Protein AF-A0AB38MP01-F1 (afdb_monomer)

Mean predicted aligned error: 18.69 Å

Secondary structure (DSSP, 8-state):
--THHHHHHHHHHHHHHHHHHHHHHHHHHHHHHHHHHGGGGS----S-HHHHHHHHHHHHHHHHTSHHHHHHHHHHHHHHHHHHHHHT-TTSS-HHHHHHHHHHHHHHHHHHHHHHSSS--HHHHHHHHHHHHHT-PPPTTT-TTHHHHHHHHHHHHHTTS--PPP------S---HHHHHHHHHHHHHHHHHHHHHHHHHHHHHHHHH---PBP--SSTT--PBSS----SHHHHHHHHHHHHTGGGGGTTHHHHHHHHHHHHHHHTS-HHHHT-STHHHHHHHHHHHHHHHHHHHHHHHHHHHHHH-SS---TT-HHHHHHHHS-HHHHH-GGGG--HHHHHHHHHHHHHHHHIIIIIHHHHHTSTTTHHHHHHHHHHHHHHHHHHHHHHHHHHHHS-SS-----HHHHHHHHHT-SS----SPP-SHHHHHHHHHHHT-HHHHTTTHHHHHHHHHHHHH--

Radius of gyration: 35.99 Å; Cα contacts (8 Å, |Δi|>4): 334; chains: 1; bounding box: 104×65×92 Å

InterPro domains:
  IPR006708 Pex19 protein [PF04614] (15-146)
  IPR006708 Pex19 protein [PTHR12774] (20-146)
  IPR018108 Mitochondrial carrier protein, transmembrane region [PF00153] (381-458)
  IPR023395 Mitochondrial carrier protein domain superfamily [G3DSA:1.50.40.10] (377-463)
  IPR023395 Mitochondrial carrier protein domain superfamily [SSF103506] (187-318)
  IPR023395 Mitochondrial carrier protein domain superfamily [SSF103506] (283-459)
  IPR038322 Pex19, C-terminal domain superfamily [G3DSA:1.20.120.900] (41-151)

Nearest PDB structures (foldseek):
  4c9q-assembly1_A  TM=5.835E-01  e=9.782E-04  Saccharomyces cerevisiae
  4c9g-assembly1_A  TM=6.370E-01  e=3.673E-03  Saccharomyces cerevisiae

Sequence (464 aa):
MSSDDEFDGILDEFDNKNTQDKNNFDNVINQTLESLSLNKNNENDDDDDDDNLDSILESVMTELLSKDILYEPLKELSTKYPDYLDNNKPPKLSQEDYDNFKKQHGYVNDVLAIFESDSPNKDSVLDLMTKIQECGSPPKDIIGDFDKLRTYLYNYNHNHHVIMPLVSHPTPNMPDVSVWLMIPIVALGILIGVLVVLPILGVLTRHRANFNPKGLSLDPESNPTVGAKVDSYWSMAKRVKEVEGIPGFFKGLCPTLLSEVVVGFVALIPVPAILAGGFFGTLAAIVGFILVGCIALPFDIVIKRAIVTPYNLSISTPRQNIRKLVTPTEMANPLTMINSTLVQVLALRLVINAVTINIFRPVVSIIPYIGPIIWQIFTIALVILLCPLDVLQTRLMVQPLGQQDWDEETNHNKYEDAVVNIRQQPYHGVGDALRAIKDEEGTTALARGWWFTLIGQLSIAFSL

Structure (mmCIF, N/CA/C/O backbone):
data_AF-A0AB38MP01-F1
#
_entry.id   AF-A0AB38MP01-F1
#
loop_
_atom_site.group_PDB
_atom_site.id
_atom_site.type_symbol
_atom_site.label_atom_id
_atom_site.label_alt_id
_atom_site.label_comp_id
_atom_site.label_asym_id
_atom_site.label_entity_id
_atom_site.label_seq_id
_atom_site.pdbx_PDB_ins_code
_atom_site.Cartn_x
_atom_site.Cartn_y
_atom_site.Cartn_z
_atom_site.occupancy
_atom_site.B_iso_or_equiv
_atom_site.auth_seq_id
_atom_site.auth_comp_id
_atom_site.auth_asym_id
_atom_site.auth_atom_id
_atom_site.pdbx_PDB_model_num
ATOM 1 N N . MET A 1 1 ? 77.605 -22.970 -31.306 1.00 44.94 1 MET A N 1
ATOM 2 C CA . MET A 1 1 ? 76.390 -22.378 -31.885 1.00 44.94 1 MET A CA 1
ATOM 3 C C . MET A 1 1 ? 75.293 -23.381 -31.650 1.00 44.94 1 MET A C 1
ATOM 5 O O . MET A 1 1 ? 75.400 -24.475 -32.194 1.00 44.94 1 MET A O 1
ATOM 9 N N . SER A 1 2 ? 74.409 -23.083 -30.701 1.00 45.03 2 SER A N 1
ATOM 10 C CA . SER A 1 2 ? 73.399 -24.023 -30.218 1.00 45.03 2 SER A CA 1
ATOM 11 C C . SER A 1 2 ? 72.208 -24.005 -31.165 1.00 45.03 2 SER A C 1
ATOM 13 O O . SER A 1 2 ? 71.848 -22.952 -31.675 1.00 45.03 2 SER A O 1
ATOM 15 N N . SER A 1 3 ? 71.580 -25.159 -31.361 1.00 48.44 3 SER A N 1
ATOM 16 C CA . SER A 1 3 ? 70.290 -25.331 -32.042 1.00 48.44 3 SER A CA 1
ATOM 17 C C . SER A 1 3 ? 69.125 -24.585 -31.367 1.00 48.44 3 SER A C 1
ATOM 19 O O . SER A 1 3 ? 68.032 -24.549 -31.919 1.00 48.44 3 SER A O 1
ATOM 21 N N . ASP A 1 4 ? 69.365 -23.974 -30.204 1.00 47.50 4 ASP A N 1
ATOM 22 C CA . ASP A 1 4 ? 68.408 -23.114 -29.501 1.00 47.50 4 ASP A CA 1
ATOM 23 C C . ASP A 1 4 ? 68.368 -21.691 -30.098 1.00 47.50 4 ASP A C 1
ATOM 25 O O . ASP A 1 4 ? 67.304 -21.084 -30.164 1.00 47.50 4 ASP A O 1
ATOM 29 N N . ASP A 1 5 ? 69.489 -21.197 -30.649 1.00 49.81 5 ASP A N 1
ATOM 30 C CA . ASP A 1 5 ? 69.585 -19.842 -31.225 1.00 49.81 5 ASP A CA 1
ATOM 31 C C . ASP A 1 5 ? 68.797 -19.711 -32.553 1.00 49.81 5 ASP A C 1
ATOM 33 O O . ASP A 1 5 ? 68.383 -18.621 -32.943 1.00 49.81 5 ASP A O 1
ATOM 37 N N . GLU A 1 6 ? 68.592 -20.824 -33.267 1.00 49.88 6 GLU A N 1
ATOM 38 C CA . GLU A 1 6 ? 67.836 -20.882 -34.530 1.00 49.88 6 GLU A CA 1
ATOM 39 C C . GLU A 1 6 ? 66.322 -21.024 -34.288 1.00 49.88 6 GLU A C 1
ATOM 41 O O . GLU A 1 6 ? 65.520 -20.574 -35.102 1.00 49.88 6 GLU A O 1
ATOM 46 N N . PHE A 1 7 ? 65.922 -21.601 -33.149 1.00 43.34 7 PHE A N 1
ATOM 47 C CA . PHE A 1 7 ? 64.516 -21.771 -32.776 1.00 43.34 7 PHE A CA 1
ATOM 48 C C . PHE A 1 7 ? 63.929 -20.491 -32.161 1.00 43.34 7 PHE A C 1
ATOM 50 O O . PHE A 1 7 ? 62.806 -20.116 -32.499 1.00 43.34 7 PHE A O 1
ATOM 57 N N . ASP A 1 8 ? 64.710 -19.772 -31.348 1.00 48.03 8 ASP A N 1
ATOM 58 C CA . ASP A 1 8 ? 64.306 -18.475 -30.785 1.00 48.03 8 ASP A CA 1
ATOM 59 C C . ASP A 1 8 ? 64.138 -17.404 -31.878 1.00 48.03 8 ASP A C 1
ATOM 61 O O . ASP A 1 8 ? 63.183 -16.633 -31.844 1.00 48.03 8 ASP A O 1
ATOM 65 N N . GLY A 1 9 ? 64.974 -17.420 -32.926 1.00 49.41 9 GLY A N 1
ATOM 66 C CA . GLY A 1 9 ? 64.814 -16.525 -34.080 1.00 49.41 9 GLY A CA 1
ATOM 67 C C . GLY A 1 9 ? 63.535 -16.771 -34.896 1.00 49.41 9 GLY A C 1
ATOM 68 O O . GLY A 1 9 ? 62.962 -15.827 -35.436 1.00 49.41 9 GLY A O 1
ATOM 69 N N . ILE A 1 10 ? 63.053 -18.019 -34.956 1.00 51.12 10 ILE A N 1
ATOM 70 C CA . ILE A 1 10 ? 61.800 -18.382 -35.642 1.00 51.12 10 ILE A CA 1
ATOM 71 C C . ILE A 1 10 ? 60.580 -17.973 -34.808 1.00 51.12 10 ILE A C 1
ATOM 73 O O . ILE A 1 10 ? 59.575 -17.540 -35.374 1.00 51.12 10 ILE A O 1
ATOM 77 N N . LEU A 1 11 ? 60.659 -18.088 -33.477 1.00 43.62 11 LEU A N 1
ATOM 78 C CA . LEU A 1 11 ? 59.604 -17.634 -32.567 1.00 43.62 11 LEU A CA 1
ATOM 79 C C . LEU A 1 11 ? 59.490 -16.105 -32.556 1.00 43.62 11 LEU A C 1
ATOM 81 O O . LEU A 1 11 ? 58.377 -15.591 -32.651 1.00 43.62 11 LEU A O 1
ATOM 85 N N . ASP A 1 12 ? 60.618 -15.391 -32.563 1.00 48.09 12 ASP A N 1
ATOM 86 C CA . ASP A 1 12 ? 60.639 -13.930 -32.684 1.00 48.09 12 ASP A CA 1
ATOM 87 C C . ASP A 1 12 ? 60.088 -13.457 -34.044 1.00 48.09 12 ASP A C 1
ATOM 89 O O . ASP A 1 12 ? 59.374 -12.457 -34.108 1.00 48.09 12 ASP A O 1
ATOM 93 N N . GLU A 1 13 ? 60.345 -14.175 -35.146 1.00 46.69 13 GLU A N 1
ATOM 94 C CA . GLU A 1 13 ? 59.784 -13.846 -36.468 1.00 46.69 13 GLU A CA 1
ATOM 95 C C . GLU A 1 13 ? 58.269 -14.134 -36.558 1.00 46.69 13 GLU A C 1
ATOM 97 O O . GLU A 1 13 ? 57.534 -13.377 -37.202 1.00 46.69 13 GLU A O 1
ATOM 102 N N . PHE A 1 14 ? 57.778 -15.173 -35.870 1.00 42.56 14 PHE A N 1
ATOM 103 C CA . PHE A 1 14 ? 56.347 -15.488 -35.758 1.00 42.56 14 PHE A CA 1
ATOM 104 C C . PHE A 1 14 ? 55.585 -14.479 -34.886 1.00 42.56 14 PHE A C 1
ATOM 106 O O . PHE A 1 14 ? 54.506 -14.026 -35.279 1.00 42.56 14 PHE A O 1
ATOM 113 N N . ASP A 1 15 ? 56.144 -14.084 -33.739 1.00 43.00 15 ASP A N 1
ATOM 114 C CA . ASP A 1 15 ? 55.529 -13.086 -32.856 1.00 43.00 15 ASP A CA 1
ATOM 115 C C . ASP A 1 15 ? 55.554 -11.685 -33.478 1.00 43.00 15 ASP A C 1
ATOM 117 O O . ASP A 1 15 ? 54.583 -10.932 -33.354 1.00 43.00 15 ASP A O 1
ATOM 121 N N . ASN A 1 16 ? 56.609 -11.333 -34.219 1.00 43.53 16 ASN A N 1
ATOM 122 C CA . ASN A 1 16 ? 56.699 -10.036 -34.887 1.00 43.53 16 ASN A CA 1
ATOM 123 C C . ASN A 1 16 ? 55.729 -9.933 -36.082 1.00 43.53 16 ASN A C 1
ATOM 125 O O . ASN A 1 16 ? 55.099 -8.891 -36.251 1.00 43.53 16 ASN A O 1
ATOM 129 N N . LYS A 1 17 ? 55.496 -11.022 -36.837 1.00 44.03 17 LYS A N 1
ATOM 130 C CA . LYS A 1 17 ? 54.422 -11.086 -37.854 1.00 44.03 17 LYS A CA 1
ATOM 131 C C . LYS A 1 17 ? 53.029 -10.929 -37.244 1.00 44.03 17 LYS A C 1
ATOM 133 O O . LYS A 1 17 ? 52.284 -10.052 -37.666 1.00 44.03 17 LYS A O 1
ATOM 138 N N . ASN A 1 18 ? 52.720 -11.687 -36.187 1.00 41.91 18 ASN A N 1
ATOM 139 C CA . ASN A 1 18 ? 51.442 -11.578 -35.469 1.00 41.91 18 ASN A CA 1
ATOM 140 C C . ASN A 1 18 ? 51.211 -10.181 -34.870 1.00 41.91 18 ASN A C 1
ATOM 142 O O . ASN A 1 18 ? 50.077 -9.713 -34.780 1.00 41.91 18 ASN A O 1
ATOM 146 N N . THR A 1 19 ? 52.280 -9.500 -34.452 1.00 41.91 19 THR A N 1
ATOM 147 C CA . THR A 1 19 ? 52.212 -8.134 -33.916 1.00 41.91 19 THR A CA 1
ATOM 148 C C . THR A 1 19 ? 52.058 -7.095 -35.032 1.00 41.91 19 THR A C 1
ATOM 150 O O . THR A 1 19 ? 51.344 -6.108 -34.860 1.00 41.91 19 THR A O 1
ATOM 153 N N . GLN A 1 20 ? 52.674 -7.317 -36.196 1.00 41.66 20 GLN A N 1
ATOM 154 C CA . GLN A 1 20 ? 52.563 -6.445 -37.366 1.00 41.66 20 GLN A CA 1
ATOM 155 C C . GLN A 1 20 ? 51.169 -6.519 -38.013 1.00 41.66 20 GLN A C 1
ATOM 157 O O . GLN A 1 20 ? 50.608 -5.474 -38.349 1.00 41.66 20 GLN A O 1
ATOM 162 N N . ASP A 1 21 ? 50.574 -7.711 -38.098 1.00 42.97 21 ASP A N 1
ATOM 163 C CA . ASP A 1 21 ? 49.206 -7.903 -38.597 1.00 42.97 21 ASP A CA 1
ATOM 164 C C . ASP A 1 21 ? 48.156 -7.346 -37.616 1.00 42.97 21 ASP A C 1
ATOM 166 O O . ASP A 1 21 ? 47.218 -6.666 -38.040 1.00 42.97 21 ASP A O 1
ATOM 170 N N . LYS A 1 22 ? 48.378 -7.488 -36.296 1.00 42.62 22 LYS A N 1
ATOM 171 C CA . LYS A 1 22 ? 47.589 -6.801 -35.250 1.00 42.62 22 LYS A CA 1
ATOM 172 C C . LYS A 1 22 ? 47.616 -5.282 -35.390 1.00 42.62 22 LYS A C 1
ATOM 174 O O . LYS A 1 22 ? 46.572 -4.639 -35.345 1.00 42.62 22 LYS A O 1
ATOM 179 N N . ASN A 1 23 ? 48.805 -4.712 -35.572 1.00 48.16 23 ASN A N 1
ATOM 180 C CA . ASN A 1 23 ? 48.966 -3.266 -35.689 1.00 48.16 23 ASN A CA 1
ATOM 181 C C . ASN A 1 23 ? 48.354 -2.729 -36.990 1.00 48.16 23 ASN A C 1
ATOM 183 O O . ASN A 1 23 ? 47.805 -1.632 -36.989 1.00 48.16 23 ASN A O 1
ATOM 187 N N . ASN A 1 24 ? 48.405 -3.482 -38.093 1.00 52.50 24 ASN A N 1
ATOM 188 C CA . ASN A 1 24 ? 47.732 -3.098 -39.336 1.00 52.50 24 ASN A CA 1
ATOM 189 C C . ASN A 1 24 ? 46.209 -3.056 -39.170 1.00 52.50 24 ASN A C 1
ATOM 191 O O . ASN A 1 24 ? 45.581 -2.103 -39.623 1.00 52.50 24 ASN A O 1
ATOM 195 N N . PHE A 1 25 ? 45.628 -4.036 -38.479 1.00 47.88 25 PHE A N 1
ATOM 196 C CA . PHE A 1 25 ? 44.187 -4.107 -38.244 1.00 47.88 25 PHE A CA 1
ATOM 197 C C . PHE A 1 25 ? 43.672 -2.940 -37.386 1.00 47.88 25 PHE A C 1
ATOM 199 O O . PHE A 1 25 ? 42.730 -2.245 -37.772 1.00 47.88 25 PHE A O 1
ATOM 206 N N . ASP A 1 26 ? 44.343 -2.663 -36.264 1.00 50.84 26 ASP A N 1
ATOM 207 C CA . ASP A 1 26 ? 43.981 -1.552 -35.379 1.00 50.84 26 ASP A CA 1
ATOM 208 C C . ASP A 1 26 ? 44.180 -0.189 -36.074 1.00 50.84 26 ASP A C 1
ATOM 210 O O . ASP A 1 26 ? 43.380 0.732 -35.899 1.00 50.84 26 ASP A O 1
ATOM 214 N N . ASN A 1 27 ? 45.210 -0.054 -36.918 1.00 56.16 27 ASN A N 1
ATOM 215 C CA . ASN A 1 27 ? 45.462 1.171 -37.680 1.00 56.16 27 ASN A CA 1
ATOM 216 C C . ASN A 1 27 ? 44.403 1.432 -38.756 1.00 56.16 27 ASN A C 1
ATOM 218 O O . ASN A 1 27 ? 44.003 2.582 -38.926 1.00 56.16 27 ASN A O 1
ATOM 222 N N . VAL A 1 28 ? 43.924 0.398 -39.454 1.00 53.94 28 VAL A N 1
ATOM 223 C CA . VAL A 1 28 ? 42.883 0.542 -40.483 1.00 53.94 28 VAL A CA 1
ATOM 224 C C . VAL A 1 28 ? 41.561 0.977 -39.857 1.00 53.94 28 VAL A C 1
ATOM 226 O O . VAL A 1 28 ? 40.950 1.916 -40.364 1.00 53.94 28 VAL A O 1
ATOM 229 N N . ILE A 1 29 ? 41.167 0.379 -38.725 1.00 54.50 29 ILE A N 1
ATOM 230 C CA . ILE A 1 29 ? 39.947 0.746 -37.982 1.00 54.50 29 ILE A CA 1
ATOM 231 C C . ILE A 1 29 ? 40.037 2.183 -37.468 1.00 54.50 29 ILE A C 1
ATOM 233 O O . ILE A 1 29 ? 39.105 2.969 -37.635 1.00 54.50 29 ILE A O 1
ATOM 237 N N . ASN A 1 30 ? 41.175 2.561 -36.886 1.00 56.12 30 ASN A N 1
ATOM 238 C CA . ASN A 1 30 ? 41.372 3.926 -36.410 1.00 56.12 30 ASN A CA 1
ATOM 239 C C . ASN A 1 30 ? 41.376 4.937 -37.568 1.00 56.12 30 ASN A C 1
ATOM 241 O O . ASN A 1 30 ? 40.765 5.993 -37.438 1.00 56.12 30 ASN A O 1
ATOM 245 N N . GLN A 1 31 ? 41.967 4.604 -38.721 1.00 57.06 31 GLN A N 1
ATOM 246 C CA . GLN A 1 31 ? 41.937 5.455 -39.916 1.00 57.06 31 GLN A CA 1
ATOM 247 C C . GLN A 1 31 ? 40.531 5.606 -40.506 1.00 57.06 31 GLN A C 1
ATOM 249 O O . GLN A 1 31 ? 40.168 6.705 -40.932 1.00 57.06 31 GLN A O 1
ATOM 254 N N . THR A 1 32 ? 39.716 4.546 -40.511 1.00 54.25 32 THR A N 1
ATOM 255 C CA . THR A 1 32 ? 38.322 4.639 -40.975 1.00 54.25 32 THR A CA 1
ATOM 256 C C . THR A 1 32 ? 37.490 5.487 -40.018 1.00 54.25 32 THR A C 1
ATOM 258 O O . THR A 1 32 ? 36.817 6.417 -40.463 1.00 54.25 32 THR A O 1
ATOM 261 N N . LEU A 1 33 ? 37.608 5.265 -38.706 1.00 54.56 33 LEU A N 1
ATOM 262 C CA . LEU A 1 33 ? 36.937 6.075 -37.682 1.00 54.56 33 LEU A CA 1
ATOM 263 C C . LEU A 1 33 ? 37.364 7.552 -37.728 1.00 54.56 33 LEU A C 1
ATOM 265 O O . LEU A 1 33 ? 36.529 8.446 -37.579 1.00 54.56 33 LEU A O 1
ATOM 269 N N . GLU A 1 34 ? 38.642 7.828 -37.991 1.00 56.84 34 GLU A N 1
ATOM 270 C CA . GLU A 1 34 ? 39.169 9.188 -38.109 1.00 56.84 34 GLU A CA 1
ATOM 271 C C . GLU A 1 34 ? 38.666 9.876 -39.390 1.00 56.84 34 GLU A C 1
ATOM 273 O O . GLU A 1 34 ? 38.207 11.019 -39.331 1.00 56.84 34 GLU A O 1
ATOM 278 N N . SER A 1 35 ? 38.625 9.165 -40.524 1.00 54.03 35 SER A N 1
ATOM 279 C CA . SER A 1 35 ? 38.069 9.680 -41.786 1.00 54.03 35 SER A CA 1
ATOM 280 C C . SER A 1 35 ? 36.572 10.013 -41.700 1.00 54.03 35 SER A C 1
ATOM 282 O O . SER A 1 35 ? 36.118 10.989 -42.298 1.00 54.03 35 SER A O 1
ATOM 284 N N . LEU A 1 36 ? 35.823 9.270 -40.880 1.00 48.25 36 LEU A N 1
ATOM 285 C CA . LEU A 1 36 ? 34.405 9.507 -40.602 1.00 48.25 36 LEU A CA 1
ATOM 286 C C . LEU A 1 36 ? 34.200 10.660 -39.603 1.00 48.25 36 LEU A C 1
ATOM 288 O O . LEU A 1 36 ? 33.253 11.433 -39.741 1.00 48.25 36 LEU A O 1
ATOM 292 N N . SER A 1 37 ? 35.120 10.845 -38.647 1.00 53.31 37 SER A N 1
ATOM 293 C CA . SER A 1 37 ? 35.088 11.969 -37.695 1.00 53.31 37 SER A CA 1
ATOM 294 C C . SER A 1 37 ? 35.319 13.333 -38.363 1.00 53.31 37 SER A C 1
ATOM 296 O O . SER A 1 37 ? 34.782 14.348 -37.918 1.00 53.31 37 SER A O 1
ATOM 298 N N . LEU A 1 38 ? 36.063 13.355 -39.475 1.00 46.41 38 LEU A N 1
ATOM 299 C CA . LEU A 1 38 ? 36.355 14.563 -40.250 1.00 46.41 38 LEU A CA 1
ATOM 300 C C . LEU A 1 38 ? 35.180 15.033 -41.117 1.00 46.41 38 LEU A C 1
ATOM 302 O O . LEU A 1 38 ? 35.123 16.217 -41.452 1.00 46.41 38 LEU A O 1
ATOM 306 N N . ASN A 1 39 ? 34.214 14.161 -41.429 1.00 46.81 39 ASN A N 1
ATOM 307 C CA . ASN A 1 39 ? 33.022 14.543 -42.194 1.00 46.81 39 ASN A CA 1
ATOM 308 C C . ASN A 1 39 ? 31.946 15.237 -41.329 1.00 46.81 39 ASN A C 1
ATOM 310 O O . ASN A 1 39 ? 30.935 15.695 -41.846 1.00 46.81 39 ASN A O 1
ATOM 314 N N . LYS A 1 40 ? 32.179 15.360 -40.012 1.00 48.25 40 LYS A N 1
ATOM 315 C CA . LYS A 1 40 ? 31.257 15.970 -39.038 1.00 48.25 40 LYS A CA 1
ATOM 316 C C . LYS A 1 40 ? 31.323 17.506 -38.981 1.00 48.25 40 LYS A C 1
ATOM 318 O O . LYS A 1 40 ? 30.565 18.126 -38.245 1.00 48.25 40 LYS A O 1
ATOM 323 N N . ASN A 1 41 ? 32.229 18.131 -39.738 1.00 44.09 41 ASN A N 1
ATOM 324 C CA . ASN A 1 41 ? 32.499 19.572 -39.642 1.00 44.09 41 ASN A CA 1
ATOM 325 C C . ASN A 1 41 ? 31.865 20.435 -40.746 1.00 44.09 41 ASN A C 1
ATOM 327 O O . ASN A 1 41 ? 32.176 21.623 -40.806 1.00 44.09 41 ASN A O 1
ATOM 331 N N . ASN A 1 42 ? 30.975 19.895 -41.584 1.00 47.00 42 ASN A N 1
ATOM 332 C CA . ASN A 1 42 ? 30.203 20.703 -42.529 1.00 47.00 42 ASN A CA 1
ATOM 333 C C . ASN A 1 42 ? 28.699 20.389 -42.450 1.00 47.00 42 ASN A C 1
ATOM 335 O O . ASN A 1 42 ? 28.278 19.302 -42.820 1.00 47.00 42 ASN A O 1
ATOM 339 N N . GLU A 1 43 ? 27.954 21.431 -42.058 1.00 39.78 43 GLU A N 1
ATOM 340 C CA . GLU A 1 43 ? 26.512 21.691 -42.245 1.00 39.78 43 GLU A CA 1
ATOM 341 C C . GLU A 1 43 ? 25.517 21.279 -41.127 1.00 39.78 43 GLU A C 1
ATOM 343 O O . GLU A 1 43 ? 25.165 20.124 -40.947 1.00 39.78 43 GLU A O 1
ATOM 348 N N . ASN A 1 44 ? 25.109 22.326 -40.388 1.00 39.66 44 ASN A N 1
ATOM 349 C CA . ASN A 1 44 ? 23.842 22.703 -39.723 1.00 39.66 44 ASN A CA 1
ATOM 350 C C . ASN A 1 44 ? 22.686 21.697 -39.473 1.00 39.66 44 ASN A C 1
ATOM 352 O O . ASN A 1 44 ? 22.164 21.108 -40.410 1.00 39.66 44 ASN A O 1
ATOM 356 N N . ASP A 1 45 ? 22.201 21.775 -38.221 1.00 41.22 45 ASP A N 1
ATOM 357 C CA . ASP A 1 45 ? 20.827 21.724 -37.667 1.00 41.22 45 ASP A CA 1
ATOM 358 C C . ASP A 1 45 ? 19.877 20.512 -37.870 1.00 41.22 45 ASP A C 1
ATOM 360 O O . ASP A 1 45 ? 19.524 20.135 -38.982 1.00 41.22 45 ASP A O 1
ATOM 364 N N . ASP A 1 46 ? 19.352 20.086 -36.707 1.00 42.19 46 ASP A N 1
ATOM 365 C CA . ASP A 1 46 ? 18.040 19.495 -36.373 1.00 42.19 46 ASP A CA 1
ATOM 366 C C . ASP A 1 46 ? 17.719 17.999 -36.666 1.00 42.19 46 ASP A C 1
ATOM 368 O O . ASP A 1 46 ? 17.583 17.560 -37.800 1.00 42.19 46 ASP A O 1
ATOM 372 N N . ASP A 1 47 ? 17.477 17.265 -35.564 1.00 43.75 47 ASP A N 1
ATOM 373 C CA . ASP A 1 47 ? 16.518 16.155 -35.353 1.00 43.75 47 ASP A CA 1
ATOM 374 C C . ASP A 1 47 ? 16.609 14.807 -36.120 1.00 43.75 47 ASP A C 1
ATOM 376 O O . ASP A 1 47 ? 15.652 14.044 -36.044 1.00 43.75 47 ASP A O 1
ATOM 380 N N . ASP A 1 48 ? 17.745 14.414 -36.714 1.00 46.34 48 ASP A N 1
ATOM 381 C CA . ASP A 1 48 ? 17.934 13.060 -37.306 1.00 46.34 48 ASP A CA 1
ATOM 382 C C . ASP A 1 48 ? 19.258 12.372 -36.866 1.00 46.34 48 ASP A C 1
ATOM 384 O O . ASP A 1 48 ? 20.053 11.896 -37.681 1.00 46.34 48 ASP A O 1
ATOM 388 N N . ASP A 1 49 ? 19.543 12.330 -35.558 1.00 53.28 49 ASP A N 1
ATOM 389 C CA . ASP A 1 49 ? 20.797 11.746 -35.036 1.00 53.28 49 ASP A CA 1
ATOM 390 C C . ASP A 1 49 ? 20.846 10.199 -35.097 1.00 53.28 49 ASP A C 1
ATOM 392 O O . ASP A 1 49 ? 21.935 9.638 -35.244 1.00 53.28 49 ASP A O 1
ATOM 396 N N . ASP A 1 50 ? 19.704 9.502 -35.027 1.00 52.31 50 ASP A N 1
ATOM 397 C CA . ASP A 1 50 ? 19.661 8.026 -35.015 1.00 52.31 50 ASP A CA 1
ATOM 398 C C . ASP A 1 50 ? 19.850 7.428 -36.428 1.00 52.31 50 ASP A C 1
ATOM 400 O O . ASP A 1 50 ? 20.700 6.556 -36.618 1.00 52.31 50 ASP A O 1
ATOM 404 N N . ASP A 1 51 ? 19.170 7.967 -37.449 1.00 53.25 51 ASP A N 1
ATOM 405 C CA . ASP A 1 51 ? 19.258 7.477 -38.839 1.00 53.25 51 ASP A CA 1
ATOM 406 C C . ASP A 1 51 ? 20.665 7.676 -39.446 1.00 53.25 51 ASP A C 1
ATOM 408 O O . ASP A 1 51 ? 21.139 6.885 -40.271 1.00 53.25 51 ASP A O 1
ATOM 412 N N . ASN A 1 52 ? 21.379 8.721 -39.012 1.00 55.94 52 ASN A N 1
ATOM 413 C CA . ASN A 1 52 ? 22.752 8.993 -39.439 1.00 55.94 52 ASN A CA 1
ATOM 414 C C . ASN A 1 52 ? 23.761 8.059 -38.744 1.00 55.94 52 ASN A C 1
ATOM 416 O O . ASN A 1 52 ? 24.737 7.620 -39.358 1.00 55.94 52 ASN A O 1
ATOM 420 N N . LEU A 1 53 ? 23.520 7.698 -37.477 1.00 52.78 53 LEU A N 1
ATOM 421 C CA . LEU A 1 53 ? 24.352 6.733 -36.755 1.00 52.78 53 LEU A CA 1
ATOM 422 C C . LEU A 1 53 ? 24.213 5.323 -37.349 1.00 52.78 53 LEU A C 1
ATOM 424 O O . LEU A 1 53 ? 25.220 4.628 -37.507 1.00 52.78 53 LEU A O 1
ATOM 428 N N . ASP A 1 54 ? 22.994 4.937 -37.727 1.00 54.56 54 ASP A N 1
ATOM 429 C CA . ASP A 1 54 ? 22.685 3.643 -38.339 1.00 54.56 54 ASP A CA 1
ATOM 430 C C . ASP A 1 54 ? 23.364 3.478 -39.706 1.00 54.56 54 ASP A C 1
ATOM 432 O O . ASP A 1 54 ? 23.992 2.447 -39.962 1.00 54.56 54 ASP A O 1
ATOM 436 N N . SER A 1 55 ? 23.361 4.521 -40.545 1.00 56.00 55 SER A N 1
ATOM 437 C CA . SER A 1 55 ? 24.074 4.517 -41.832 1.00 56.00 55 SER A CA 1
ATOM 438 C C . SER A 1 55 ? 25.602 4.445 -41.667 1.00 56.00 55 SER A C 1
ATOM 440 O O . SER A 1 55 ? 26.289 3.748 -42.423 1.00 56.00 55 SER A O 1
ATOM 442 N N . ILE A 1 56 ? 26.156 5.114 -40.648 1.00 57.94 56 ILE A N 1
ATOM 443 C CA . ILE A 1 56 ? 27.589 5.042 -40.321 1.00 57.94 56 ILE A CA 1
ATOM 444 C C . ILE A 1 56 ? 27.961 3.637 -39.827 1.00 57.94 56 ILE A C 1
ATOM 446 O O . ILE A 1 56 ? 28.986 3.090 -40.241 1.00 57.94 56 ILE A O 1
ATOM 450 N N . LEU A 1 57 ? 27.135 3.027 -38.975 1.00 56.56 57 LEU A N 1
ATOM 451 C CA . LEU A 1 57 ? 27.357 1.675 -38.462 1.00 56.56 57 LEU A CA 1
ATOM 452 C C . LEU A 1 57 ? 27.224 0.605 -39.560 1.00 56.56 57 LEU A C 1
ATOM 454 O O . LEU A 1 57 ? 28.038 -0.319 -39.598 1.00 56.56 57 LEU A O 1
ATOM 458 N N . GLU A 1 58 ? 26.269 0.746 -40.483 1.00 59.41 58 GLU A N 1
ATOM 459 C CA . GLU A 1 58 ? 26.111 -0.133 -41.653 1.00 59.41 58 GLU A CA 1
ATOM 460 C C . GLU A 1 58 ? 27.338 -0.070 -42.583 1.00 59.41 58 GLU A C 1
ATOM 462 O O . GLU A 1 58 ? 27.833 -1.099 -43.058 1.00 59.41 58 GLU A O 1
ATOM 467 N N . SER A 1 59 ? 27.897 1.128 -42.779 1.00 60.97 59 SER A N 1
ATOM 468 C CA . SER A 1 59 ? 29.132 1.338 -43.546 1.00 60.97 59 SER A CA 1
ATOM 469 C C . SER A 1 59 ? 30.348 0.677 -42.878 1.00 60.97 59 SER A C 1
ATOM 471 O O . SER A 1 59 ? 31.107 -0.040 -43.535 1.00 60.97 59 SER A O 1
ATOM 473 N N . VAL A 1 60 ? 30.493 0.814 -41.552 1.00 64.06 60 VAL A N 1
ATOM 474 C CA . VAL A 1 60 ? 31.564 0.158 -40.773 1.00 64.06 60 VAL A CA 1
ATOM 475 C C . VAL A 1 60 ? 31.431 -1.368 -40.802 1.00 64.06 60 VAL A C 1
ATOM 477 O O . VAL A 1 60 ? 32.428 -2.069 -40.972 1.00 64.06 60 VAL A O 1
ATOM 480 N N . MET A 1 61 ? 30.214 -1.906 -40.680 1.00 60.75 61 MET A N 1
ATOM 481 C CA . MET A 1 61 ? 29.968 -3.347 -40.778 1.00 60.75 61 MET A CA 1
ATOM 482 C C . MET A 1 61 ? 30.294 -3.881 -42.177 1.00 60.75 61 MET A C 1
ATOM 484 O O . MET A 1 61 ? 30.913 -4.936 -42.302 1.00 60.75 61 MET A O 1
ATOM 488 N N . THR A 1 62 ? 29.933 -3.142 -43.227 1.00 64.56 62 THR A N 1
ATOM 489 C CA . THR A 1 62 ? 30.236 -3.512 -44.618 1.00 64.56 62 THR A CA 1
ATOM 490 C C . THR A 1 62 ? 31.740 -3.558 -44.881 1.00 64.56 62 THR A C 1
ATOM 492 O O . THR A 1 62 ? 32.209 -4.434 -45.612 1.00 64.56 62 THR A O 1
ATOM 495 N N . GLU A 1 63 ? 32.499 -2.646 -44.271 1.00 68.25 63 GLU A N 1
ATOM 496 C CA . GLU A 1 63 ? 33.957 -2.622 -44.371 1.00 68.25 63 GLU A CA 1
ATOM 497 C C . GLU A 1 63 ? 34.596 -3.759 -43.563 1.00 68.25 63 GLU A C 1
ATOM 499 O O . GLU A 1 63 ? 35.466 -4.457 -44.080 1.00 68.25 63 GLU A O 1
ATOM 504 N N . LEU A 1 64 ? 34.105 -4.041 -42.347 1.00 64.62 64 LEU A N 1
ATOM 505 C CA . LEU A 1 64 ? 34.547 -5.186 -41.534 1.00 64.62 64 LEU A CA 1
ATOM 506 C C . LEU A 1 64 ? 34.253 -6.542 -42.187 1.00 64.62 64 LEU A C 1
ATOM 508 O O . LEU A 1 64 ? 34.965 -7.506 -41.921 1.00 64.62 64 LEU A O 1
ATOM 512 N N . LEU A 1 65 ? 33.226 -6.623 -43.038 1.00 67.88 65 LEU A N 1
ATOM 513 C CA . LEU A 1 65 ? 32.895 -7.812 -43.826 1.00 67.88 65 LEU A CA 1
ATOM 514 C C . LEU A 1 65 ? 33.648 -7.885 -45.170 1.00 67.88 65 LEU A C 1
ATOM 516 O O . LEU A 1 65 ? 33.409 -8.794 -45.971 1.00 67.88 65 LEU A O 1
ATOM 520 N N . SER A 1 66 ? 34.549 -6.939 -45.446 1.00 72.50 66 SER A N 1
ATOM 521 C CA . SER A 1 66 ? 35.344 -6.939 -46.671 1.00 72.50 66 SER A CA 1
ATOM 522 C C . SER A 1 66 ? 36.356 -8.087 -46.696 1.00 72.50 66 SER A C 1
ATOM 524 O O . SER A 1 66 ? 36.810 -8.603 -45.669 1.00 72.50 66 SER A O 1
ATOM 526 N N . LYS A 1 67 ? 36.738 -8.477 -47.916 1.00 73.38 67 LYS A N 1
ATOM 527 C CA . LYS A 1 67 ? 37.761 -9.498 -48.161 1.00 73.38 67 LYS A CA 1
ATOM 528 C C . LYS A 1 67 ? 39.068 -9.171 -47.434 1.00 73.38 67 LYS A C 1
ATOM 530 O O . LYS A 1 67 ? 39.685 -10.072 -46.883 1.00 73.38 67 LYS A O 1
ATOM 535 N N . ASP A 1 68 ? 39.454 -7.902 -47.392 1.00 71.31 68 ASP A N 1
ATOM 536 C CA . ASP A 1 68 ? 40.741 -7.472 -46.840 1.00 71.31 68 ASP A CA 1
ATOM 537 C C . ASP A 1 68 ? 40.833 -7.675 -45.317 1.00 71.31 68 ASP A C 1
ATOM 539 O O . ASP A 1 68 ? 41.929 -7.817 -44.780 1.00 71.31 68 ASP A O 1
ATOM 543 N N . ILE A 1 69 ? 39.687 -7.756 -44.630 1.00 68.19 69 ILE A N 1
ATOM 544 C CA . ILE A 1 69 ? 39.588 -7.902 -43.171 1.00 68.19 69 ILE A CA 1
ATOM 545 C C . ILE A 1 69 ? 39.262 -9.349 -42.768 1.00 68.19 69 ILE A C 1
ATOM 547 O O . ILE A 1 69 ? 39.818 -9.870 -41.801 1.00 68.19 69 ILE A O 1
ATOM 551 N N . LEU A 1 70 ? 38.381 -10.029 -43.508 1.00 72.69 70 LEU A N 1
ATOM 552 C CA . LEU A 1 70 ? 37.891 -11.364 -43.143 1.00 72.69 70 LEU A CA 1
ATOM 553 C C . LEU A 1 70 ? 38.659 -12.534 -43.741 1.00 72.69 70 LEU A C 1
ATOM 555 O O . LEU A 1 70 ? 38.577 -13.643 -43.208 1.00 72.69 70 LEU A O 1
ATOM 559 N N . TYR A 1 71 ? 39.347 -12.331 -44.861 1.00 75.44 71 TYR A N 1
ATOM 560 C CA . TYR A 1 71 ? 39.909 -13.445 -45.615 1.00 75.44 71 TYR A CA 1
ATOM 561 C C . TYR A 1 71 ? 40.993 -14.186 -44.828 1.00 75.44 71 TYR A C 1
ATOM 563 O O . TYR A 1 71 ? 40.933 -15.411 -44.715 1.00 75.44 71 TYR A O 1
ATOM 571 N N . GLU A 1 72 ? 41.937 -13.458 -44.230 1.00 74.19 72 GLU A N 1
ATOM 572 C CA . GLU A 1 72 ? 43.062 -14.066 -43.514 1.00 74.19 72 GLU A CA 1
ATOM 573 C C . GLU A 1 72 ? 42.616 -14.815 -42.239 1.00 74.19 72 GLU A C 1
ATOM 575 O O . GLU A 1 72 ? 42.943 -16.000 -42.112 1.00 74.19 72 GLU A O 1
ATOM 580 N N . PRO A 1 73 ? 41.768 -14.239 -41.353 1.00 71.69 73 PRO A N 1
ATOM 581 C CA . PRO A 1 73 ? 41.282 -14.951 -40.168 1.00 71.69 73 PRO A CA 1
ATOM 582 C C . PRO A 1 73 ? 40.444 -16.195 -40.497 1.00 71.69 73 PRO A C 1
ATOM 584 O O . PRO A 1 73 ? 40.571 -17.227 -39.836 1.00 71.69 73 PRO A O 1
ATOM 587 N N . LEU A 1 74 ? 39.591 -16.134 -41.527 1.00 76.06 74 LEU A N 1
ATOM 588 C CA . LEU A 1 74 ? 38.767 -17.276 -41.940 1.00 76.06 74 LEU A CA 1
ATOM 589 C C . LEU A 1 74 ? 39.595 -18.388 -42.585 1.00 76.06 74 LEU A C 1
ATOM 591 O O . LEU A 1 74 ? 39.290 -19.567 -42.404 1.00 76.06 74 LEU A O 1
ATOM 595 N N . LYS A 1 75 ? 40.653 -18.031 -43.315 1.00 78.06 75 LYS A N 1
ATOM 596 C CA . LYS A 1 75 ? 41.576 -18.987 -43.926 1.00 78.06 75 LYS A CA 1
ATOM 597 C C . LYS A 1 75 ? 42.410 -19.714 -42.878 1.00 78.06 75 LYS A C 1
ATOM 599 O O . LYS A 1 75 ? 42.567 -20.936 -42.953 1.00 78.06 75 LYS A O 1
ATOM 604 N N . GLU A 1 76 ? 42.891 -18.990 -41.871 1.00 75.75 76 GLU A N 1
ATOM 605 C CA . GLU A 1 76 ? 43.593 -19.584 -40.735 1.00 75.75 76 GLU A CA 1
ATOM 606 C C . GLU A 1 76 ? 42.669 -20.522 -39.944 1.00 75.75 76 GLU A C 1
ATOM 608 O O . GLU A 1 76 ? 43.046 -21.653 -39.621 1.00 75.75 76 GLU A O 1
ATOM 613 N N . LEU A 1 77 ? 41.428 -20.091 -39.702 1.00 77.06 77 LEU A N 1
ATOM 614 C CA . LEU A 1 77 ? 40.413 -20.889 -39.023 1.00 77.06 77 LEU A CA 1
ATOM 615 C C . LEU A 1 77 ? 40.058 -22.160 -39.819 1.00 77.06 77 LEU A C 1
ATOM 617 O O . LEU A 1 77 ? 40.041 -23.253 -39.249 1.00 77.06 77 LEU A O 1
ATOM 621 N N . SER A 1 78 ? 39.837 -22.045 -41.135 1.00 78.50 78 SER A N 1
ATOM 622 C CA . SER A 1 78 ? 39.572 -23.185 -42.028 1.00 78.50 78 SER A CA 1
ATOM 623 C C . SER A 1 78 ? 40.701 -24.215 -41.991 1.00 78.50 78 SER A C 1
ATOM 625 O O . SER A 1 78 ? 40.453 -25.411 -41.854 1.00 78.50 78 SER A O 1
ATOM 627 N N . THR A 1 79 ? 41.953 -23.758 -41.997 1.00 79.62 79 THR A N 1
ATOM 628 C CA . THR A 1 79 ? 43.126 -24.645 -41.986 1.00 79.62 79 THR A CA 1
ATOM 629 C C . THR A 1 79 ? 43.227 -25.470 -40.694 1.00 79.62 79 THR A C 1
ATOM 631 O O . THR A 1 79 ? 43.696 -26.604 -40.727 1.00 79.62 79 THR A O 1
ATOM 634 N N . LYS A 1 80 ? 42.747 -24.944 -39.557 1.00 79.12 80 LYS A N 1
ATOM 635 C CA . LYS A 1 80 ? 42.824 -25.602 -38.237 1.00 79.12 80 LYS A CA 1
ATOM 636 C C . LYS A 1 80 ? 41.636 -26.523 -37.919 1.00 79.12 80 LYS A C 1
ATOM 638 O O . LYS A 1 80 ? 41.743 -27.382 -37.040 1.00 79.12 80 LYS A O 1
ATOM 643 N N . TYR A 1 81 ? 40.505 -26.379 -38.614 1.00 79.31 81 TYR A N 1
ATOM 644 C CA . TYR A 1 81 ? 39.303 -27.194 -38.383 1.00 79.31 81 TYR A CA 1
ATOM 645 C C . TYR A 1 81 ? 39.488 -28.701 -38.639 1.00 79.31 81 TYR A C 1
ATOM 647 O O . TYR A 1 81 ? 39.023 -29.486 -37.806 1.00 79.31 81 TYR A O 1
ATOM 655 N N . PRO A 1 82 ? 40.135 -29.144 -39.738 1.00 79.81 82 PRO A N 1
ATOM 656 C CA . PRO A 1 82 ? 40.354 -30.564 -40.010 1.00 79.81 82 PRO A CA 1
ATOM 657 C C . PRO A 1 82 ? 41.106 -31.272 -38.877 1.00 79.81 82 PRO A C 1
ATOM 659 O O . PRO A 1 82 ? 40.629 -32.287 -38.368 1.00 79.81 82 PRO A O 1
ATOM 662 N N . ASP A 1 83 ? 42.204 -30.677 -38.404 1.00 79.25 83 ASP A N 1
ATOM 663 C CA . ASP A 1 83 ? 43.018 -31.226 -37.314 1.00 79.25 83 ASP A CA 1
ATOM 664 C C . ASP A 1 83 ? 42.245 -31.263 -35.987 1.00 79.25 83 ASP A C 1
ATOM 666 O O . ASP A 1 83 ? 42.367 -32.208 -35.201 1.00 79.25 83 ASP A O 1
ATOM 670 N N . TYR A 1 84 ? 41.400 -30.259 -35.730 1.00 78.75 84 TYR A N 1
ATOM 671 C CA . TYR A 1 84 ? 40.558 -30.227 -34.536 1.00 78.75 84 TYR A CA 1
ATOM 672 C C . TYR A 1 84 ? 39.473 -31.313 -34.55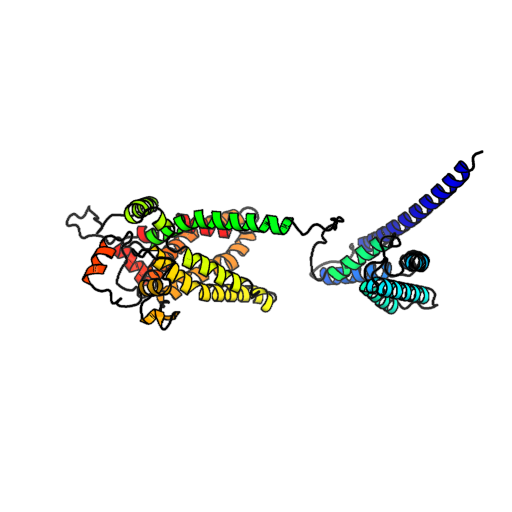8 1.00 78.75 84 TYR A C 1
ATOM 674 O O . TYR A 1 84 ? 39.273 -32.010 -33.558 1.00 78.75 84 TYR A O 1
ATOM 682 N N . LEU A 1 85 ? 38.783 -31.484 -35.690 1.00 79.00 85 LEU A N 1
ATOM 683 C CA . LEU A 1 85 ? 37.734 -32.493 -35.860 1.00 79.00 85 LEU A CA 1
ATOM 684 C C . LEU A 1 85 ? 38.304 -33.916 -35.837 1.00 79.00 85 LEU A C 1
ATOM 686 O O . LEU A 1 85 ? 37.641 -34.834 -35.349 1.00 79.00 85 LEU A O 1
ATOM 690 N N . ASP A 1 86 ? 39.535 -34.117 -36.311 1.00 79.44 86 ASP A N 1
ATOM 691 C CA . ASP A 1 86 ? 40.176 -35.428 -36.253 1.00 79.44 86 ASP A CA 1
ATOM 692 C C . ASP A 1 86 ? 40.603 -35.821 -34.832 1.00 79.44 86 ASP A C 1
ATOM 694 O O . ASP A 1 86 ? 40.413 -36.973 -34.429 1.00 79.44 86 ASP A O 1
ATOM 698 N N . ASN A 1 87 ? 41.079 -34.856 -34.040 1.00 77.88 87 ASN A N 1
ATOM 699 C CA . ASN A 1 87 ? 41.517 -35.064 -32.656 1.00 77.88 87 ASN A CA 1
ATOM 700 C C . ASN A 1 87 ? 40.374 -35.091 -31.620 1.00 77.88 87 ASN A C 1
ATOM 702 O O . ASN A 1 87 ? 40.593 -35.471 -30.461 1.00 77.88 87 ASN A O 1
ATOM 706 N N . ASN A 1 88 ? 39.156 -34.697 -32.011 1.00 77.88 88 ASN A N 1
ATOM 707 C CA . ASN A 1 88 ? 37.989 -34.585 -31.127 1.00 77.88 88 ASN A CA 1
ATOM 708 C C . ASN A 1 88 ? 36.745 -35.309 -31.674 1.00 77.88 88 ASN A C 1
ATOM 710 O O . ASN A 1 88 ? 35.630 -34.796 -31.609 1.00 77.88 88 ASN A O 1
ATOM 714 N N . LYS A 1 89 ? 36.919 -36.535 -32.187 1.00 78.31 89 LYS A N 1
ATOM 715 C CA . LYS A 1 89 ? 35.792 -37.406 -32.568 1.00 78.31 89 LYS A CA 1
ATOM 716 C C . LYS A 1 89 ? 34.988 -37.861 -31.331 1.00 78.31 89 LYS A C 1
ATOM 718 O O . LYS A 1 89 ? 35.562 -37.998 -30.241 1.00 78.31 89 LYS A O 1
ATOM 723 N N . PRO A 1 90 ? 33.678 -38.141 -31.468 1.00 68.00 90 PRO A N 1
ATOM 724 C CA . PRO A 1 90 ? 32.879 -38.734 -30.394 1.00 68.00 90 PRO A CA 1
ATOM 725 C C . PRO A 1 90 ? 33.546 -40.023 -29.873 1.00 68.00 90 PRO A C 1
ATOM 727 O O . PRO A 1 90 ? 34.030 -40.818 -30.684 1.00 68.00 90 PRO A O 1
ATOM 730 N N . PRO A 1 91 ? 33.619 -40.253 -28.546 1.00 62.53 91 PRO A N 1
ATOM 731 C CA . PRO A 1 91 ? 32.812 -39.637 -27.485 1.00 62.53 91 PRO A CA 1
ATOM 732 C C . PRO A 1 91 ? 33.444 -38.410 -26.799 1.00 62.53 91 PRO A C 1
ATOM 734 O O . PRO A 1 91 ? 32.923 -37.958 -25.784 1.00 62.53 91 PRO A O 1
ATOM 737 N N . LYS A 1 92 ? 34.580 -37.891 -27.291 1.00 68.38 92 LYS A N 1
ATOM 738 C CA . LYS A 1 92 ? 35.284 -36.758 -26.658 1.00 68.38 92 LYS A CA 1
ATOM 739 C C . LYS A 1 92 ? 34.522 -35.434 -26.806 1.00 68.38 92 LYS A C 1
ATOM 741 O O . LYS A 1 92 ? 34.621 -34.568 -25.944 1.00 68.38 92 LYS A O 1
ATOM 746 N N . LEU A 1 93 ? 33.752 -35.319 -27.882 1.00 71.44 93 LEU A N 1
ATOM 747 C CA . LEU A 1 93 ? 32.821 -34.236 -28.166 1.00 71.44 93 LEU A CA 1
ATOM 748 C C . LEU A 1 93 ? 31.401 -34.816 -28.258 1.00 71.44 93 LEU A C 1
ATOM 750 O O . LEU A 1 93 ? 31.244 -35.989 -28.620 1.00 71.44 93 LEU A O 1
ATOM 754 N N . SER A 1 94 ? 30.373 -34.022 -27.942 1.00 75.88 94 SER A N 1
ATOM 755 C CA . SER A 1 94 ? 28.994 -34.459 -28.173 1.00 75.88 94 SER A CA 1
ATOM 756 C C . SER A 1 94 ? 28.749 -34.627 -29.681 1.00 75.88 94 SER A C 1
ATOM 758 O O . SER A 1 94 ? 29.376 -33.958 -30.505 1.00 75.88 94 SER A O 1
ATOM 760 N N . GLN A 1 95 ? 27.858 -35.548 -30.058 1.00 72.56 95 GLN A N 1
ATOM 761 C CA . GLN A 1 95 ? 27.530 -35.783 -31.470 1.00 72.56 95 GLN A CA 1
ATOM 762 C C . GLN A 1 95 ? 26.976 -34.510 -32.137 1.00 72.56 95 GLN A C 1
ATOM 764 O O . GLN A 1 95 ? 27.279 -34.236 -33.293 1.00 72.56 95 GLN A O 1
ATOM 769 N N . GLU A 1 96 ? 26.220 -33.718 -31.377 1.00 73.94 96 GLU A N 1
ATOM 770 C CA . GLU A 1 96 ? 25.628 -32.453 -31.808 1.00 73.94 96 GLU A CA 1
ATOM 771 C C . GLU A 1 96 ? 26.692 -31.375 -32.067 1.00 73.94 96 GLU A C 1
ATOM 773 O O . GLU A 1 96 ? 26.691 -30.757 -33.131 1.00 73.94 96 GLU A O 1
ATOM 778 N N . ASP A 1 97 ? 27.664 -31.218 -31.163 1.00 76.19 97 ASP A N 1
ATOM 779 C CA . ASP A 1 97 ? 28.758 -30.250 -31.331 1.00 76.19 97 ASP A CA 1
ATOM 780 C C . ASP A 1 97 ? 29.667 -30.622 -32.508 1.00 76.19 97 ASP A C 1
ATOM 782 O O . ASP A 1 97 ? 30.108 -29.758 -33.265 1.00 76.19 97 ASP A O 1
ATOM 786 N N . TYR A 1 98 ? 29.917 -31.921 -32.705 1.00 77.00 98 TYR A N 1
ATOM 787 C CA . TYR A 1 98 ? 30.731 -32.413 -33.816 1.00 77.00 98 TYR A CA 1
ATOM 788 C C . TYR A 1 98 ? 30.079 -32.099 -35.169 1.00 77.00 98 TYR A C 1
ATOM 790 O O . TYR A 1 98 ? 30.742 -31.631 -36.099 1.00 77.00 98 TYR A O 1
ATOM 798 N N . ASP A 1 99 ? 28.765 -32.314 -35.269 1.00 78.06 99 ASP A N 1
ATOM 799 C CA . ASP A 1 99 ? 27.998 -32.026 -36.478 1.00 78.06 99 ASP A CA 1
ATOM 800 C C . ASP A 1 99 ? 27.880 -30.511 -36.732 1.00 78.06 99 ASP A C 1
ATOM 802 O O . ASP A 1 99 ? 27.936 -30.079 -37.888 1.00 78.06 99 ASP A O 1
ATOM 806 N N . ASN A 1 100 ? 27.793 -29.691 -35.680 1.00 78.12 100 ASN A N 1
ATOM 807 C CA . ASN A 1 100 ? 27.775 -28.230 -35.787 1.00 78.12 100 ASN A CA 1
ATOM 808 C C . ASN A 1 100 ? 29.131 -27.658 -36.229 1.00 78.12 100 ASN A C 1
ATOM 810 O O . ASN A 1 100 ? 29.169 -26.862 -37.166 1.00 78.12 100 ASN A O 1
ATOM 814 N N . PHE A 1 101 ? 30.254 -28.121 -35.670 1.00 78.75 101 PHE A N 1
ATOM 815 C CA . PHE A 1 101 ? 31.591 -27.691 -36.106 1.00 78.75 101 PHE A CA 1
ATOM 816 C C . PHE A 1 101 ? 31.923 -28.136 -37.532 1.00 78.75 101 PHE A C 1
ATOM 818 O O . PHE A 1 101 ? 32.570 -27.404 -38.282 1.00 78.75 101 PHE A O 1
ATOM 825 N N . LYS A 1 102 ? 31.422 -29.300 -37.955 1.00 80.56 102 LYS A N 1
ATOM 826 C CA . LYS A 1 102 ? 31.545 -29.752 -39.344 1.00 80.56 102 LYS A CA 1
ATOM 827 C C . LYS A 1 102 ? 30.774 -28.853 -40.317 1.00 80.56 102 LYS A C 1
ATOM 829 O O . LYS A 1 102 ? 31.294 -28.540 -41.387 1.00 80.56 102 LYS A O 1
ATOM 834 N N . LYS A 1 103 ? 29.555 -28.430 -39.960 1.00 79.81 103 LYS A N 1
ATOM 835 C CA . LYS A 1 103 ? 28.766 -27.464 -40.750 1.00 79.81 103 LYS A CA 1
ATOM 836 C C . LYS A 1 103 ? 29.435 -26.091 -40.781 1.00 79.81 103 LYS A C 1
ATOM 838 O O . LYS A 1 103 ? 29.532 -25.495 -41.848 1.00 79.81 103 LYS A O 1
ATOM 843 N N . GLN A 1 104 ? 29.956 -25.640 -39.642 1.00 77.44 104 GLN A N 1
ATOM 844 C CA . GLN A 1 104 ? 30.667 -24.372 -39.512 1.00 77.44 104 GLN A CA 1
ATOM 845 C C . GLN A 1 104 ? 31.890 -24.305 -40.436 1.00 77.44 104 GLN A C 1
ATOM 847 O O . GLN A 1 104 ? 32.033 -23.346 -41.186 1.00 77.44 104 GLN A O 1
ATOM 852 N N . HIS A 1 105 ? 32.715 -25.356 -40.461 1.00 81.94 105 HIS A N 1
ATOM 853 C CA . HIS A 1 105 ? 33.842 -25.467 -41.391 1.00 81.94 105 HIS A CA 1
ATOM 854 C C . HIS A 1 105 ? 33.402 -25.434 -42.868 1.00 81.94 105 HIS A C 1
ATOM 856 O O . HIS A 1 105 ? 34.083 -24.843 -43.703 1.00 81.94 105 HIS A O 1
ATOM 862 N N . GLY A 1 106 ? 32.252 -26.034 -43.197 1.00 81.19 106 GLY A N 1
ATOM 863 C CA . GLY A 1 106 ? 31.657 -25.944 -44.535 1.00 81.19 106 GLY A CA 1
ATOM 864 C C . GLY A 1 106 ? 31.351 -24.500 -44.935 1.00 81.19 106 GLY A C 1
ATOM 865 O O . GLY A 1 106 ? 31.853 -24.030 -45.951 1.00 81.19 106 GLY A O 1
ATOM 866 N N . TYR A 1 107 ? 30.624 -23.769 -44.088 1.00 81.56 107 TYR A N 1
ATOM 867 C CA . TYR A 1 107 ? 30.269 -22.375 -44.364 1.00 81.56 107 TYR A CA 1
ATOM 868 C C . TYR A 1 107 ? 31.483 -21.441 -44.435 1.00 81.56 107 TYR A C 1
ATOM 870 O O . TYR A 1 107 ? 31.504 -20.539 -45.265 1.00 81.56 107 TYR A O 1
ATOM 878 N N . VAL A 1 108 ? 32.517 -21.667 -43.617 1.00 81.94 108 VAL A N 1
ATOM 879 C CA . VAL A 1 108 ? 33.775 -20.900 -43.693 1.00 81.94 108 VAL A CA 1
ATOM 880 C C . VAL A 1 108 ? 34.450 -21.079 -45.059 1.00 81.94 108 VAL A C 1
ATOM 882 O O . VAL A 1 108 ? 34.909 -20.103 -45.648 1.00 81.94 108 VAL A O 1
ATOM 885 N N . ASN A 1 109 ? 34.469 -22.299 -45.603 1.00 81.94 109 ASN A N 1
ATOM 886 C CA . ASN A 1 109 ? 35.020 -22.554 -46.937 1.00 81.94 109 ASN A CA 1
ATOM 887 C C . ASN A 1 109 ? 34.174 -21.935 -48.054 1.00 81.94 109 ASN A C 1
ATOM 889 O O . ASN A 1 109 ? 34.734 -21.421 -49.022 1.00 81.94 109 ASN A O 1
ATOM 893 N N . ASP A 1 110 ? 32.849 -21.923 -47.902 1.00 82.12 110 ASP A N 1
ATOM 894 C CA . ASP A 1 110 ? 31.952 -21.258 -48.851 1.00 82.12 110 ASP A CA 1
ATOM 895 C C . ASP A 1 110 ? 32.208 -19.738 -48.892 1.00 82.12 110 ASP A C 1
ATOM 897 O O . ASP A 1 110 ? 32.229 -19.142 -49.970 1.00 82.12 110 ASP A O 1
ATOM 901 N N . VAL A 1 111 ? 32.486 -19.109 -47.741 1.00 82.50 111 VAL A N 1
ATOM 902 C CA . VAL A 1 111 ? 32.864 -17.684 -47.669 1.00 82.50 111 VAL A CA 1
ATOM 903 C C . VAL A 1 111 ? 34.206 -17.425 -48.360 1.00 82.50 111 VAL A C 1
ATOM 905 O O . VAL A 1 111 ? 34.317 -16.486 -49.150 1.00 82.50 111 VAL A O 1
ATOM 908 N N . LEU A 1 112 ? 35.218 -18.267 -48.114 1.00 82.00 112 LEU A N 1
ATOM 909 C CA . LEU A 1 112 ? 36.529 -18.146 -48.766 1.00 82.00 112 LEU A CA 1
ATOM 910 C C . LEU A 1 112 ? 36.419 -18.284 -50.291 1.00 82.00 112 LEU A C 1
ATOM 912 O O . LEU A 1 112 ? 37.010 -17.489 -51.019 1.00 82.00 112 LEU A O 1
ATOM 916 N N . ALA A 1 113 ? 35.593 -19.214 -50.778 1.00 82.44 113 ALA A N 1
ATOM 917 C CA . ALA A 1 113 ? 35.342 -19.393 -52.206 1.00 82.44 113 ALA A CA 1
ATOM 918 C C . ALA A 1 113 ? 34.655 -18.172 -52.849 1.00 82.44 113 ALA A C 1
ATOM 920 O O . ALA A 1 113 ? 34.988 -17.796 -53.974 1.00 82.44 113 ALA A O 1
ATOM 921 N N . ILE A 1 114 ? 33.729 -17.512 -52.140 1.00 81.94 114 ILE A N 1
ATOM 922 C CA . ILE A 1 114 ? 33.109 -16.261 -52.612 1.00 81.94 114 ILE A CA 1
ATOM 923 C C . ILE A 1 114 ? 34.147 -15.141 -52.686 1.00 81.94 114 ILE A C 1
ATOM 925 O O . ILE A 1 114 ? 34.167 -14.393 -53.665 1.00 81.94 114 ILE A O 1
ATOM 929 N N . PHE A 1 115 ? 35.040 -15.042 -51.700 1.00 79.75 115 PHE A N 1
ATOM 930 C CA . PHE A 1 115 ? 36.120 -14.057 -51.720 1.00 79.75 115 PHE A CA 1
ATOM 931 C C . PHE A 1 115 ? 37.151 -14.304 -52.826 1.00 79.75 115 PHE A C 1
ATOM 933 O O . PHE A 1 115 ? 37.751 -13.347 -53.316 1.00 79.75 115 PHE A O 1
ATOM 940 N N . GLU A 1 116 ? 37.365 -15.548 -53.245 1.00 79.44 116 GLU A N 1
ATOM 941 C CA . GLU A 1 116 ? 38.256 -15.905 -54.358 1.00 79.44 116 GLU A CA 1
ATOM 942 C C . GLU A 1 116 ? 37.621 -15.715 -55.749 1.00 79.44 116 GLU A C 1
ATOM 944 O O . GLU A 1 116 ? 38.335 -15.756 -56.749 1.00 79.44 116 GLU A O 1
ATOM 949 N N . SER A 1 117 ? 36.310 -15.465 -55.829 1.00 77.62 117 SER A N 1
ATOM 950 C CA . SER A 1 117 ? 35.609 -15.216 -57.095 1.00 77.62 117 SER A CA 1
ATOM 951 C C . SER A 1 117 ? 35.863 -13.808 -57.663 1.00 77.62 117 SER A C 1
ATOM 953 O O . SER A 1 117 ? 36.104 -12.856 -56.920 1.00 77.62 117 SER A O 1
ATOM 955 N N . ASP A 1 118 ? 35.753 -13.656 -58.989 1.00 62.44 118 ASP A N 1
ATOM 956 C CA . ASP A 1 118 ? 35.992 -12.386 -59.705 1.00 62.44 118 ASP A CA 1
ATOM 957 C C . ASP A 1 118 ? 35.001 -11.258 -59.330 1.00 62.44 118 ASP A C 1
ATOM 959 O O . ASP A 1 118 ? 35.241 -10.088 -59.632 1.00 62.44 118 ASP A O 1
ATOM 963 N N . SER A 1 119 ? 33.885 -11.591 -58.669 1.00 67.06 119 SER A N 1
ATOM 964 C CA . SER A 1 119 ? 32.866 -10.641 -58.209 1.00 67.06 119 SER A CA 1
ATOM 965 C C . SER A 1 119 ? 32.269 -11.082 -56.860 1.00 67.06 119 SER A C 1
ATOM 967 O O . SER A 1 119 ? 31.216 -11.731 -56.841 1.00 67.06 119 SER A O 1
ATOM 969 N N . PRO A 1 120 ? 32.912 -10.763 -55.722 1.00 67.88 120 PRO A N 1
ATOM 970 C CA . PRO A 1 120 ? 32.428 -11.177 -54.409 1.00 67.88 120 PRO A CA 1
ATOM 971 C C . PRO A 1 120 ? 31.084 -10.508 -54.090 1.00 67.88 120 PRO A C 1
ATOM 973 O O . PRO A 1 120 ? 30.981 -9.281 -54.036 1.00 67.88 120 PRO A O 1
ATOM 976 N N . ASN A 1 121 ? 30.044 -11.319 -53.876 1.00 74.12 121 ASN A N 1
ATOM 977 C CA . ASN A 1 121 ? 28.722 -10.832 -53.488 1.00 74.12 121 ASN A CA 1
ATOM 978 C C . ASN A 1 121 ? 28.647 -10.644 -51.965 1.00 74.12 121 ASN A C 1
ATOM 980 O O . ASN A 1 121 ? 28.614 -11.627 -51.221 1.00 74.12 121 ASN A O 1
ATOM 984 N N . LYS A 1 122 ? 28.605 -9.387 -51.510 1.00 66.50 122 LYS A N 1
ATOM 985 C CA . LYS A 1 122 ? 28.615 -9.020 -50.083 1.00 66.50 122 LYS A CA 1
ATOM 986 C C . LYS A 1 122 ? 27.397 -9.557 -49.321 1.00 66.50 122 LYS A C 1
ATOM 988 O O . LYS A 1 122 ? 27.561 -10.048 -48.208 1.00 66.50 122 LYS A O 1
ATOM 993 N N . ASP A 1 123 ? 26.222 -9.583 -49.949 1.00 67.81 123 ASP A N 1
ATOM 994 C CA . ASP A 1 123 ? 24.994 -10.107 -49.332 1.00 67.81 123 ASP A CA 1
ATOM 995 C C . ASP A 1 123 ? 25.102 -11.616 -49.056 1.00 67.81 123 ASP A C 1
ATOM 997 O O . ASP A 1 123 ? 24.648 -12.122 -48.034 1.00 67.81 123 ASP A O 1
ATOM 1001 N N . SER A 1 124 ? 25.783 -12.354 -49.940 1.00 71.19 124 SER A N 1
ATOM 1002 C CA . SER A 1 124 ? 26.024 -13.792 -49.755 1.00 71.19 124 SER A CA 1
ATOM 1003 C C . SER A 1 124 ? 27.055 -14.084 -48.659 1.00 71.19 124 SER A C 1
ATOM 1005 O O . SER A 1 124 ? 26.956 -15.108 -47.985 1.00 71.19 124 SER A O 1
ATOM 1007 N N . VAL A 1 125 ? 28.029 -13.187 -48.459 1.00 74.44 125 VAL A N 1
ATOM 1008 C CA . VAL A 1 125 ? 28.985 -13.264 -47.340 1.00 74.44 125 VAL A CA 1
ATOM 1009 C C . VAL A 1 125 ? 28.267 -13.024 -46.011 1.00 74.44 125 VAL A C 1
ATOM 1011 O O . VAL A 1 125 ? 28.512 -13.758 -45.053 1.00 74.44 125 VAL A O 1
ATOM 1014 N N . LEU A 1 126 ? 27.343 -12.059 -45.969 1.00 68.69 126 LEU A N 1
ATOM 1015 C CA . LEU A 1 126 ? 26.514 -11.778 -44.797 1.00 68.69 126 LEU A CA 1
ATOM 1016 C C . LEU A 1 126 ? 25.658 -12.994 -44.405 1.00 68.69 126 LEU A C 1
ATOM 1018 O O . LEU A 1 126 ? 25.731 -13.451 -43.265 1.00 68.69 126 LEU A O 1
ATOM 1022 N N . ASP A 1 127 ? 24.937 -13.583 -45.363 1.00 71.69 127 ASP A N 1
ATOM 1023 C CA . ASP A 1 127 ? 24.097 -14.767 -45.133 1.00 71.69 127 ASP A CA 1
ATOM 1024 C C . ASP A 1 127 ? 24.888 -15.978 -44.609 1.00 71.69 127 ASP A C 1
ATOM 1026 O O . ASP A 1 127 ? 24.413 -16.735 -43.754 1.00 71.69 127 ASP A O 1
ATOM 1030 N N . LEU A 1 128 ? 26.099 -16.204 -45.126 1.00 71.50 128 LEU A N 1
ATOM 1031 C CA . LEU A 1 128 ? 26.960 -17.295 -44.665 1.00 71.50 128 LEU A CA 1
ATOM 1032 C C . LEU A 1 128 ? 27.547 -17.016 -43.280 1.00 71.50 128 LEU A C 1
ATOM 1034 O O . LEU A 1 128 ? 27.642 -17.938 -42.470 1.00 71.50 128 LEU A O 1
ATOM 1038 N N . MET A 1 129 ? 27.877 -15.762 -42.970 1.00 69.25 129 MET A N 1
ATOM 1039 C CA . MET A 1 129 ? 28.327 -15.364 -41.636 1.00 69.25 129 MET A CA 1
ATOM 1040 C C . MET A 1 129 ? 27.248 -15.565 -40.575 1.00 69.25 129 MET A C 1
ATOM 1042 O O . MET A 1 129 ? 27.545 -16.078 -39.494 1.00 69.25 129 MET A O 1
ATOM 1046 N N . THR A 1 130 ? 25.989 -15.261 -40.888 1.00 69.06 130 THR A N 1
ATOM 1047 C CA . THR A 1 130 ? 24.862 -15.561 -39.996 1.00 69.06 130 THR A CA 1
ATOM 1048 C C . THR A 1 130 ? 24.747 -17.065 -39.743 1.00 69.06 130 THR A C 1
ATOM 1050 O O . THR A 1 130 ? 24.645 -17.489 -38.594 1.00 69.06 130 THR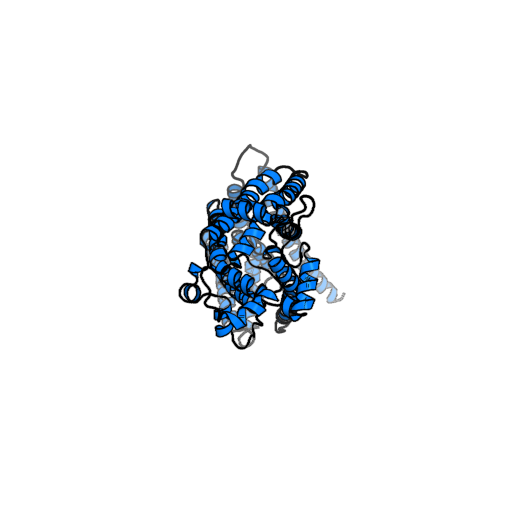 A O 1
ATOM 1053 N N . LYS A 1 131 ? 24.886 -17.902 -40.778 1.00 69.88 131 LYS A N 1
ATOM 1054 C CA . LYS A 1 131 ? 24.873 -19.372 -40.629 1.00 69.88 131 LYS A CA 1
ATOM 1055 C C . LYS A 1 131 ? 26.063 -19.910 -39.826 1.00 69.88 131 LYS A C 1
ATOM 1057 O O . LYS A 1 131 ? 25.909 -20.876 -39.078 1.00 69.88 131 LYS A O 1
ATOM 1062 N N . ILE A 1 132 ? 27.241 -19.289 -39.940 1.00 70.62 132 ILE A N 1
ATOM 1063 C CA . ILE A 1 132 ? 28.419 -19.600 -39.108 1.00 70.62 132 ILE A CA 1
ATOM 1064 C C . ILE A 1 132 ? 28.136 -19.284 -37.634 1.00 70.62 132 ILE A C 1
ATOM 1066 O O . ILE A 1 132 ? 28.543 -20.059 -36.768 1.00 70.62 132 ILE A O 1
ATOM 1070 N N . GLN A 1 133 ? 27.432 -18.183 -37.349 1.00 64.38 133 GLN A N 1
ATOM 1071 C CA . GLN A 1 133 ? 27.034 -17.793 -35.993 1.00 64.38 133 GLN A CA 1
ATOM 1072 C C . GLN A 1 133 ? 25.941 -18.704 -35.413 1.00 64.38 133 GLN A C 1
ATOM 1074 O O . GLN A 1 133 ? 26.026 -19.076 -34.243 1.00 64.38 133 GLN A O 1
ATOM 1079 N N . GLU A 1 134 ? 24.958 -19.120 -36.219 1.00 68.44 134 GLU A N 1
ATOM 1080 C CA . GLU A 1 134 ? 23.907 -20.072 -35.820 1.00 68.44 134 GLU A CA 1
ATOM 1081 C C . GLU A 1 134 ? 24.469 -21.447 -35.425 1.00 68.44 134 GLU A C 1
ATOM 1083 O O . GLU A 1 134 ? 23.910 -22.119 -34.560 1.00 68.44 134 GLU A O 1
ATOM 1088 N N . CYS A 1 135 ? 25.602 -21.854 -36.013 1.00 63.09 135 CYS A N 1
ATOM 1089 C CA . CYS A 1 135 ? 26.312 -23.082 -35.636 1.00 63.09 135 CYS A CA 1
ATOM 1090 C C . CYS A 1 135 ? 27.019 -22.988 -34.268 1.00 63.09 135 CYS A C 1
ATOM 1092 O O . CYS A 1 135 ? 27.538 -23.994 -33.785 1.00 63.09 135 CYS A O 1
ATOM 1094 N N . GLY A 1 136 ? 27.033 -21.810 -33.636 1.00 64.31 136 GLY A N 1
ATOM 1095 C CA . GLY A 1 136 ? 27.649 -21.561 -32.336 1.00 64.31 136 GLY A CA 1
ATOM 1096 C C . GLY A 1 136 ? 29.079 -21.019 -32.414 1.00 64.31 136 GLY A C 1
ATOM 1097 O O . GLY A 1 136 ? 29.637 -20.760 -33.479 1.00 64.31 136 GLY A O 1
ATOM 1098 N N . SER A 1 137 ? 29.693 -20.802 -31.248 1.00 60.88 137 SER A N 1
ATOM 1099 C CA . SER A 1 137 ? 31.078 -20.316 -31.169 1.00 60.88 137 SER A CA 1
ATOM 1100 C C . SER A 1 137 ? 32.024 -21.378 -31.731 1.00 60.88 137 SER A C 1
ATOM 1102 O O . SER A 1 137 ? 31.920 -22.521 -31.281 1.00 60.88 137 SER A O 1
ATOM 1104 N N . PRO A 1 138 ? 32.977 -21.037 -32.620 1.00 68.56 138 PRO A N 1
ATOM 1105 C CA . PRO A 1 138 ? 34.053 -21.965 -32.938 1.00 68.56 138 PRO A CA 1
ATOM 1106 C C . PRO A 1 138 ? 34.762 -22.468 -31.660 1.00 68.56 138 PRO A C 1
ATOM 1108 O O . PRO A 1 138 ? 34.698 -21.822 -30.607 1.00 68.56 138 PRO A O 1
ATOM 1111 N N . PRO A 1 139 ? 35.452 -23.614 -31.706 1.00 67.31 139 PRO A N 1
ATOM 1112 C CA . PRO A 1 139 ? 36.217 -24.099 -30.566 1.00 67.31 139 PRO A CA 1
ATOM 1113 C C . PRO A 1 139 ? 37.296 -23.096 -30.141 1.00 67.31 139 PRO A C 1
ATOM 1115 O O . PRO A 1 139 ? 38.076 -22.627 -30.968 1.00 67.31 139 PRO A O 1
ATOM 1118 N N . LYS A 1 140 ? 37.382 -22.806 -28.835 1.00 64.12 140 LYS A N 1
ATOM 1119 C CA . LYS A 1 140 ? 38.335 -21.834 -28.259 1.00 64.12 140 LYS A CA 1
ATOM 1120 C C . LYS A 1 140 ? 39.798 -22.120 -28.624 1.00 64.12 140 LYS A C 1
ATOM 1122 O O . LYS A 1 140 ? 40.588 -21.189 -28.708 1.00 64.12 140 LYS A O 1
ATOM 1127 N N . ASP A 1 141 ? 40.127 -23.382 -28.893 1.00 65.38 141 ASP A N 1
ATOM 1128 C CA . ASP A 1 141 ? 41.475 -23.831 -29.257 1.00 65.38 141 ASP A CA 1
ATOM 1129 C C . ASP A 1 141 ? 41.912 -23.375 -30.662 1.00 65.38 141 ASP A C 1
ATOM 1131 O O . ASP A 1 141 ? 43.106 -23.334 -30.949 1.00 65.38 141 ASP A O 1
ATOM 1135 N N . ILE A 1 142 ? 40.962 -23.022 -31.537 1.00 67.06 142 ILE A N 1
ATOM 1136 C CA . ILE A 1 142 ? 41.227 -22.615 -32.928 1.00 67.06 142 ILE A CA 1
ATOM 1137 C C . ILE A 1 142 ? 40.749 -21.190 -33.247 1.00 67.06 142 ILE A C 1
ATOM 1139 O O . ILE A 1 142 ? 40.912 -20.738 -34.375 1.00 67.06 142 ILE A O 1
ATOM 1143 N N . ILE A 1 143 ? 40.178 -20.477 -32.266 1.00 61.03 143 ILE A N 1
ATOM 1144 C CA . ILE A 1 143 ? 39.380 -19.260 -32.491 1.00 61.03 143 ILE A CA 1
ATOM 1145 C C . ILE A 1 143 ? 40.183 -17.968 -32.691 1.00 61.03 143 ILE A C 1
ATOM 1147 O O . ILE A 1 143 ? 39.637 -17.028 -33.253 1.00 61.03 143 ILE A O 1
ATOM 1151 N N . GLY A 1 144 ? 41.452 -17.907 -32.272 1.00 61.50 144 GLY A N 1
ATOM 1152 C CA . GLY A 1 144 ? 42.372 -16.790 -32.560 1.00 61.50 144 GLY A CA 1
ATOM 1153 C C . GLY A 1 144 ? 41.767 -15.369 -32.495 1.00 61.50 144 GLY A C 1
ATOM 1154 O O . GLY A 1 144 ? 40.934 -15.067 -31.641 1.00 61.50 144 GLY A O 1
ATOM 1155 N N . ASP A 1 145 ? 42.182 -14.488 -33.416 1.00 53.06 145 ASP A N 1
ATOM 1156 C CA . ASP A 1 145 ? 41.701 -13.096 -33.531 1.00 53.06 145 ASP A CA 1
ATOM 1157 C C . ASP A 1 145 ? 40.245 -12.969 -34.064 1.00 53.06 145 ASP A C 1
ATOM 1159 O O . ASP A 1 145 ? 39.682 -11.872 -34.066 1.00 53.06 145 ASP A O 1
ATOM 1163 N N . PHE A 1 146 ? 39.578 -14.077 -34.429 1.00 56.59 146 PHE A N 1
ATOM 1164 C CA . PHE A 1 146 ? 38.166 -14.094 -34.859 1.00 56.59 146 PHE A CA 1
ATOM 1165 C C . PHE A 1 146 ? 37.195 -13.696 -33.728 1.00 56.59 146 PHE A C 1
ATOM 1167 O O . PHE A 1 146 ? 36.111 -13.165 -33.985 1.00 56.59 146 PHE A O 1
ATOM 1174 N N . ASP A 1 147 ? 37.585 -13.888 -32.461 1.00 54.81 147 ASP A N 1
ATOM 1175 C CA . ASP A 1 147 ? 36.756 -13.552 -31.291 1.00 54.81 147 ASP A CA 1
ATOM 1176 C C . ASP A 1 147 ? 36.508 -12.036 -31.151 1.00 54.81 147 ASP A C 1
ATOM 1178 O O . ASP A 1 147 ? 35.441 -11.606 -30.702 1.00 54.81 147 ASP A O 1
ATOM 1182 N N . LYS A 1 148 ? 37.452 -11.201 -31.614 1.00 55.22 148 LYS A N 1
ATOM 1183 C CA . LYS A 1 148 ? 37.302 -9.735 -31.617 1.00 55.22 148 LYS A CA 1
ATOM 1184 C C . LYS A 1 148 ? 36.246 -9.292 -32.619 1.00 55.22 148 LYS A C 1
ATOM 1186 O O . LYS A 1 148 ? 35.323 -8.571 -32.253 1.00 55.22 148 LYS A O 1
ATOM 1191 N N . LEU A 1 149 ? 36.332 -9.780 -33.856 1.00 51.25 149 LEU A N 1
ATOM 1192 C CA . LEU A 1 149 ? 35.370 -9.468 -34.914 1.00 51.25 149 LEU A CA 1
ATOM 1193 C C . LEU A 1 149 ? 33.960 -9.955 -34.549 1.00 51.25 149 LEU A C 1
ATOM 1195 O O . LEU A 1 149 ? 32.978 -9.242 -34.743 1.00 51.25 149 LEU A O 1
ATOM 1199 N N . ARG A 1 150 ? 33.858 -11.126 -33.912 1.00 54.00 150 ARG A N 1
ATOM 1200 C CA . ARG A 1 150 ? 32.595 -11.625 -33.363 1.00 54.00 150 ARG A CA 1
ATOM 1201 C C . ARG A 1 150 ? 32.022 -10.719 -32.278 1.00 54.00 150 ARG A C 1
ATOM 1203 O O . ARG A 1 150 ? 30.820 -10.486 -32.269 1.00 54.00 150 ARG A O 1
ATOM 1210 N N . THR A 1 151 ? 32.862 -10.206 -31.382 1.00 51.22 151 THR A N 1
ATOM 1211 C CA . THR A 1 151 ? 32.439 -9.275 -30.326 1.00 51.22 151 THR A CA 1
ATOM 1212 C C . THR A 1 151 ? 31.895 -7.970 -30.919 1.00 51.22 151 THR A C 1
ATOM 1214 O O . THR A 1 151 ? 30.873 -7.467 -30.455 1.00 51.22 151 THR A O 1
ATOM 1217 N N . TYR A 1 152 ? 32.511 -7.459 -31.992 1.00 51.38 152 TYR A N 1
ATOM 1218 C CA . TYR A 1 152 ? 32.022 -6.274 -32.705 1.00 51.38 152 TYR A CA 1
ATOM 1219 C C . TYR A 1 152 ? 30.703 -6.528 -33.455 1.00 51.38 152 TYR A C 1
ATOM 1221 O O . TYR A 1 152 ? 29.769 -5.740 -33.318 1.00 51.38 152 TYR A O 1
ATOM 1229 N N . LEU A 1 153 ? 30.577 -7.651 -34.174 1.00 49.62 153 LEU A N 1
ATOM 1230 C CA . LEU A 1 153 ? 29.342 -8.014 -34.888 1.00 49.62 153 LEU A CA 1
ATOM 1231 C C . LEU A 1 153 ? 28.183 -8.349 -33.933 1.00 49.62 153 LEU A C 1
ATOM 1233 O O . LEU A 1 153 ? 27.032 -8.013 -34.211 1.00 49.62 153 LEU A O 1
ATOM 1237 N N . TYR A 1 154 ? 28.481 -8.974 -32.789 1.00 48.66 154 TYR A N 1
ATOM 1238 C CA . TYR A 1 154 ? 27.501 -9.244 -31.736 1.00 48.66 154 TYR A CA 1
ATOM 1239 C C . TYR A 1 154 ? 26.916 -7.940 -31.182 1.00 48.66 154 TYR A C 1
ATOM 1241 O O . TYR A 1 154 ? 25.701 -7.837 -31.048 1.00 48.66 154 TYR A O 1
ATOM 1249 N N . ASN A 1 155 ? 27.754 -6.926 -30.936 1.00 45.62 155 ASN A N 1
ATOM 1250 C CA . ASN A 1 155 ? 27.299 -5.622 -30.447 1.00 45.62 155 ASN A CA 1
ATOM 1251 C C . ASN A 1 155 ? 26.431 -4.853 -31.465 1.00 45.62 155 ASN A C 1
ATOM 1253 O O . ASN A 1 155 ? 25.497 -4.183 -31.041 1.00 45.62 155 ASN A O 1
ATOM 1257 N N . TYR A 1 156 ? 26.668 -4.974 -32.778 1.00 44.06 156 TYR A N 1
ATOM 1258 C CA . TYR A 1 156 ? 25.814 -4.339 -33.800 1.00 44.06 156 TYR A CA 1
ATOM 1259 C C . TYR A 1 156 ? 24.410 -4.965 -33.851 1.00 44.06 156 TYR A C 1
ATOM 1261 O O . TYR A 1 156 ? 23.411 -4.256 -33.772 1.00 44.06 156 TYR A O 1
ATOM 1269 N N . ASN A 1 157 ? 24.313 -6.300 -33.877 1.00 44.03 157 ASN A N 1
ATOM 1270 C CA . ASN A 1 157 ? 23.019 -6.993 -33.964 1.00 44.03 157 ASN A CA 1
ATOM 1271 C C . ASN A 1 157 ? 22.201 -6.914 -32.650 1.00 44.03 157 ASN A C 1
ATOM 1273 O O . ASN A 1 157 ? 20.979 -7.043 -32.659 1.00 44.03 157 ASN A O 1
ATOM 1277 N N . HIS A 1 158 ? 22.855 -6.684 -31.501 1.00 42.38 158 HIS A N 1
ATOM 1278 C CA . HIS A 1 158 ? 22.191 -6.526 -30.195 1.00 42.38 158 HIS A CA 1
ATOM 1279 C C . HIS A 1 158 ? 21.796 -5.087 -29.832 1.00 42.38 158 HIS A C 1
ATOM 1281 O O . HIS A 1 158 ? 21.094 -4.900 -28.835 1.00 42.38 158 HIS A O 1
ATOM 1287 N N . ASN A 1 159 ? 22.165 -4.072 -30.620 1.00 39.91 159 ASN A N 1
ATOM 1288 C CA . ASN A 1 159 ? 21.779 -2.685 -30.328 1.00 39.91 159 ASN A CA 1
ATOM 1289 C C . ASN A 1 159 ? 20.275 -2.400 -30.513 1.00 39.91 159 ASN A C 1
ATOM 1291 O O . ASN A 1 159 ? 19.814 -1.332 -30.119 1.00 39.91 159 ASN A O 1
ATOM 1295 N N . HIS A 1 160 ? 19.478 -3.379 -30.961 1.00 45.22 160 HIS A N 1
ATOM 1296 C CA . HIS A 1 160 ? 18.019 -3.318 -30.846 1.00 45.22 160 HIS A CA 1
ATOM 1297 C C . HIS A 1 160 ? 17.438 -3.786 -29.502 1.00 45.22 160 HIS A C 1
ATOM 1299 O O . HIS A 1 160 ? 16.266 -3.519 -29.266 1.00 45.22 160 HIS A O 1
ATOM 1305 N N . HIS A 1 161 ? 18.194 -4.398 -28.580 1.00 35.47 161 HIS A N 1
ATOM 1306 C CA . HIS A 1 161 ? 17.720 -4.653 -27.210 1.00 35.47 161 HIS A CA 1
ATOM 1307 C C . HIS A 1 161 ? 18.885 -4.782 -26.210 1.00 35.47 161 HIS A C 1
ATOM 1309 O O . HIS A 1 161 ? 19.578 -5.793 -26.137 1.00 35.47 161 HIS A O 1
ATOM 1315 N N . VAL A 1 162 ? 19.050 -3.754 -25.374 1.00 32.06 162 VAL A N 1
ATOM 1316 C CA . VAL A 1 162 ? 20.059 -3.654 -24.307 1.00 32.06 162 VAL A CA 1
ATOM 1317 C C . VAL A 1 162 ? 19.962 -4.808 -23.294 1.00 32.06 162 VAL A C 1
ATOM 1319 O O . VAL A 1 162 ? 19.031 -4.839 -22.489 1.00 32.06 162 VAL A O 1
ATOM 1322 N N . ILE A 1 163 ? 20.976 -5.684 -23.245 1.00 35.06 163 ILE A N 1
ATOM 1323 C CA . ILE A 1 163 ? 21.354 -6.481 -22.059 1.00 35.06 163 ILE A CA 1
ATOM 1324 C C . ILE A 1 163 ? 22.894 -6.554 -21.973 1.00 35.06 163 ILE A C 1
ATOM 1326 O O . ILE A 1 163 ? 23.555 -6.978 -22.916 1.00 35.06 163 ILE A O 1
ATOM 1330 N N . MET A 1 164 ? 23.474 -6.149 -20.833 1.00 28.64 164 MET A N 1
ATOM 1331 C CA . MET A 1 164 ? 24.916 -6.261 -2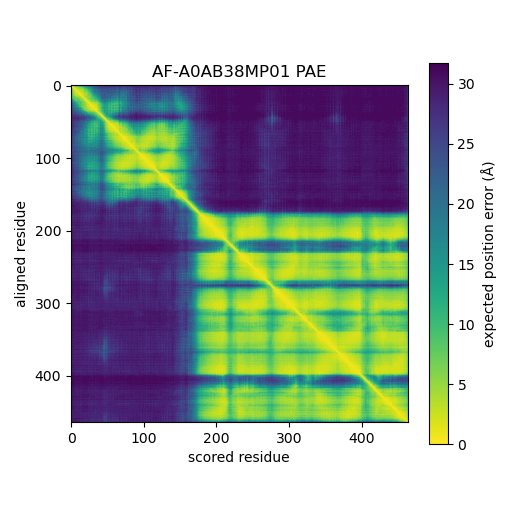0.534 1.00 28.64 164 MET A CA 1
ATOM 1332 C C . MET A 1 164 ? 25.409 -7.724 -20.589 1.00 28.64 164 MET A C 1
ATOM 1334 O O . MET A 1 164 ? 24.752 -8.586 -19.999 1.00 28.64 164 MET A O 1
ATOM 1338 N N . PRO A 1 165 ? 26.585 -8.035 -21.176 1.00 36.44 165 PRO A N 1
ATOM 1339 C CA . PRO A 1 165 ? 27.118 -9.389 -21.146 1.00 36.44 165 PRO A CA 1
ATOM 1340 C C . PRO A 1 165 ? 27.833 -9.663 -19.816 1.00 36.44 165 PRO A C 1
ATOM 1342 O O . PRO A 1 165 ? 28.743 -8.949 -19.392 1.00 36.44 165 PRO A O 1
ATOM 1345 N N . LEU A 1 166 ? 27.405 -10.738 -19.159 1.00 33.75 166 LEU A N 1
ATOM 1346 C CA . LEU A 1 166 ? 28.080 -11.343 -18.017 1.00 33.75 166 LEU A CA 1
ATOM 1347 C C . LEU A 1 166 ? 29.456 -11.866 -18.452 1.00 33.75 166 LEU A C 1
ATOM 1349 O O . LEU A 1 166 ? 29.559 -12.711 -19.339 1.00 33.75 166 LEU A O 1
ATOM 1353 N N . VAL A 1 167 ? 30.507 -11.410 -17.772 1.00 32.38 167 VAL A N 1
ATOM 1354 C CA . VAL A 1 167 ? 31.829 -12.047 -17.780 1.00 32.38 167 VAL A CA 1
ATOM 1355 C C . VAL A 1 167 ? 31.661 -13.504 -17.336 1.00 32.38 167 VAL A C 1
ATOM 1357 O O . VAL A 1 167 ? 31.457 -13.782 -16.155 1.00 32.38 167 VAL A O 1
ATOM 1360 N N . SER A 1 168 ? 31.734 -14.456 -18.268 1.00 35.09 168 SER A N 1
ATOM 1361 C CA . SER A 1 168 ? 31.749 -15.882 -17.939 1.00 35.09 168 SER A CA 1
ATOM 1362 C C . SER A 1 168 ? 33.170 -16.302 -17.553 1.00 35.09 168 SER A C 1
ATOM 1364 O O . SER A 1 168 ? 33.953 -16.757 -18.392 1.00 35.09 168 SER A O 1
ATOM 1366 N N . HIS A 1 169 ? 33.524 -16.159 -16.275 1.00 35.88 169 HIS A N 1
ATOM 1367 C CA . HIS A 1 169 ? 34.589 -16.990 -15.715 1.00 35.88 169 HIS A CA 1
ATOM 1368 C C . HIS A 1 169 ? 34.145 -18.462 -15.779 1.00 35.88 169 HIS A C 1
ATOM 1370 O O . HIS A 1 169 ? 32.968 -18.741 -15.548 1.00 35.88 169 HIS A O 1
ATOM 1376 N N . PRO A 1 170 ? 35.044 -19.415 -16.081 1.00 37.81 170 PRO A N 1
ATOM 1377 C CA . PRO A 1 170 ? 34.710 -20.829 -16.036 1.00 37.81 170 PRO A CA 1
ATOM 1378 C C . PRO A 1 170 ? 34.508 -21.215 -14.569 1.00 37.81 170 PRO A C 1
ATOM 1380 O O . PRO A 1 170 ? 35.469 -21.471 -13.844 1.00 37.81 170 PRO A O 1
ATOM 1383 N N . THR A 1 171 ? 33.264 -21.215 -14.098 1.00 38.03 171 THR A N 1
ATOM 1384 C CA . THR A 1 171 ? 32.936 -21.832 -12.819 1.00 38.03 171 THR A CA 1
ATOM 1385 C C . THR A 1 171 ? 32.895 -23.346 -13.034 1.00 38.03 171 THR A C 1
ATOM 1387 O O . THR A 1 171 ? 32.218 -23.829 -13.943 1.00 38.03 171 THR A O 1
ATOM 1390 N N . PRO A 1 172 ? 33.648 -24.135 -12.249 1.00 46.97 172 PRO A N 1
ATOM 1391 C CA . PRO A 1 172 ? 33.472 -25.580 -12.253 1.00 46.97 172 PRO A CA 1
ATOM 1392 C C . PRO A 1 172 ? 32.030 -25.867 -11.821 1.00 46.97 172 PRO A C 1
ATOM 1394 O O . PRO A 1 172 ? 31.528 -25.164 -10.947 1.00 46.97 172 PRO A O 1
ATOM 1397 N N . ASN A 1 173 ? 31.384 -26.869 -12.429 1.00 55.19 173 ASN A N 1
ATOM 1398 C CA . ASN A 1 173 ? 30.011 -27.318 -12.151 1.00 55.19 173 ASN A CA 1
ATOM 1399 C C . ASN A 1 173 ? 29.758 -27.565 -10.648 1.00 55.19 173 ASN A C 1
ATOM 1401 O O . ASN A 1 173 ? 29.771 -28.697 -10.167 1.00 55.19 173 ASN A O 1
ATOM 1405 N N . MET A 1 174 ? 29.518 -26.495 -9.902 1.00 52.09 174 MET A N 1
ATOM 1406 C CA . MET A 1 174 ? 28.873 -26.498 -8.605 1.00 52.09 174 MET A CA 1
ATOM 1407 C C . MET A 1 174 ? 27.396 -26.203 -8.887 1.00 52.09 174 MET A C 1
ATOM 1409 O O . MET A 1 174 ? 27.119 -25.319 -9.697 1.00 52.09 174 MET A O 1
ATOM 1413 N N . PRO A 1 175 ? 26.432 -26.905 -8.266 1.00 58.59 175 PRO A N 1
ATOM 1414 C CA . PRO A 1 175 ? 25.048 -26.429 -8.289 1.00 58.59 175 PRO A CA 1
ATOM 1415 C C . PRO A 1 175 ? 25.061 -24.980 -7.790 1.00 58.59 175 PRO A C 1
ATOM 1417 O O . PRO A 1 175 ? 25.760 -24.737 -6.815 1.00 58.59 175 PRO A O 1
ATOM 1420 N N . ASP A 1 176 ? 24.367 -24.040 -8.443 1.00 64.19 176 ASP A N 1
ATOM 1421 C CA . ASP A 1 176 ? 24.367 -22.604 -8.101 1.00 64.19 176 ASP A CA 1
ATOM 1422 C C . ASP A 1 176 ? 24.019 -22.363 -6.617 1.00 64.19 176 ASP A C 1
ATOM 1424 O O . ASP A 1 176 ? 22.877 -22.099 -6.234 1.00 64.19 176 ASP A O 1
ATOM 1428 N N . VAL A 1 177 ? 25.021 -22.477 -5.740 1.00 62.22 177 VAL A N 1
ATOM 1429 C CA . VAL A 1 177 ? 24.881 -22.343 -4.285 1.00 62.22 177 VAL A CA 1
ATOM 1430 C C . VAL A 1 177 ? 24.474 -20.906 -3.948 1.00 62.22 177 VAL A C 1
ATOM 1432 O O . VAL A 1 177 ? 23.812 -20.669 -2.944 1.00 62.22 177 VAL A O 1
ATOM 1435 N N . SER A 1 178 ? 24.798 -19.951 -4.825 1.00 73.62 178 SER A N 1
ATOM 1436 C CA . SER A 1 178 ? 24.427 -18.538 -4.733 1.00 73.62 178 SER A CA 1
ATOM 1437 C C . SER A 1 178 ? 22.910 -18.334 -4.647 1.00 73.62 178 SER A C 1
ATOM 1439 O O . SER A 1 178 ? 22.447 -17.643 -3.744 1.00 73.62 178 SER A O 1
ATOM 1441 N N . VAL A 1 179 ? 22.115 -18.978 -5.507 1.00 75.94 179 VAL A N 1
ATOM 1442 C CA . VAL A 1 179 ? 20.647 -18.843 -5.503 1.00 75.94 179 VAL A CA 1
ATOM 1443 C C . VAL A 1 179 ? 20.055 -19.464 -4.239 1.00 75.94 179 VAL A C 1
ATOM 1445 O O . VAL A 1 179 ? 19.226 -18.849 -3.565 1.00 75.94 179 VAL A O 1
ATOM 1448 N N . TRP A 1 180 ? 20.543 -20.646 -3.855 1.00 80.31 180 TRP A N 1
ATOM 1449 C CA . TRP A 1 180 ? 20.114 -21.328 -2.632 1.00 80.31 180 TRP A CA 1
ATOM 1450 C C . TRP A 1 180 ? 20.512 -20.588 -1.348 1.00 80.31 180 TRP A C 1
ATOM 1452 O O . TRP A 1 180 ? 19.811 -20.717 -0.348 1.00 80.31 180 TRP A O 1
ATOM 1462 N N . LEU A 1 181 ? 21.579 -19.782 -1.370 1.00 82.06 181 LEU A N 1
ATOM 1463 C CA . LEU A 1 181 ? 21.961 -18.879 -0.278 1.00 82.06 181 LEU A CA 1
ATOM 1464 C C . LEU A 1 181 ? 21.155 -17.572 -0.279 1.00 82.06 181 LEU A C 1
ATOM 1466 O O . LEU A 1 181 ? 20.884 -17.027 0.788 1.00 82.06 181 LEU A O 1
ATOM 1470 N N . MET A 1 182 ? 20.721 -17.084 -1.442 1.00 82.50 182 MET A N 1
ATOM 1471 C CA . MET A 1 182 ? 19.920 -15.860 -1.547 1.00 82.50 182 MET A CA 1
ATOM 1472 C C . MET A 1 182 ? 18.481 -16.052 -1.066 1.00 82.50 182 MET A C 1
ATOM 1474 O O . MET A 1 182 ? 17.946 -15.173 -0.393 1.00 82.50 182 MET A O 1
ATOM 1478 N N . ILE A 1 183 ? 17.860 -17.204 -1.341 1.00 87.19 183 ILE A N 1
ATOM 1479 C CA . ILE A 1 183 ? 16.488 -17.509 -0.900 1.00 87.19 183 ILE A CA 1
ATOM 1480 C C . ILE A 1 183 ? 16.293 -17.314 0.617 1.00 87.19 183 ILE A C 1
ATOM 1482 O O . ILE A 1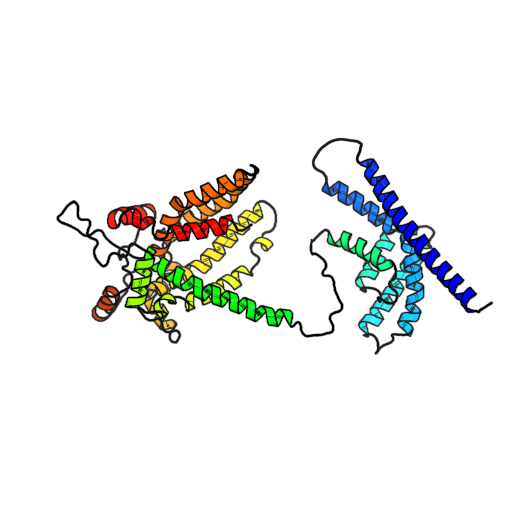 183 ? 15.385 -16.568 0.993 1.00 87.19 183 ILE A O 1
ATOM 1486 N N . PRO A 1 184 ? 17.106 -17.909 1.516 1.00 89.69 184 PRO A N 1
ATOM 1487 C CA . PRO A 1 184 ? 16.933 -17.719 2.953 1.00 89.69 184 PRO A CA 1
ATOM 1488 C C . PRO A 1 184 ? 17.235 -16.284 3.395 1.00 89.69 184 PRO A C 1
ATOM 1490 O O . PRO A 1 184 ? 16.588 -15.806 4.321 1.00 89.69 184 PRO A O 1
ATOM 1493 N N . ILE A 1 185 ? 18.156 -15.571 2.734 1.00 89.31 185 ILE A N 1
ATOM 1494 C CA . ILE A 1 185 ? 18.456 -14.161 3.038 1.00 89.31 185 ILE A CA 1
ATOM 1495 C C . ILE A 1 185 ? 17.257 -13.272 2.696 1.00 89.31 185 ILE A C 1
ATOM 1497 O O . ILE A 1 185 ? 16.832 -12.462 3.519 1.00 89.31 185 ILE A O 1
ATOM 1501 N N . VAL A 1 186 ? 16.670 -13.451 1.511 1.00 88.81 186 VAL A N 1
ATOM 1502 C CA . VAL A 1 186 ? 15.475 -12.714 1.079 1.00 88.81 186 VAL A CA 1
ATOM 1503 C C . VAL A 1 186 ? 14.283 -13.066 1.965 1.00 88.81 186 VAL A C 1
ATOM 1505 O O . VAL A 1 186 ? 13.594 -12.169 2.447 1.00 88.81 186 VAL A O 1
ATOM 1508 N N . ALA A 1 187 ? 14.070 -14.352 2.254 1.00 88.81 187 ALA A N 1
ATOM 1509 C CA . ALA A 1 187 ? 13.006 -14.798 3.148 1.00 88.81 187 ALA A CA 1
ATOM 1510 C C . ALA A 1 187 ? 13.163 -14.213 4.561 1.00 88.81 187 ALA A C 1
ATOM 1512 O O . ALA A 1 187 ? 12.180 -13.772 5.157 1.00 88.81 187 ALA A O 1
ATOM 1513 N N . LEU A 1 188 ? 14.393 -14.149 5.080 1.00 92.94 188 LEU A N 1
ATOM 1514 C CA . LEU A 1 188 ? 14.699 -13.514 6.359 1.00 92.94 188 LEU A CA 1
ATOM 1515 C C . LEU A 1 188 ? 14.421 -12.006 6.313 1.00 92.94 188 LEU A C 1
ATOM 1517 O O . LEU A 1 188 ? 13.823 -11.475 7.245 1.00 92.94 188 LEU A O 1
ATOM 1521 N N . GLY A 1 189 ? 14.799 -11.321 5.231 1.00 91.00 189 GLY A N 1
ATOM 1522 C CA . GLY A 1 189 ? 14.512 -9.900 5.034 1.00 91.00 189 GLY A CA 1
ATOM 1523 C C . GLY A 1 189 ? 13.011 -9.603 5.018 1.00 91.00 189 GLY A C 1
ATOM 1524 O O . GLY A 1 189 ? 12.553 -8.709 5.730 1.00 91.00 189 GLY A O 1
ATOM 1525 N N . ILE A 1 190 ? 12.233 -10.401 4.281 1.00 88.88 190 ILE A N 1
ATOM 1526 C CA . ILE A 1 190 ? 10.767 -10.307 4.250 1.00 88.88 190 ILE A CA 1
ATOM 1527 C C . ILE A 1 190 ? 10.190 -10.565 5.644 1.00 88.88 190 ILE A C 1
ATOM 1529 O O . ILE A 1 190 ? 9.356 -9.793 6.112 1.00 88.88 190 ILE A O 1
ATOM 1533 N N . LEU A 1 191 ? 10.658 -11.605 6.340 1.00 90.19 191 LEU A N 1
ATOM 1534 C CA . LEU A 1 191 ? 10.204 -11.929 7.691 1.00 90.19 191 LEU A CA 1
ATOM 1535 C C . LEU A 1 191 ? 10.463 -10.773 8.665 1.00 90.19 191 LEU A C 1
ATOM 1537 O O . LEU A 1 191 ? 9.561 -10.386 9.407 1.00 90.19 191 LEU A O 1
ATOM 1541 N N . ILE A 1 192 ? 11.668 -10.197 8.647 1.00 92.62 192 ILE A N 1
ATOM 1542 C CA . ILE A 1 192 ? 12.026 -9.039 9.476 1.00 92.62 192 ILE A CA 1
ATOM 1543 C C . ILE A 1 192 ? 11.135 -7.844 9.122 1.00 92.62 192 ILE A C 1
ATOM 1545 O O . ILE A 1 192 ? 10.589 -7.205 10.021 1.00 92.62 192 ILE A O 1
ATOM 1549 N N . GLY A 1 193 ? 10.935 -7.574 7.829 1.00 89.12 193 GLY A N 1
ATOM 1550 C CA . GLY A 1 193 ? 10.054 -6.510 7.353 1.00 89.12 193 GLY A CA 1
ATOM 1551 C C . GLY A 1 193 ? 8.631 -6.667 7.885 1.00 89.12 193 GLY A C 1
ATOM 1552 O O . GLY A 1 193 ? 8.098 -5.746 8.500 1.00 89.12 193 GLY A O 1
ATOM 1553 N N . VAL A 1 194 ? 8.044 -7.856 7.749 1.00 89.56 194 VAL A N 1
ATOM 1554 C CA . VAL A 1 194 ? 6.702 -8.176 8.260 1.00 89.56 194 VAL A CA 1
ATOM 1555 C C . VAL A 1 194 ? 6.631 -8.008 9.782 1.00 89.56 194 VAL A C 1
ATOM 1557 O O . VAL A 1 194 ? 5.682 -7.408 10.291 1.00 89.56 194 VAL A O 1
ATOM 1560 N N . LEU A 1 195 ? 7.642 -8.479 10.519 1.00 90.31 195 LEU A N 1
ATOM 1561 C CA . LEU A 1 195 ? 7.686 -8.376 11.981 1.00 90.31 195 LEU A CA 1
ATOM 1562 C C . LEU A 1 195 ? 7.777 -6.931 12.486 1.00 90.31 195 LEU A C 1
ATOM 1564 O O . LEU A 1 195 ? 7.256 -6.637 13.561 1.00 90.31 195 LEU A O 1
ATOM 1568 N N . VAL A 1 196 ? 8.412 -6.035 11.729 1.00 91.94 196 VAL A N 1
ATOM 1569 C CA . VAL A 1 196 ? 8.535 -4.612 12.080 1.00 91.94 196 VAL A CA 1
ATOM 1570 C C . VAL A 1 196 ? 7.314 -3.816 11.619 1.00 91.94 196 VAL A C 1
ATOM 1572 O O . VAL A 1 196 ? 6.771 -3.013 12.378 1.00 91.94 196 VAL A O 1
ATOM 1575 N N . VAL A 1 197 ? 6.858 -4.036 10.387 1.00 90.88 197 VAL A N 1
ATOM 1576 C CA . VAL A 1 197 ? 5.824 -3.217 9.745 1.00 90.88 197 VAL A CA 1
ATOM 1577 C C . VAL A 1 197 ? 4.432 -3.519 10.301 1.00 90.88 197 VAL A C 1
ATOM 1579 O O . VAL A 1 197 ? 3.663 -2.586 10.541 1.00 90.88 197 VAL A O 1
ATOM 1582 N N . LEU A 1 198 ? 4.094 -4.787 10.563 1.00 92.06 198 LEU A N 1
ATOM 1583 C CA . LEU A 1 198 ? 2.738 -5.147 10.997 1.00 92.06 198 LEU A CA 1
ATOM 1584 C C . LEU A 1 198 ? 2.332 -4.563 12.354 1.00 92.06 198 LEU A C 1
ATOM 1586 O O . LEU A 1 198 ? 1.240 -3.996 12.420 1.00 92.06 198 LEU A O 1
ATOM 1590 N N . PRO A 1 199 ? 3.163 -4.609 13.416 1.00 94.06 199 PRO A N 1
ATOM 1591 C CA . PRO A 1 199 ? 2.833 -3.938 14.670 1.00 94.06 199 PRO A CA 1
ATOM 1592 C C . PRO A 1 199 ? 2.567 -2.446 14.476 1.00 94.06 199 PRO A C 1
ATOM 1594 O O . PRO A 1 199 ? 1.646 -1.898 15.086 1.00 94.06 199 PRO A O 1
ATOM 1597 N N . ILE A 1 200 ? 3.341 -1.798 13.597 1.00 93.25 200 ILE A N 1
ATOM 1598 C CA . ILE A 1 200 ? 3.218 -0.366 13.329 1.00 93.25 200 ILE A CA 1
ATOM 1599 C C . ILE A 1 200 ? 1.898 -0.061 12.618 1.00 93.25 200 ILE A C 1
ATOM 1601 O O . ILE A 1 200 ? 1.110 0.771 13.080 1.00 93.25 200 ILE A O 1
ATOM 1605 N N . LEU A 1 201 ? 1.614 -0.779 11.530 1.00 91.75 201 LEU A N 1
ATOM 1606 C CA . LEU A 1 201 ? 0.373 -0.632 10.772 1.00 91.75 201 LEU A CA 1
ATOM 1607 C C . LEU A 1 201 ? -0.859 -1.013 11.596 1.00 91.75 201 LEU A C 1
ATOM 1609 O O . LEU A 1 201 ? -1.895 -0.353 11.491 1.00 91.75 201 LEU A O 1
ATOM 1613 N N . GLY A 1 202 ? -0.754 -2.033 12.448 1.00 92.69 202 GLY A N 1
ATOM 1614 C CA . GLY A 1 202 ? -1.828 -2.481 13.325 1.00 92.69 202 GLY A CA 1
ATOM 1615 C C . GLY A 1 202 ? -2.231 -1.408 14.335 1.00 92.69 202 GLY A C 1
ATOM 1616 O O . GLY A 1 202 ? -3.416 -1.115 14.495 1.00 92.69 202 GLY A O 1
ATOM 1617 N N . VAL A 1 203 ? -1.262 -0.766 14.995 1.00 94.75 203 VAL A N 1
ATOM 1618 C CA . VAL A 1 203 ? -1.544 0.347 15.920 1.00 94.75 203 VAL A CA 1
ATOM 1619 C C . VAL A 1 203 ? -2.064 1.571 15.167 1.00 94.75 203 VAL A C 1
ATOM 1621 O O . VAL A 1 203 ? -3.024 2.197 15.616 1.00 94.75 203 VAL A O 1
ATOM 1624 N N . LEU A 1 204 ? -1.478 1.900 14.014 1.00 94.19 204 LEU A N 1
ATOM 1625 C CA . LEU A 1 204 ? -1.906 3.037 13.200 1.00 94.19 204 LEU A CA 1
ATOM 1626 C C . LEU A 1 204 ? -3.356 2.885 12.729 1.00 94.19 204 LEU A C 1
ATOM 1628 O O . LEU A 1 204 ? -4.144 3.821 12.847 1.00 94.19 204 LEU A O 1
ATOM 1632 N N . THR A 1 205 ? -3.715 1.702 12.231 1.00 93.19 205 THR A N 1
ATOM 1633 C CA . THR A 1 205 ? -5.073 1.386 11.772 1.00 93.19 205 THR A CA 1
ATOM 1634 C C . THR A 1 205 ? -6.070 1.576 12.908 1.00 93.19 205 THR A C 1
ATOM 1636 O O . THR A 1 205 ? -7.089 2.235 12.723 1.00 93.19 205 THR A O 1
ATOM 1639 N N . ARG A 1 206 ? -5.743 1.096 14.114 1.00 92.81 206 ARG A N 1
ATOM 1640 C CA . ARG A 1 206 ? -6.569 1.298 15.313 1.00 92.81 206 ARG A CA 1
ATOM 1641 C C . ARG A 1 206 ? -6.673 2.767 15.706 1.00 92.81 206 ARG A C 1
ATOM 1643 O O . ARG A 1 206 ? -7.763 3.241 15.994 1.00 92.81 206 ARG A O 1
ATOM 1650 N N . HIS A 1 207 ? -5.568 3.511 15.673 1.00 93.44 207 HIS A N 1
ATOM 1651 C CA . HIS A 1 207 ? -5.546 4.942 15.996 1.00 93.44 207 HIS A CA 1
ATOM 1652 C C . HIS A 1 207 ? -6.401 5.777 15.028 1.00 93.44 207 HIS A C 1
ATOM 1654 O O . HIS A 1 207 ? -7.156 6.648 15.467 1.00 93.44 207 HIS A O 1
ATOM 1660 N N . ARG A 1 208 ? -6.346 5.469 13.726 1.00 92.62 208 ARG A N 1
ATOM 1661 C CA . ARG A 1 208 ? -7.159 6.115 12.680 1.00 92.62 208 ARG A CA 1
ATOM 1662 C C . ARG A 1 208 ? -8.632 5.706 12.735 1.00 92.62 208 ARG A C 1
ATOM 1664 O O . ARG A 1 208 ? -9.506 6.546 12.518 1.00 92.62 208 ARG A O 1
ATOM 1671 N N . ALA A 1 209 ? -8.905 4.437 13.038 1.00 91.00 209 ALA A N 1
ATOM 1672 C CA . ALA A 1 209 ? -10.259 3.898 13.142 1.00 91.00 209 ALA A CA 1
ATOM 1673 C C . ALA A 1 209 ? -10.988 4.334 14.421 1.00 91.00 209 ALA A C 1
ATOM 1675 O O . ALA A 1 209 ? -12.213 4.390 14.415 1.00 91.00 209 ALA A O 1
ATOM 1676 N N . ASN A 1 210 ? -10.252 4.654 15.491 1.00 90.62 210 ASN A N 1
ATOM 1677 C CA . ASN A 1 210 ? -10.842 4.988 16.781 1.00 90.62 210 ASN A CA 1
ATOM 1678 C C . ASN A 1 210 ? -11.768 6.203 16.693 1.00 90.62 210 ASN A C 1
ATOM 1680 O O . ASN A 1 210 ? -11.403 7.233 16.126 1.00 90.62 210 ASN A O 1
ATOM 1684 N N . PHE A 1 211 ? -12.949 6.085 17.280 1.00 86.38 211 PHE A N 1
ATOM 1685 C CA . PHE A 1 211 ? -13.963 7.126 17.337 1.00 86.38 211 PHE A CA 1
ATOM 1686 C C . PHE A 1 211 ? -14.042 7.695 18.761 1.00 86.38 211 PHE A C 1
ATOM 1688 O O . PHE A 1 211 ? -14.418 6.982 19.689 1.00 86.38 211 PHE A O 1
ATOM 1695 N N . ASN A 1 212 ? -13.676 8.970 18.937 1.00 85.81 212 ASN A N 1
ATOM 1696 C CA . ASN A 1 212 ? -13.729 9.664 20.232 1.00 85.81 212 ASN A CA 1
ATOM 1697 C C . ASN A 1 212 ? -14.714 10.843 20.162 1.00 85.81 212 ASN A C 1
ATOM 1699 O O . ASN A 1 212 ? -14.276 11.969 19.905 1.00 85.81 212 ASN A O 1
ATOM 1703 N N . PRO A 1 213 ? -16.023 10.624 20.376 1.00 81.44 213 PRO A N 1
ATOM 1704 C CA . PRO A 1 213 ? -16.995 11.703 20.297 1.00 81.44 213 PRO A CA 1
ATOM 1705 C C . PRO A 1 213 ? -16.780 12.711 21.432 1.00 81.44 213 PRO A C 1
ATOM 1707 O O . PRO A 1 213 ? -16.448 12.344 22.569 1.00 81.44 213 PRO A O 1
ATOM 1710 N N . LYS A 1 214 ? -17.012 13.989 21.126 1.00 79.62 214 LYS A N 1
ATOM 1711 C CA . LYS A 1 214 ? -17.138 15.044 22.133 1.00 79.62 214 LYS A CA 1
ATOM 1712 C C . LYS A 1 214 ? -18.299 14.684 23.057 1.00 79.62 214 LYS A C 1
ATOM 1714 O O . LYS A 1 214 ? -19.429 14.485 22.620 1.00 79.62 214 LYS A O 1
ATOM 1719 N N . GLY A 1 215 ? -17.995 14.555 24.336 1.00 68.25 215 GLY A N 1
ATOM 1720 C CA . GLY A 1 215 ? -18.976 14.418 25.394 1.00 68.25 215 GLY A CA 1
ATOM 1721 C C . GLY A 1 215 ? -19.660 15.753 25.661 1.00 68.25 215 GLY A C 1
ATOM 1722 O O . GLY A 1 215 ? -19.083 16.821 25.467 1.00 68.25 215 GLY A O 1
ATOM 1723 N N . LEU A 1 216 ? -20.904 15.682 26.126 1.00 66.25 216 LEU A N 1
ATOM 1724 C CA . LEU A 1 216 ? -21.610 16.848 26.636 1.00 66.25 216 LEU A CA 1
ATOM 1725 C C . LEU A 1 216 ? -21.107 17.162 28.048 1.00 66.25 216 LEU A C 1
ATOM 1727 O O . LEU A 1 216 ? -21.358 16.405 28.985 1.00 66.25 216 LEU A O 1
ATOM 1731 N N . SER A 1 217 ? -20.404 18.279 28.199 1.00 61.69 217 SER A N 1
ATOM 1732 C CA . SER A 1 217 ? -20.146 18.927 29.485 1.00 61.69 217 SER A CA 1
ATOM 1733 C C . SER A 1 217 ? -21.130 20.064 29.724 1.00 61.69 217 SER A C 1
ATOM 1735 O O . SER A 1 217 ? -21.566 20.749 28.802 1.00 61.69 217 SER A O 1
ATOM 1737 N N . LEU A 1 218 ? -21.443 20.294 30.998 1.00 71.12 218 LEU A N 1
ATOM 1738 C CA . LEU A 1 218 ? -22.138 21.503 31.452 1.00 71.12 218 LEU A CA 1
ATOM 1739 C C . LEU A 1 218 ? -21.180 22.690 31.645 1.00 71.12 218 LEU A C 1
ATOM 1741 O O . LEU A 1 218 ? -21.631 23.820 31.804 1.00 71.12 218 LEU A O 1
ATOM 1745 N N . ASP A 1 219 ? -19.872 22.429 31.645 1.00 69.75 219 ASP A N 1
ATOM 1746 C CA . ASP A 1 219 ? -18.824 23.433 31.786 1.00 69.75 219 ASP A CA 1
ATOM 1747 C C . ASP A 1 219 ? -18.230 23.762 30.400 1.00 69.75 219 ASP A C 1
ATOM 1749 O O . ASP A 1 219 ? -17.607 22.876 29.799 1.00 69.75 219 ASP A O 1
ATOM 1753 N N . PRO A 1 220 ? -18.429 24.993 29.881 1.00 60.88 220 PRO A N 1
ATOM 1754 C CA . PRO A 1 220 ? -18.054 25.390 28.522 1.00 60.88 220 PRO A CA 1
ATOM 1755 C C . PRO A 1 220 ? -16.543 25.379 28.244 1.00 60.88 220 PRO A C 1
ATOM 1757 O O . PRO A 1 220 ? -16.156 25.393 27.075 1.00 60.88 220 PRO A O 1
ATOM 1760 N N . GLU A 1 221 ? -15.686 25.326 29.270 1.00 58.69 221 GLU A N 1
ATOM 1761 C CA . GLU A 1 221 ? -14.232 25.163 29.097 1.00 58.69 221 GLU A CA 1
ATOM 1762 C C . GLU A 1 221 ? -13.785 23.694 29.109 1.00 58.69 221 GLU A C 1
ATOM 1764 O O . GLU A 1 221 ? -12.717 23.347 28.594 1.00 58.69 221 GLU A O 1
ATOM 1769 N N . SER A 1 222 ? -14.609 22.800 29.657 1.00 60.19 222 SER A N 1
ATOM 1770 C CA . SER A 1 222 ? -14.323 21.370 29.663 1.00 60.19 222 SER A CA 1
ATOM 1771 C C . SER A 1 222 ? -14.813 20.746 28.358 1.00 60.19 222 SER A C 1
ATOM 1773 O O . SER A 1 222 ? -15.970 20.887 27.982 1.00 60.19 222 SER A O 1
ATOM 1775 N N . ASN A 1 223 ? -13.940 20.037 27.648 1.00 61.78 223 ASN A N 1
ATOM 1776 C CA . ASN A 1 223 ? -14.302 19.299 26.435 1.00 61.78 223 ASN A CA 1
ATOM 1777 C C . ASN A 1 223 ? -14.134 17.796 26.724 1.00 61.78 223 ASN A C 1
ATOM 1779 O O . ASN A 1 223 ? -13.131 17.199 26.307 1.00 61.78 223 ASN A O 1
ATOM 1783 N N . PRO A 1 224 ? -15.008 17.197 27.562 1.00 64.44 224 PRO A N 1
ATOM 1784 C CA . PRO A 1 224 ? -14.883 15.797 27.934 1.00 64.44 224 PRO A CA 1
ATOM 1785 C C . PRO A 1 224 ? -15.085 14.941 26.687 1.00 64.44 224 PRO A C 1
ATOM 1787 O O . PRO A 1 224 ? -15.879 15.275 25.820 1.00 64.44 224 PRO A O 1
ATOM 1790 N N . THR A 1 225 ? -14.369 13.833 26.571 1.00 60.12 225 THR A N 1
ATOM 1791 C CA . THR A 1 225 ? -14.601 12.830 25.523 1.00 60.12 225 THR A CA 1
ATOM 1792 C C . THR A 1 225 ? -15.320 11.641 26.144 1.00 60.12 225 THR A C 1
ATOM 1794 O O . THR A 1 225 ? -15.018 11.285 27.283 1.00 60.12 225 THR A O 1
ATOM 1797 N N . VAL A 1 226 ? -16.247 11.005 25.424 1.00 59.81 226 VAL A N 1
ATOM 1798 C CA . VAL A 1 226 ? -16.870 9.763 25.914 1.00 59.81 226 VAL A CA 1
ATOM 1799 C C . VAL A 1 226 ? -15.883 8.606 25.724 1.00 59.81 226 VAL A C 1
ATOM 1801 O O . VAL A 1 226 ? -15.457 8.324 24.606 1.00 59.81 226 VAL A O 1
ATOM 1804 N N . GLY A 1 227 ? -15.510 7.944 26.822 1.00 62.19 227 GLY A N 1
ATOM 1805 C CA . GLY A 1 227 ? -14.551 6.835 26.833 1.00 62.19 227 GLY A CA 1
ATOM 1806 C C . GLY A 1 227 ? -13.094 7.261 27.057 1.00 62.19 227 GLY A C 1
ATOM 1807 O O . GLY A 1 227 ? -12.768 8.437 27.217 1.00 62.19 227 GLY A O 1
ATOM 1808 N N . ALA A 1 228 ? -12.191 6.279 27.109 1.00 59.31 228 ALA A N 1
ATOM 1809 C CA . ALA A 1 228 ? -10.772 6.539 27.336 1.00 59.31 228 ALA A CA 1
ATOM 1810 C C . ALA A 1 228 ? -10.147 7.282 26.141 1.00 59.31 228 ALA A C 1
ATOM 1812 O O . ALA A 1 228 ? -10.090 6.767 25.025 1.00 59.31 228 ALA A O 1
ATOM 1813 N N . LYS A 1 229 ? -9.658 8.499 26.399 1.00 65.81 229 LYS A N 1
ATOM 1814 C CA . LYS A 1 229 ? -9.054 9.410 25.422 1.00 65.81 229 LYS A CA 1
ATOM 1815 C C . LYS A 1 229 ? -7.748 8.838 24.860 1.00 65.81 229 LYS A C 1
ATOM 1817 O O . LYS A 1 229 ? -6.689 8.935 25.478 1.00 65.81 229 LYS A O 1
ATOM 1822 N N . VAL A 1 230 ? -7.823 8.219 23.681 1.00 73.81 230 VAL A N 1
ATOM 1823 C CA . VAL A 1 230 ? -6.645 7.730 22.947 1.00 73.81 230 VAL A CA 1
ATOM 1824 C C . VAL A 1 230 ? -6.304 8.680 21.800 1.00 73.81 230 VAL A C 1
ATOM 1826 O O . VAL A 1 230 ? -6.731 8.478 20.665 1.00 73.81 230 VAL A O 1
ATOM 1829 N N . ASP A 1 231 ? -5.522 9.718 22.099 1.00 73.88 231 ASP A N 1
ATOM 1830 C CA . ASP A 1 231 ? -5.162 10.746 21.107 1.00 73.88 231 ASP A CA 1
ATOM 1831 C C . ASP A 1 231 ? -3.847 10.467 20.386 1.00 73.88 231 ASP A C 1
ATOM 1833 O O . ASP A 1 231 ? -3.647 10.895 19.249 1.00 73.88 231 ASP A O 1
ATOM 1837 N N . SER A 1 232 ? -2.957 9.713 21.027 1.00 87.75 232 SER A N 1
ATOM 1838 C CA . SER A 1 232 ? -1.608 9.457 20.533 1.00 87.75 232 SER A CA 1
ATOM 1839 C C . SER A 1 232 ? -1.445 8.015 20.079 1.00 87.75 232 SER A C 1
ATOM 1841 O O . SER A 1 232 ? -1.965 7.084 20.695 1.00 87.75 232 SER A O 1
ATOM 1843 N N . TYR A 1 233 ? -0.630 7.830 19.042 1.00 91.62 233 TYR A N 1
ATOM 1844 C CA . TYR A 1 233 ? -0.227 6.514 18.545 1.00 91.62 233 TYR A CA 1
ATOM 1845 C C . TYR A 1 233 ? 0.343 5.626 19.666 1.00 91.62 233 TYR A C 1
ATOM 1847 O O . TYR A 1 233 ? -0.063 4.479 19.831 1.00 91.62 233 TYR A O 1
ATOM 1855 N N . TRP A 1 234 ? 1.224 6.180 20.504 1.00 92.25 234 TRP A N 1
ATOM 1856 C CA . TRP A 1 234 ? 1.834 5.451 21.620 1.00 92.25 234 TRP A CA 1
ATOM 1857 C C . TRP A 1 234 ? 0.831 5.073 22.713 1.00 92.25 234 TRP A C 1
ATOM 1859 O O . TRP A 1 234 ? 0.925 3.986 23.280 1.00 92.25 234 TRP A O 1
ATOM 1869 N N . SER A 1 235 ? -0.165 5.926 22.969 1.00 90.50 235 SER A N 1
ATOM 1870 C CA . SER A 1 235 ? -1.262 5.606 23.889 1.00 90.50 235 SER A CA 1
ATOM 1871 C C . SER A 1 235 ? -2.103 4.446 23.354 1.00 90.50 235 SER A C 1
ATOM 1873 O O . SER A 1 235 ? -2.481 3.563 24.121 1.00 90.50 235 SER A O 1
ATOM 1875 N N . MET A 1 236 ? -2.329 4.395 22.035 1.00 92.06 236 MET A N 1
ATOM 1876 C CA . MET A 1 236 ? -2.999 3.265 21.386 1.00 92.06 236 MET A CA 1
ATOM 1877 C C . MET A 1 236 ? -2.162 1.985 21.487 1.00 92.06 236 MET A C 1
ATOM 1879 O O . MET A 1 236 ? -2.689 0.946 21.867 1.00 92.06 236 MET A O 1
ATOM 1883 N N . ALA A 1 237 ? -0.852 2.053 21.229 1.00 93.38 237 ALA A N 1
ATOM 1884 C CA . ALA A 1 237 ? 0.046 0.904 21.374 1.00 93.38 237 ALA A CA 1
ATOM 1885 C C . ALA A 1 237 ? 0.039 0.346 22.805 1.00 93.38 237 ALA A C 1
ATOM 1887 O O . ALA A 1 237 ? -0.050 -0.865 23.005 1.00 93.38 237 ALA A O 1
ATOM 1888 N N . LYS A 1 238 ? 0.090 1.227 23.811 1.00 93.00 238 LYS A N 1
ATOM 1889 C CA . LYS A 1 238 ? 0.013 0.827 25.218 1.00 93.00 238 LYS A CA 1
ATOM 1890 C C . LYS A 1 238 ? -1.310 0.117 25.521 1.00 93.00 238 LYS A C 1
ATOM 1892 O O . LYS A 1 238 ? -1.282 -0.971 26.085 1.00 93.00 238 LYS A O 1
ATOM 1897 N N . ARG A 1 239 ? -2.436 0.665 25.055 1.00 89.94 239 ARG A N 1
ATOM 1898 C CA . ARG A 1 239 ? -3.758 0.045 25.220 1.00 89.94 239 ARG A CA 1
ATOM 1899 C C . ARG A 1 239 ? -3.859 -1.320 24.534 1.00 89.94 239 ARG A C 1
ATOM 1901 O O . ARG A 1 239 ? -4.381 -2.250 25.134 1.00 89.94 239 ARG A O 1
ATOM 1908 N N . VAL A 1 240 ? -3.325 -1.473 23.317 1.00 91.25 240 VAL A N 1
ATOM 1909 C CA . VAL A 1 240 ? -3.263 -2.779 22.627 1.00 91.25 240 VAL A CA 1
ATOM 1910 C C . VAL A 1 240 ? -2.523 -3.797 23.492 1.00 91.25 240 VAL A C 1
ATOM 1912 O O . VAL A 1 240 ? -3.012 -4.906 23.689 1.00 91.25 240 VAL A O 1
ATOM 1915 N N . LYS A 1 241 ? -1.372 -3.415 24.056 1.00 92.50 241 LYS A N 1
ATOM 1916 C CA . LYS A 1 241 ? -0.590 -4.294 24.931 1.00 92.50 241 LYS A CA 1
ATOM 1917 C C . LYS A 1 241 ? -1.338 -4.665 26.215 1.00 92.50 241 LYS A C 1
ATOM 1919 O O . LYS A 1 241 ? -1.209 -5.798 26.663 1.00 92.50 241 LYS A O 1
ATOM 1924 N N . GLU A 1 242 ? -2.079 -3.732 26.806 1.00 90.81 242 GLU A N 1
ATOM 1925 C CA . GLU A 1 242 ? -2.827 -3.950 28.053 1.00 90.81 242 GLU A CA 1
ATOM 1926 C C . GLU A 1 242 ? -4.069 -4.829 27.853 1.00 90.81 242 GLU A C 1
ATOM 1928 O O . GLU A 1 242 ? -4.337 -5.687 28.687 1.00 90.81 242 GLU A O 1
ATOM 1933 N N . VAL A 1 243 ? -4.791 -4.656 26.742 1.00 87.62 243 VAL A N 1
ATOM 1934 C CA . VAL A 1 243 ? -6.055 -5.365 26.472 1.00 87.62 243 VAL A CA 1
ATOM 1935 C C . VAL A 1 243 ? -5.838 -6.688 25.730 1.00 87.62 243 VAL A C 1
ATOM 1937 O O . VAL A 1 243 ? -6.455 -7.696 26.059 1.00 87.62 243 VAL A O 1
ATOM 1940 N N . GLU A 1 244 ? -4.967 -6.712 24.717 1.00 87.50 244 GLU A N 1
ATOM 1941 C CA . GLU A 1 244 ? -4.788 -7.865 23.815 1.00 87.50 244 GLU A CA 1
ATOM 1942 C C . GLU A 1 244 ? -3.421 -8.555 23.952 1.00 87.50 244 GLU A C 1
ATOM 1944 O O . GLU A 1 244 ? -3.191 -9.616 23.364 1.00 87.50 244 GLU A O 1
ATOM 1949 N N . GLY A 1 245 ? -2.488 -7.963 24.702 1.00 89.44 245 GLY A N 1
ATOM 1950 C CA . GLY A 1 245 ? -1.116 -8.453 24.812 1.00 89.44 245 GLY A CA 1
ATOM 1951 C C . GLY A 1 245 ? -0.293 -8.284 23.528 1.00 89.44 245 GLY A C 1
ATOM 1952 O O . GLY A 1 245 ? -0.657 -7.573 22.591 1.00 89.44 245 GLY A O 1
ATOM 1953 N N . ILE A 1 246 ? 0.857 -8.963 23.477 1.00 89.56 246 ILE A N 1
ATOM 1954 C CA . ILE A 1 246 ? 1.762 -8.963 22.311 1.00 89.56 246 ILE A CA 1
ATOM 1955 C C . ILE A 1 246 ? 1.100 -9.556 21.047 1.00 89.56 246 ILE A C 1
ATOM 1957 O O . ILE A 1 246 ? 1.278 -8.975 19.975 1.00 89.56 246 ILE A O 1
ATOM 1961 N N . PRO A 1 247 ? 0.297 -10.642 21.120 1.00 88.62 247 PRO A N 1
ATOM 1962 C CA . PRO A 1 247 ? -0.376 -11.187 19.937 1.00 88.62 247 PRO A CA 1
ATOM 1963 C C . PRO A 1 247 ? -1.332 -10.194 19.258 1.00 88.62 247 PRO A C 1
ATOM 1965 O O . PRO A 1 247 ? -1.522 -10.263 18.045 1.00 88.62 247 PRO A O 1
ATOM 1968 N N . GLY A 1 248 ? -1.879 -9.227 20.007 1.00 86.19 248 GLY A N 1
ATOM 1969 C CA . GLY A 1 248 ? -2.731 -8.161 19.470 1.00 86.19 248 GLY A CA 1
ATOM 1970 C C . GLY A 1 248 ? -2.054 -7.301 18.396 1.00 86.19 248 GLY A C 1
ATOM 1971 O O . GLY A 1 248 ? -2.711 -6.840 17.459 1.00 86.19 248 GLY A O 1
ATOM 1972 N N . PHE A 1 249 ? -0.730 -7.129 18.459 1.00 90.69 249 PHE A N 1
ATOM 1973 C CA . PHE A 1 249 ? 0.028 -6.363 17.462 1.00 90.69 249 PHE A CA 1
ATOM 1974 C C . PHE A 1 249 ? 0.134 -7.067 16.105 1.00 90.69 249 PHE A C 1
ATOM 1976 O O . PHE A 1 249 ? 0.309 -6.397 15.094 1.00 90.69 249 PHE A O 1
ATOM 1983 N N . PHE A 1 250 ? -0.015 -8.393 16.075 1.00 91.25 250 PHE A N 1
ATOM 1984 C CA . PHE A 1 250 ? 0.093 -9.214 14.865 1.00 91.25 250 PHE A CA 1
ATOM 1985 C C . PHE A 1 250 ? -1.270 -9.691 14.341 1.00 91.25 250 PHE A C 1
ATOM 1987 O O . PHE A 1 250 ? -1.339 -10.531 13.438 1.00 91.25 250 PHE A O 1
ATOM 1994 N N . LYS A 1 251 ? -2.380 -9.158 14.872 1.00 88.19 251 LYS A N 1
ATOM 1995 C CA . LYS A 1 251 ? -3.706 -9.377 14.280 1.00 88.19 251 LYS A CA 1
ATOM 1996 C C . LYS A 1 251 ? -3.712 -8.872 12.836 1.00 88.19 251 LYS A C 1
ATOM 1998 O O . LYS A 1 251 ? -3.224 -7.786 12.553 1.00 88.19 251 LYS A O 1
ATOM 2003 N N . GLY A 1 252 ? -4.272 -9.672 11.931 1.00 87.12 252 GLY A N 1
ATOM 2004 C CA . GLY A 1 252 ? -4.263 -9.384 10.494 1.00 87.12 252 GLY A CA 1
ATOM 2005 C C . GLY A 1 252 ? -3.080 -9.983 9.722 1.00 87.12 252 GLY A C 1
ATOM 2006 O O . GLY A 1 252 ? -3.129 -9.974 8.502 1.00 87.12 252 GLY A O 1
ATOM 2007 N N . LEU A 1 253 ? -2.089 -10.604 10.382 1.00 89.56 253 LEU A N 1
ATOM 2008 C CA . LEU A 1 253 ? -0.944 -11.243 9.708 1.00 89.56 253 LEU A CA 1
ATOM 2009 C C . LEU A 1 253 ? -1.370 -12.224 8.604 1.00 89.56 253 LEU A C 1
ATOM 2011 O O . LEU A 1 253 ? -0.887 -12.140 7.483 1.00 89.56 253 LEU A O 1
ATOM 2015 N N . CYS A 1 254 ? -2.284 -13.150 8.908 1.00 88.44 254 CYS A N 1
ATOM 2016 C CA . CYS A 1 254 ? -2.734 -14.160 7.946 1.00 88.44 254 CYS A CA 1
ATOM 2017 C C . CYS A 1 254 ? -3.397 -13.553 6.691 1.00 88.44 254 CYS A C 1
ATOM 2019 O O . CYS A 1 254 ? -2.941 -13.875 5.593 1.00 88.44 254 CYS A O 1
ATOM 2021 N N . PRO A 1 255 ? -4.415 -12.672 6.797 1.00 89.88 255 PRO A N 1
ATOM 2022 C CA . PRO A 1 255 ? -4.990 -12.045 5.610 1.00 89.88 255 PRO A CA 1
ATOM 2023 C C . PRO A 1 255 ? -4.007 -11.119 4.880 1.00 89.88 255 PRO A C 1
ATOM 2025 O O . PRO A 1 255 ? -4.102 -11.037 3.662 1.00 89.88 255 PRO A O 1
ATOM 2028 N N . THR A 1 256 ? -3.043 -10.490 5.568 1.00 91.12 256 THR A N 1
ATOM 2029 C CA . THR A 1 256 ? -1.987 -9.703 4.908 1.00 91.12 256 THR A CA 1
ATOM 2030 C C . THR A 1 256 ? -1.036 -10.582 4.103 1.00 91.12 256 THR A C 1
ATOM 2032 O O . THR A 1 256 ? -0.794 -10.314 2.938 1.00 91.12 256 THR A O 1
ATOM 2035 N N . LEU A 1 257 ? -0.533 -11.683 4.665 1.00 91.06 257 LEU A N 1
ATOM 2036 C CA . LEU A 1 257 ? 0.317 -12.599 3.898 1.00 91.06 257 LEU A CA 1
ATOM 2037 C C . LEU A 1 257 ? -0.428 -13.174 2.688 1.00 91.06 257 LEU A C 1
ATOM 2039 O O . LEU A 1 257 ? 0.139 -13.279 1.605 1.00 91.06 257 LEU A O 1
ATOM 2043 N N . LEU A 1 258 ? -1.710 -13.507 2.857 1.00 90.81 258 LEU A N 1
ATOM 2044 C CA . LEU A 1 258 ? -2.542 -13.970 1.752 1.00 90.81 258 LEU A CA 1
ATOM 2045 C C . LEU A 1 258 ? -2.715 -12.888 0.675 1.00 90.81 258 LEU A C 1
ATOM 2047 O O . LEU A 1 258 ? -2.630 -13.206 -0.510 1.00 90.81 258 LEU A O 1
ATOM 2051 N N . SER A 1 259 ? -2.936 -11.630 1.068 1.00 91.31 259 SER A N 1
ATOM 2052 C CA . SER A 1 259 ? -3.071 -10.527 0.116 1.00 91.31 259 SER A CA 1
ATOM 2053 C C . SER A 1 259 ? -1.779 -10.274 -0.647 1.00 91.31 259 SER A C 1
ATOM 2055 O O . SER A 1 259 ? -1.839 -10.113 -1.858 1.00 91.31 259 SER A O 1
ATOM 2057 N N . GLU A 1 260 ? -0.623 -10.309 0.021 1.00 91.12 260 GLU A N 1
ATOM 2058 C CA . GLU A 1 260 ? 0.685 -10.136 -0.628 1.00 91.12 260 GLU A CA 1
ATOM 2059 C C . GLU A 1 260 ? 0.961 -11.235 -1.658 1.00 91.12 260 GLU A C 1
ATOM 2061 O O . GLU A 1 260 ? 1.442 -10.954 -2.751 1.00 91.12 260 GLU A O 1
ATOM 2066 N N . VAL A 1 261 ? 0.597 -12.487 -1.359 1.00 91.94 261 VAL A N 1
ATOM 2067 C CA . VAL A 1 261 ? 0.728 -13.590 -2.322 1.00 91.94 261 VAL A CA 1
ATOM 2068 C C . VAL A 1 261 ? -0.166 -13.353 -3.541 1.00 91.94 261 VAL A C 1
ATOM 2070 O O . VAL A 1 261 ? 0.301 -13.450 -4.674 1.00 91.94 261 VAL A O 1
ATOM 2073 N N . VAL A 1 262 ? -1.441 -13.011 -3.331 1.00 91.50 262 VAL A N 1
ATOM 2074 C CA . VAL A 1 262 ? -2.398 -12.785 -4.429 1.00 91.50 262 VAL A CA 1
ATOM 2075 C C . VAL A 1 262 ? -1.993 -11.583 -5.281 1.00 91.50 262 VAL A C 1
ATOM 2077 O O . VAL A 1 262 ? -1.930 -11.694 -6.504 1.00 91.50 262 VAL A O 1
ATOM 2080 N N . VAL A 1 263 ? -1.687 -10.448 -4.652 1.00 89.31 263 VAL A N 1
ATOM 2081 C CA . VAL A 1 263 ? -1.258 -9.227 -5.344 1.00 89.31 263 VAL A CA 1
ATOM 2082 C C . VAL A 1 263 ? 0.076 -9.451 -6.052 1.00 89.31 263 VAL A C 1
ATOM 2084 O O . VAL A 1 263 ? 0.219 -9.020 -7.191 1.00 89.31 263 VAL A O 1
ATOM 2087 N N . GLY A 1 264 ? 1.011 -10.182 -5.440 1.00 88.25 264 GLY A N 1
ATOM 2088 C CA . GLY A 1 264 ? 2.282 -10.553 -6.057 1.00 88.25 264 GLY A CA 1
ATOM 2089 C C . GLY A 1 264 ? 2.099 -11.356 -7.345 1.00 88.25 264 GLY A C 1
ATOM 2090 O O . GLY A 1 264 ? 2.693 -11.015 -8.363 1.00 88.25 264 GLY A O 1
ATOM 2091 N N . PHE A 1 265 ? 1.218 -12.363 -7.348 1.00 89.12 265 PHE A N 1
ATOM 2092 C CA . PHE A 1 265 ? 0.900 -13.114 -8.570 1.00 89.12 265 PHE A CA 1
ATOM 2093 C C . PHE A 1 265 ? 0.261 -12.244 -9.655 1.00 89.12 265 PHE A C 1
ATOM 2095 O O . PHE A 1 265 ? 0.585 -12.399 -10.829 1.00 89.12 265 PHE A O 1
ATOM 2102 N N . VAL A 1 266 ? -0.625 -11.321 -9.280 1.00 86.25 266 VAL A N 1
ATOM 2103 C CA . VAL A 1 266 ? -1.232 -10.384 -10.237 1.00 86.25 266 VAL A CA 1
ATOM 2104 C C . VAL A 1 266 ? -0.187 -9.413 -10.789 1.00 86.25 266 VAL A C 1
ATOM 2106 O O . VAL A 1 266 ? -0.202 -9.121 -11.980 1.00 86.25 266 VAL A O 1
ATOM 2109 N N . ALA A 1 267 ? 0.744 -8.946 -9.957 1.00 80.06 267 ALA A N 1
ATOM 2110 C CA . ALA A 1 267 ? 1.811 -8.032 -10.356 1.00 80.06 267 ALA A CA 1
ATOM 2111 C C . ALA A 1 267 ? 2.836 -8.671 -11.311 1.00 80.06 267 ALA A C 1
ATOM 2113 O O . ALA A 1 267 ? 3.496 -7.948 -12.053 1.00 80.06 267 ALA A O 1
ATOM 2114 N N . LEU A 1 268 ? 2.951 -10.006 -11.337 1.00 83.25 268 LEU A N 1
ATOM 2115 C CA . LEU A 1 268 ? 3.762 -10.724 -12.331 1.00 83.25 268 LEU A CA 1
ATOM 2116 C C . LEU A 1 268 ? 3.180 -10.647 -13.748 1.00 83.25 268 LEU A C 1
ATOM 2118 O O . LEU A 1 268 ? 3.892 -10.932 -14.708 1.00 83.25 268 LEU A O 1
ATOM 2122 N N . ILE A 1 269 ? 1.906 -10.273 -13.900 1.00 81.81 269 ILE A N 1
ATOM 2123 C CA . ILE A 1 269 ? 1.308 -10.030 -15.211 1.00 81.81 269 ILE A CA 1
ATOM 2124 C C . ILE A 1 269 ? 1.862 -8.688 -15.711 1.00 81.81 269 ILE A C 1
ATOM 2126 O O . ILE A 1 269 ? 1.580 -7.658 -15.094 1.00 81.81 269 ILE A O 1
ATOM 2130 N N . PRO A 1 270 ? 2.627 -8.648 -16.818 1.00 69.38 270 PRO A N 1
ATOM 2131 C CA . PRO A 1 270 ? 3.299 -7.436 -17.268 1.00 69.38 270 PRO A CA 1
ATOM 2132 C C . PRO A 1 270 ? 2.314 -6.517 -18.009 1.00 69.38 270 PRO A C 1
ATOM 2134 O O . PRO A 1 270 ? 2.448 -6.260 -19.203 1.00 69.38 270 PRO A O 1
ATOM 2137 N N . VAL A 1 271 ? 1.299 -6.016 -17.296 1.00 66.00 271 VAL A N 1
ATOM 2138 C CA . VAL A 1 271 ? 0.230 -5.158 -17.836 1.00 66.00 271 VAL A CA 1
ATOM 2139 C C . VAL A 1 271 ? 0.787 -3.954 -18.617 1.00 66.00 271 VAL A C 1
ATOM 2141 O O . VAL A 1 271 ? 0.283 -3.698 -19.710 1.00 66.00 271 VAL A O 1
ATOM 2144 N N . PRO A 1 272 ? 1.849 -3.255 -18.158 1.00 57.78 272 PRO A N 1
ATOM 2145 C CA . PRO A 1 272 ? 2.437 -2.151 -18.920 1.00 57.78 272 PRO A CA 1
ATOM 2146 C C . PRO A 1 272 ? 3.168 -2.587 -20.200 1.00 57.78 272 PRO A C 1
ATOM 2148 O O . PRO A 1 272 ? 3.168 -1.841 -21.174 1.00 57.78 272 PRO A O 1
ATOM 2151 N N . ALA A 1 273 ? 3.763 -3.787 -20.230 1.00 59.34 273 ALA A N 1
ATOM 2152 C CA . ALA A 1 273 ? 4.464 -4.294 -21.415 1.00 59.34 273 ALA A CA 1
ATOM 2153 C C . ALA A 1 273 ? 3.490 -4.787 -22.499 1.00 59.34 273 ALA A C 1
ATOM 2155 O O . ALA A 1 273 ? 3.787 -4.699 -23.685 1.00 59.34 273 ALA A O 1
ATOM 2156 N N . ILE A 1 274 ? 2.310 -5.273 -22.097 1.00 59.75 274 ILE A N 1
ATOM 2157 C CA . ILE A 1 274 ? 1.270 -5.774 -23.011 1.00 59.75 274 ILE A CA 1
ATOM 2158 C C . ILE A 1 274 ? 0.614 -4.634 -23.817 1.00 59.75 274 ILE A C 1
ATOM 2160 O O . ILE A 1 274 ? 0.104 -4.868 -24.908 1.00 59.75 274 ILE A O 1
ATOM 2164 N N . LEU A 1 275 ? 0.632 -3.398 -23.307 1.00 60.38 275 LEU A N 1
ATOM 2165 C CA . LEU A 1 275 ? -0.058 -2.234 -23.887 1.00 60.38 275 LEU A CA 1
ATOM 2166 C C . LEU A 1 275 ? 0.913 -1.197 -24.507 1.00 60.38 275 LEU A C 1
ATOM 2168 O O . LEU A 1 275 ? 0.614 -0.007 -24.523 1.00 60.38 275 LEU A O 1
ATOM 2172 N N . ALA A 1 276 ? 2.085 -1.652 -24.962 1.00 47.78 276 ALA A N 1
ATOM 2173 C CA . ALA A 1 276 ? 3.305 -0.884 -25.250 1.00 47.78 276 ALA A CA 1
ATOM 2174 C C . ALA A 1 276 ? 3.184 0.471 -26.006 1.00 47.78 276 ALA A C 1
ATOM 2176 O O . ALA A 1 276 ? 2.461 0.589 -26.993 1.00 47.78 276 ALA A O 1
ATOM 2177 N N . GLY A 1 277 ? 4.039 1.433 -25.597 1.00 55.38 277 GLY A N 1
ATOM 2178 C CA . GLY A 1 277 ? 4.627 2.508 -26.429 1.00 55.38 277 GLY A CA 1
ATOM 2179 C C . GLY A 1 277 ? 4.103 3.949 -26.244 1.00 55.38 277 GLY A C 1
ATOM 2180 O O . GLY A 1 277 ? 2.959 4.251 -26.572 1.00 55.38 277 GLY A O 1
ATOM 2181 N N . GLY A 1 278 ? 4.954 4.886 -25.792 1.00 59.91 278 GLY A N 1
ATOM 2182 C CA . GLY A 1 278 ? 4.678 6.340 -25.796 1.00 59.91 278 GLY A CA 1
ATOM 2183 C C . GLY A 1 278 ? 3.657 6.830 -24.750 1.00 59.91 278 GLY A C 1
ATOM 2184 O O . GLY A 1 278 ? 3.534 6.254 -23.671 1.00 59.91 278 GLY A O 1
ATOM 2185 N N . PHE A 1 279 ? 2.899 7.897 -25.055 1.00 57.56 279 PHE A N 1
ATOM 2186 C CA . PHE A 1 279 ? 1.839 8.452 -24.183 1.00 57.56 279 PHE A CA 1
ATOM 2187 C C . PHE A 1 279 ? 0.807 7.397 -23.728 1.00 57.56 279 PHE A C 1
ATOM 2189 O O . PHE A 1 279 ? 0.268 7.488 -22.627 1.00 57.56 279 PHE A O 1
ATOM 2196 N N . PHE A 1 280 ? 0.570 6.353 -24.528 1.00 65.12 280 PHE A N 1
ATOM 2197 C CA . PHE A 1 280 ? -0.326 5.251 -24.166 1.00 65.12 280 PHE A CA 1
ATOM 2198 C C . PHE A 1 280 ? 0.234 4.348 -23.054 1.00 65.12 280 PHE A C 1
ATOM 2200 O O . PHE A 1 280 ? -0.546 3.750 -22.312 1.00 65.12 280 PHE A O 1
ATOM 2207 N N . GLY A 1 281 ? 1.556 4.318 -22.855 1.00 69.56 281 GLY A N 1
ATOM 2208 C CA . GLY A 1 281 ? 2.203 3.549 -21.790 1.00 69.56 281 GLY A CA 1
ATOM 2209 C C . GLY A 1 281 ? 1.901 4.075 -20.383 1.00 69.56 281 GLY A C 1
ATOM 2210 O O . GLY A 1 281 ? 1.686 3.290 -19.460 1.00 69.56 281 GLY A O 1
ATOM 2211 N N . THR A 1 282 ? 1.807 5.396 -20.200 1.00 71.44 282 THR A N 1
ATOM 2212 C CA . THR A 1 282 ? 1.449 5.981 -18.892 1.00 71.44 282 THR A CA 1
ATOM 2213 C C . THR A 1 282 ? -0.016 5.720 -18.555 1.00 71.44 282 THR A C 1
ATOM 2215 O O . THR A 1 282 ? -0.336 5.352 -17.423 1.00 71.44 282 THR A O 1
ATOM 2218 N N . LEU A 1 283 ? -0.908 5.815 -19.546 1.00 74.38 283 LEU A N 1
ATOM 2219 C CA . LEU A 1 283 ? -2.315 5.453 -19.393 1.00 74.38 283 LEU A CA 1
ATOM 2220 C C . LEU A 1 283 ? -2.469 3.964 -19.054 1.00 74.38 283 LEU A C 1
ATOM 2222 O O . LEU A 1 283 ? -3.199 3.619 -18.125 1.00 74.38 283 LEU A O 1
ATOM 2226 N N . ALA A 1 284 ? -1.741 3.091 -19.752 1.00 75.38 284 ALA A N 1
ATOM 2227 C CA . ALA A 1 284 ? -1.700 1.661 -19.472 1.00 75.38 284 ALA A CA 1
ATOM 2228 C C . ALA A 1 284 ? -1.211 1.356 -18.049 1.00 75.38 284 ALA A C 1
ATOM 2230 O O . ALA A 1 284 ? -1.809 0.532 -17.356 1.00 75.38 284 ALA A O 1
ATOM 2231 N N . ALA A 1 285 ? -0.175 2.054 -17.576 1.00 75.06 285 ALA A N 1
ATOM 2232 C CA . ALA A 1 285 ? 0.311 1.921 -16.207 1.00 75.06 285 ALA A CA 1
ATOM 2233 C C . ALA A 1 285 ? -0.757 2.341 -15.184 1.00 75.06 285 ALA A C 1
ATOM 2235 O O . ALA A 1 285 ? -1.008 1.608 -14.229 1.00 75.06 285 ALA A O 1
ATOM 2236 N N . ILE A 1 286 ? -1.442 3.471 -15.404 1.00 78.25 286 ILE A N 1
ATOM 2237 C CA . ILE A 1 286 ? -2.540 3.934 -14.537 1.00 78.25 286 ILE A CA 1
ATOM 2238 C C . ILE A 1 286 ? -3.663 2.891 -14.485 1.00 78.25 286 ILE A C 1
ATOM 2240 O O . ILE A 1 286 ? -4.140 2.556 -13.400 1.00 78.25 286 ILE A O 1
ATOM 2244 N N . VAL A 1 287 ? -4.060 2.338 -15.635 1.00 80.81 287 VAL A N 1
ATOM 2245 C CA . VAL A 1 287 ? -5.075 1.276 -15.712 1.00 80.81 287 VAL A CA 1
ATOM 2246 C C . VAL A 1 287 ? -4.617 0.023 -14.963 1.00 80.81 287 VAL A C 1
ATOM 2248 O O . VAL A 1 287 ? -5.397 -0.542 -14.196 1.00 80.81 287 VAL A O 1
ATOM 2251 N N . GLY A 1 288 ? -3.352 -0.376 -15.116 1.00 80.62 288 GLY A N 1
ATOM 2252 C CA . GLY A 1 288 ? -2.759 -1.489 -14.375 1.00 80.62 288 GLY A CA 1
ATOM 2253 C C . GLY A 1 288 ? -2.803 -1.279 -12.860 1.00 80.62 288 GLY A C 1
ATOM 2254 O O . GLY A 1 288 ? -3.264 -2.157 -12.133 1.00 80.62 288 GLY A O 1
ATOM 2255 N N . PHE A 1 289 ? -2.422 -0.094 -12.376 1.00 80.69 289 PHE A N 1
ATOM 2256 C CA . PHE A 1 289 ? -2.507 0.253 -10.953 1.00 80.69 289 PHE A CA 1
ATOM 2257 C C . PHE A 1 289 ? -3.943 0.223 -10.423 1.00 80.69 289 PHE A C 1
ATOM 2259 O O . PHE A 1 289 ? -4.177 -0.279 -9.322 1.00 80.69 289 PHE A O 1
ATOM 2266 N N . ILE A 1 290 ? -4.912 0.728 -11.195 1.00 85.25 290 ILE A N 1
ATOM 2267 C CA . ILE A 1 290 ? -6.333 0.669 -10.826 1.00 85.25 290 ILE A CA 1
ATOM 2268 C C . ILE A 1 290 ? -6.792 -0.788 -10.726 1.00 85.25 290 ILE A C 1
ATOM 2270 O O . ILE A 1 290 ? -7.428 -1.154 -9.741 1.00 85.25 290 ILE A O 1
ATOM 2274 N N . LEU A 1 291 ? -6.435 -1.629 -11.701 1.00 84.81 291 LEU A N 1
ATOM 2275 C CA . LEU A 1 291 ? -6.806 -3.044 -11.732 1.00 84.81 291 LEU A CA 1
ATOM 2276 C C . LEU A 1 291 ? -6.244 -3.799 -10.521 1.00 84.81 291 LEU A C 1
ATOM 2278 O O . LEU A 1 291 ? -6.996 -4.478 -9.818 1.00 84.81 291 LEU A O 1
ATOM 2282 N N . VAL A 1 292 ? -4.949 -3.635 -10.235 1.00 86.31 292 VAL A N 1
ATOM 2283 C CA . VAL A 1 292 ? -4.305 -4.223 -9.048 1.00 86.31 292 VAL A CA 1
ATOM 2284 C C . VAL A 1 292 ? -4.977 -3.716 -7.770 1.00 86.31 292 VAL A C 1
ATOM 2286 O O . VAL A 1 292 ? -5.297 -4.508 -6.882 1.00 86.31 292 VAL A O 1
ATOM 2289 N N . GLY A 1 293 ? -5.272 -2.415 -7.695 1.00 87.00 293 GLY A N 1
ATOM 2290 C CA . GLY A 1 293 ? -5.985 -1.804 -6.575 1.00 87.00 293 GLY A CA 1
ATOM 2291 C C . GLY A 1 293 ? -7.379 -2.395 -6.354 1.00 87.00 293 GLY A C 1
ATOM 2292 O O . GLY A 1 293 ? -7.742 -2.680 -5.216 1.00 87.00 293 GLY A O 1
ATOM 2293 N N . CYS A 1 294 ? -8.146 -2.643 -7.419 1.00 87.69 294 CYS A N 1
ATOM 2294 C CA . CYS A 1 294 ? -9.465 -3.276 -7.342 1.00 87.69 294 CYS A CA 1
ATOM 2295 C C . CYS A 1 294 ? -9.400 -4.706 -6.792 1.00 87.69 294 CYS A C 1
ATOM 2297 O O . CYS A 1 294 ? -10.276 -5.096 -6.020 1.00 87.69 294 CYS A O 1
ATOM 2299 N N . ILE A 1 295 ? -8.365 -5.470 -7.153 1.00 88.25 295 ILE A N 1
ATOM 2300 C CA . ILE A 1 295 ? -8.153 -6.831 -6.640 1.00 88.25 295 ILE A CA 1
ATOM 2301 C C . ILE A 1 295 ? -7.704 -6.801 -5.172 1.00 88.25 295 ILE A C 1
ATOM 2303 O O . ILE A 1 295 ? -8.154 -7.625 -4.377 1.00 88.25 295 ILE A O 1
ATOM 2307 N N . ALA A 1 296 ? -6.862 -5.836 -4.788 1.00 90.25 296 ALA A N 1
ATOM 2308 C CA . ALA A 1 296 ? -6.353 -5.695 -3.424 1.00 90.25 296 ALA A CA 1
ATOM 2309 C C . ALA A 1 296 ? -7.404 -5.165 -2.428 1.00 90.25 296 ALA A C 1
ATOM 2311 O O . ALA A 1 296 ? -7.395 -5.538 -1.256 1.00 90.25 296 ALA A O 1
ATOM 2312 N N . LEU A 1 297 ? -8.337 -4.321 -2.881 1.00 91.62 297 LEU A N 1
ATOM 2313 C CA . LEU A 1 297 ? -9.332 -3.640 -2.044 1.00 91.62 297 LEU A CA 1
ATOM 2314 C C . LEU A 1 297 ? -10.121 -4.567 -1.090 1.00 91.62 297 LEU A C 1
ATOM 2316 O O . LEU A 1 297 ? -10.175 -4.255 0.104 1.00 91.62 297 LEU A O 1
ATOM 2320 N N . PRO A 1 298 ? -10.718 -5.697 -1.524 1.00 90.31 298 PRO A N 1
ATOM 2321 C CA . PRO A 1 298 ? -11.427 -6.593 -0.607 1.00 90.31 298 PRO A CA 1
ATOM 2322 C C . PRO A 1 298 ? -10.519 -7.172 0.486 1.00 90.31 298 PRO A C 1
ATOM 2324 O O . PRO A 1 298 ? -10.945 -7.280 1.639 1.00 90.31 298 PRO A O 1
ATOM 2327 N N . PHE A 1 299 ? -9.259 -7.490 0.167 1.00 91.06 299 PHE A N 1
ATOM 2328 C CA . PHE A 1 299 ? -8.290 -7.944 1.168 1.00 91.06 299 PHE A CA 1
ATOM 2329 C C . PHE A 1 299 ? -7.993 -6.843 2.180 1.00 91.06 299 PHE A C 1
ATOM 2331 O O . PHE A 1 299 ? -8.030 -7.083 3.383 1.00 91.06 299 PHE A O 1
ATOM 2338 N N . ASP A 1 300 ? -7.789 -5.622 1.697 1.00 91.69 300 ASP A N 1
ATOM 2339 C CA . ASP A 1 300 ? -7.548 -4.432 2.504 1.00 91.69 300 ASP A CA 1
ATOM 2340 C C . ASP A 1 300 ? -8.656 -4.185 3.541 1.00 91.69 300 ASP A C 1
ATOM 2342 O O . ASP A 1 300 ? -8.373 -3.856 4.698 1.00 91.69 300 ASP A O 1
ATOM 2346 N N . ILE A 1 301 ? -9.921 -4.380 3.148 1.00 91.50 301 ILE A N 1
ATOM 2347 C CA . ILE A 1 301 ? -11.073 -4.295 4.055 1.00 91.50 301 ILE A CA 1
ATOM 2348 C C . ILE A 1 301 ? -10.988 -5.385 5.126 1.00 91.50 301 ILE A C 1
ATOM 2350 O O . ILE A 1 301 ? -11.088 -5.090 6.319 1.00 91.50 301 ILE A O 1
ATOM 2354 N N . VAL A 1 302 ? -10.772 -6.641 4.725 1.00 90.69 302 VAL A N 1
ATOM 2355 C CA . VAL A 1 302 ? -10.692 -7.776 5.658 1.00 90.69 302 VAL A CA 1
ATOM 2356 C C . VAL A 1 302 ? -9.525 -7.616 6.635 1.00 90.69 302 VAL A C 1
ATOM 2358 O O . VAL A 1 302 ? -9.702 -7.873 7.824 1.00 90.69 302 VAL A O 1
ATOM 2361 N N . ILE A 1 303 ? -8.362 -7.144 6.176 1.00 92.00 303 ILE A N 1
ATOM 2362 C CA . ILE A 1 303 ? -7.183 -6.870 7.011 1.00 92.00 303 ILE A CA 1
ATOM 2363 C C . ILE A 1 303 ? -7.518 -5.809 8.063 1.00 92.00 303 ILE A C 1
ATOM 2365 O O . ILE A 1 303 ? -7.320 -6.037 9.258 1.00 92.00 303 ILE A O 1
ATOM 2369 N N . LYS A 1 304 ? -8.081 -4.668 7.645 1.00 92.38 304 LYS A N 1
ATOM 2370 C CA . LYS A 1 304 ? -8.429 -3.565 8.556 1.00 92.38 304 LYS A CA 1
ATOM 2371 C C . LYS A 1 304 ? -9.485 -3.984 9.576 1.00 92.38 304 LYS A C 1
ATOM 2373 O O . LYS A 1 304 ? -9.336 -3.686 10.760 1.00 92.38 304 LYS A O 1
ATOM 2378 N N . ARG A 1 305 ? -10.503 -4.742 9.158 1.00 90.50 305 ARG A N 1
ATOM 2379 C CA . ARG A 1 305 ? -11.503 -5.305 10.076 1.00 90.50 305 ARG A CA 1
ATOM 2380 C C . ARG A 1 305 ? -10.866 -6.300 11.044 1.00 90.50 305 ARG A C 1
ATOM 2382 O O . ARG A 1 305 ? -11.068 -6.171 12.247 1.00 90.50 305 ARG A O 1
ATOM 2389 N N . ALA A 1 306 ? -10.025 -7.217 10.563 1.00 89.69 306 ALA A N 1
ATOM 2390 C CA . ALA A 1 306 ? -9.322 -8.188 11.403 1.00 89.69 306 ALA A CA 1
ATOM 2391 C C . ALA A 1 306 ? -8.462 -7.522 12.492 1.00 89.69 306 ALA A C 1
ATOM 2393 O O . ALA A 1 306 ? -8.456 -7.990 13.632 1.00 89.69 306 ALA A O 1
ATOM 2394 N N . ILE A 1 307 ? -7.786 -6.413 12.169 1.00 90.50 307 ILE A N 1
ATOM 2395 C CA . ILE A 1 307 ? -6.982 -5.629 13.120 1.00 90.50 307 ILE A CA 1
ATOM 2396 C C . ILE A 1 307 ? -7.853 -5.018 14.230 1.00 90.50 307 ILE A C 1
ATOM 2398 O O . ILE A 1 307 ? -7.462 -5.022 15.398 1.00 90.50 307 ILE A O 1
ATOM 2402 N N . VAL A 1 308 ? -9.019 -4.471 13.881 1.00 88.06 308 VAL A N 1
ATOM 2403 C CA . VAL A 1 308 ? -9.858 -3.713 14.825 1.00 88.06 308 VAL A CA 1
ATOM 2404 C C . VAL A 1 308 ? -10.756 -4.623 15.675 1.00 88.06 308 VAL A C 1
ATOM 2406 O O . VAL A 1 308 ? -11.181 -4.222 16.756 1.00 88.06 308 VAL A O 1
ATOM 2409 N N . THR A 1 309 ? -11.022 -5.861 15.247 1.00 86.12 309 THR A N 1
ATOM 2410 C CA . THR A 1 309 ? -11.923 -6.743 16.004 1.00 86.12 309 THR A CA 1
ATOM 2411 C C . THR A 1 309 ? -11.399 -7.152 17.390 1.00 86.12 309 THR A C 1
ATOM 2413 O O . THR A 1 309 ? -10.229 -7.532 17.530 1.00 86.12 309 THR A O 1
ATOM 2416 N N . PRO A 1 310 ? -12.282 -7.206 18.409 1.00 81.12 310 PRO A N 1
ATOM 2417 C CA . PRO A 1 310 ? -11.927 -7.687 19.746 1.00 81.12 310 PRO A CA 1
ATOM 2418 C C . PRO A 1 310 ? -11.812 -9.221 19.811 1.00 81.12 310 PRO A C 1
ATOM 2420 O O . PRO A 1 310 ? -11.340 -9.789 20.796 1.00 81.12 310 PRO A O 1
ATOM 2423 N N . TYR A 1 311 ? -12.238 -9.937 18.767 1.00 80.88 311 TYR A N 1
ATOM 2424 C CA . TYR A 1 311 ? -12.160 -11.392 18.719 1.00 80.88 311 TYR A CA 1
ATOM 2425 C C . TYR A 1 311 ? -10.722 -11.882 18.514 1.00 80.88 311 TYR A C 1
ATOM 2427 O O . TYR A 1 311 ? -9.926 -11.285 17.790 1.00 80.88 311 TYR A O 1
ATOM 2435 N N . ASN A 1 312 ? -10.398 -13.018 19.133 1.00 79.19 312 ASN A N 1
ATOM 2436 C CA . ASN A 1 312 ? -9.188 -13.759 18.806 1.00 79.19 312 ASN A CA 1
ATOM 2437 C C . ASN A 1 312 ? -9.467 -14.612 17.558 1.00 79.19 312 ASN A C 1
ATOM 2439 O O . ASN A 1 312 ? -10.330 -15.495 17.586 1.00 79.19 312 ASN A O 1
ATOM 2443 N N . LEU A 1 313 ? -8.787 -14.299 16.457 1.00 80.12 313 LEU A N 1
ATOM 2444 C CA . LEU A 1 313 ? -8.956 -14.965 15.169 1.00 80.12 313 LEU A CA 1
ATOM 2445 C C . LEU A 1 313 ? -7.967 -16.131 15.091 1.00 80.12 313 LEU A C 1
ATOM 2447 O O . LEU A 1 313 ? -6.805 -15.952 14.733 1.00 80.12 313 LEU A O 1
ATOM 2451 N N . SER A 1 314 ? -8.422 -17.333 15.446 1.00 80.38 314 SER A N 1
ATOM 2452 C CA . SER A 1 314 ? -7.569 -18.525 15.389 1.00 80.38 314 SER A CA 1
ATOM 2453 C C . SER A 1 314 ? -7.272 -18.927 13.946 1.00 80.38 314 SER A C 1
ATOM 2455 O O . SER A 1 314 ? -8.197 -19.084 13.149 1.00 80.38 314 SER A O 1
ATOM 2457 N N . ILE A 1 315 ? -6.009 -19.208 13.627 1.00 78.06 315 ILE A N 1
ATOM 2458 C CA . ILE A 1 315 ? -5.581 -19.675 12.296 1.00 78.06 315 ILE A CA 1
ATOM 2459 C C . ILE A 1 315 ? -6.296 -20.983 11.898 1.00 78.06 315 ILE A C 1
ATOM 2461 O O . ILE A 1 315 ? -6.551 -21.217 10.721 1.00 78.06 315 ILE A O 1
ATOM 2465 N N . SER A 1 316 ? -6.699 -21.808 12.872 1.00 80.62 316 SER A N 1
ATOM 2466 C CA . SER A 1 316 ? -7.337 -23.110 12.632 1.00 80.62 316 SER A CA 1
ATOM 2467 C C . SER A 1 316 ? -8.782 -23.050 12.119 1.00 80.62 316 SER A C 1
ATOM 2469 O O . SER A 1 316 ? -9.306 -24.066 11.669 1.00 80.62 316 SER A O 1
ATOM 2471 N N . THR A 1 317 ? -9.456 -21.894 12.180 1.00 85.56 317 THR A N 1
ATOM 2472 C CA . THR A 1 317 ? -10.888 -21.771 11.829 1.00 85.56 317 THR A CA 1
ATOM 2473 C C . THR A 1 317 ? -11.167 -20.594 10.879 1.00 85.56 317 THR A C 1
ATOM 2475 O O . THR A 1 317 ? -11.960 -19.701 11.192 1.00 85.56 317 THR A O 1
ATOM 2478 N N . PRO A 1 318 ? -10.571 -20.583 9.668 1.00 82.62 318 PRO A N 1
ATOM 2479 C CA . PRO A 1 318 ? -10.632 -19.433 8.760 1.00 82.62 318 PRO A CA 1
ATOM 2480 C C . PRO A 1 318 ? -12.067 -19.065 8.359 1.00 82.62 318 PRO A C 1
ATOM 2482 O O . PRO A 1 318 ? -12.441 -17.895 8.386 1.00 82.62 318 PRO A O 1
ATOM 2485 N N . ARG A 1 319 ? -12.919 -20.058 8.077 1.00 82.69 319 ARG A N 1
ATOM 2486 C CA . ARG A 1 319 ? -14.315 -19.825 7.673 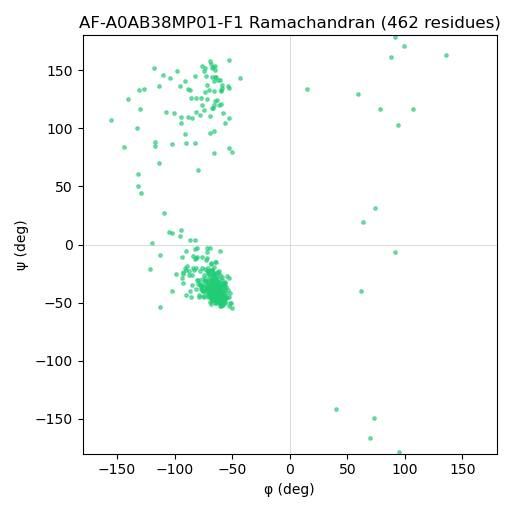1.00 82.69 319 ARG A CA 1
ATOM 2487 C C . ARG A 1 319 ? -15.160 -19.183 8.779 1.00 82.69 319 ARG A C 1
ATOM 2489 O O . ARG A 1 319 ? -15.974 -18.310 8.498 1.00 82.69 319 ARG A O 1
ATOM 2496 N N . GLN A 1 320 ? -14.968 -19.598 10.033 1.00 81.31 320 GLN A N 1
ATOM 2497 C CA . GLN A 1 320 ? -15.684 -19.014 11.174 1.00 81.31 320 GLN A CA 1
ATOM 2498 C C . GLN A 1 320 ? -15.187 -17.597 11.475 1.00 81.31 320 GLN A C 1
ATOM 2500 O O . GLN A 1 320 ? -15.986 -16.734 11.826 1.00 81.31 320 GLN A O 1
ATOM 2505 N N . ASN A 1 321 ? -13.888 -17.342 11.296 1.00 84.00 321 ASN A N 1
ATOM 2506 C CA . ASN A 1 321 ? -13.308 -16.011 11.440 1.00 84.00 321 ASN A CA 1
ATOM 2507 C C . ASN A 1 321 ? -13.851 -15.036 10.397 1.00 84.00 321 ASN A C 1
ATOM 2509 O O . ASN A 1 321 ? -14.260 -13.943 10.767 1.00 84.00 321 ASN A O 1
ATOM 2513 N N . ILE A 1 322 ? -13.932 -15.433 9.123 1.00 82.81 322 ILE A N 1
ATOM 2514 C CA . ILE A 1 322 ? -14.490 -14.574 8.066 1.00 82.81 322 ILE A CA 1
ATOM 2515 C C . ILE A 1 322 ? -15.936 -14.187 8.389 1.00 82.81 322 ILE A C 1
ATOM 2517 O O . ILE A 1 322 ? -16.283 -13.016 8.289 1.00 82.81 322 ILE A O 1
ATOM 2521 N N . ARG A 1 323 ? -16.751 -15.126 8.889 1.00 81.69 323 ARG A N 1
ATOM 2522 C CA . ARG A 1 323 ? -18.135 -14.846 9.311 1.00 81.69 323 ARG A CA 1
ATOM 2523 C C . ARG A 1 323 ? -18.242 -13.827 10.460 1.00 81.69 323 ARG A C 1
ATOM 2525 O O . ARG A 1 323 ? -19.285 -13.209 10.614 1.00 81.69 323 ARG A O 1
ATOM 2532 N N . LYS A 1 324 ? -17.185 -13.639 11.261 1.00 78.31 324 LYS A N 1
ATOM 2533 C CA . LYS A 1 324 ? -17.121 -12.587 12.296 1.00 78.31 324 LYS A CA 1
ATOM 2534 C C . LYS A 1 324 ? -16.695 -11.226 11.736 1.00 78.31 324 LYS A C 1
ATOM 2536 O O . LYS A 1 324 ? -16.936 -10.209 12.371 1.00 78.31 324 LYS A O 1
ATOM 2541 N N . LEU A 1 325 ? -16.025 -11.200 10.584 1.00 81.62 325 LEU A N 1
ATOM 2542 C CA . LEU A 1 325 ? -15.474 -9.985 9.968 1.00 81.62 325 LEU A CA 1
ATOM 2543 C C . LEU A 1 325 ? -16.368 -9.410 8.865 1.00 81.62 325 LEU A C 1
ATOM 2545 O O . LEU A 1 325 ? -16.281 -8.224 8.545 1.00 81.62 325 LEU A O 1
ATOM 2549 N N . VAL A 1 326 ? -17.176 -10.266 8.253 1.00 82.25 326 VAL A N 1
ATOM 2550 C CA . VAL A 1 326 ? -17.948 -9.982 7.048 1.00 82.25 326 VAL A CA 1
ATOM 2551 C C . VAL A 1 326 ? -19.407 -10.313 7.334 1.00 82.25 326 VAL A C 1
ATOM 2553 O O . VAL A 1 326 ? -19.704 -11.357 7.922 1.00 82.25 326 VAL A O 1
ATOM 2556 N N . THR A 1 327 ? -20.318 -9.421 6.951 1.00 78.12 327 THR A N 1
ATOM 2557 C CA . THR A 1 327 ? -21.755 -9.649 7.149 1.00 78.12 327 THR A CA 1
ATOM 2558 C C . THR A 1 327 ? -22.253 -10.782 6.235 1.00 78.12 327 THR A C 1
ATOM 2560 O O . THR A 1 327 ? -21.632 -11.079 5.210 1.00 78.12 327 THR A O 1
ATOM 2563 N N . PRO A 1 328 ? -23.381 -11.450 6.552 1.00 76.31 328 PRO A N 1
ATOM 2564 C CA . PRO A 1 328 ? -23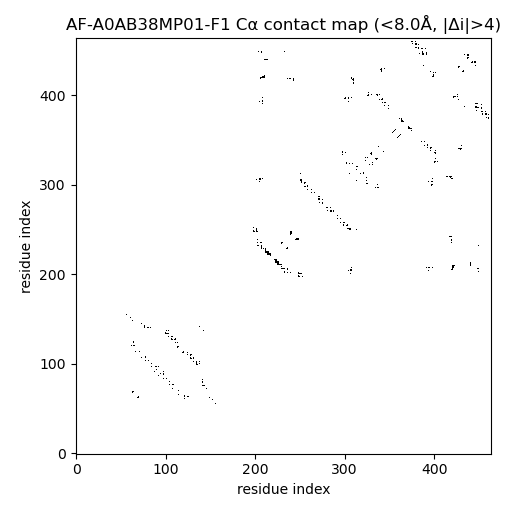.924 -12.503 5.687 1.00 76.31 328 PRO A CA 1
ATOM 2565 C C . PRO A 1 328 ? -24.200 -12.030 4.251 1.00 76.31 328 PRO A C 1
ATOM 2567 O O . PRO A 1 328 ? -24.028 -12.799 3.307 1.00 76.31 328 PRO A O 1
ATOM 2570 N N . THR A 1 329 ? -24.584 -10.761 4.086 1.00 76.56 329 THR A N 1
ATOM 2571 C CA . THR A 1 329 ? -24.812 -10.120 2.784 1.00 76.56 329 THR A CA 1
ATOM 2572 C C . THR A 1 329 ? -23.508 -9.916 2.011 1.00 76.56 329 THR A C 1
ATOM 2574 O O . THR A 1 329 ? -23.435 -10.272 0.836 1.00 76.56 329 THR A O 1
ATOM 2577 N N . GLU A 1 330 ? -22.457 -9.432 2.676 1.00 83.00 330 GLU A N 1
ATOM 2578 C CA . GLU A 1 330 ? -21.117 -9.271 2.098 1.00 83.00 330 GLU A CA 1
ATOM 2579 C C . GLU A 1 330 ? -20.445 -10.617 1.768 1.00 83.00 330 GLU A C 1
ATOM 2581 O O . GLU A 1 330 ? -19.683 -10.714 0.809 1.00 83.00 330 GLU A O 1
ATOM 2586 N N . MET A 1 331 ? -20.748 -11.683 2.518 1.00 80.62 331 MET A N 1
ATOM 2587 C CA . MET A 1 331 ? -20.224 -13.025 2.242 1.00 80.62 331 MET A CA 1
ATOM 2588 C C . MET A 1 331 ? -20.817 -13.627 0.959 1.00 80.62 331 MET A C 1
ATOM 2590 O O . MET A 1 331 ? -20.150 -14.417 0.293 1.00 80.62 331 MET A O 1
ATOM 2594 N N . ALA A 1 332 ? -22.058 -13.270 0.614 1.00 84.56 332 ALA A N 1
ATOM 2595 C CA . ALA A 1 332 ? -22.687 -13.699 -0.632 1.00 84.56 332 ALA A CA 1
ATOM 2596 C C . ALA A 1 332 ? -22.131 -12.937 -1.845 1.00 84.56 332 ALA A C 1
ATOM 2598 O O . ALA A 1 332 ? -21.891 -13.547 -2.883 1.00 84.56 332 ALA A O 1
ATOM 2599 N N . ASN A 1 333 ? -21.897 -11.626 -1.703 1.00 83.69 333 ASN A N 1
ATOM 2600 C CA . ASN A 1 333 ? -21.359 -10.766 -2.756 1.00 83.69 333 ASN A CA 1
ATOM 2601 C C . ASN A 1 333 ? -20.218 -9.883 -2.208 1.00 83.69 333 ASN A C 1
ATOM 2603 O O . ASN A 1 333 ? -20.495 -8.827 -1.643 1.00 83.69 333 ASN A O 1
ATOM 2607 N N . PRO A 1 334 ? -18.933 -10.223 -2.431 1.00 80.38 334 PRO A N 1
ATOM 2608 C CA . PRO A 1 334 ? -17.806 -9.495 -1.831 1.00 80.38 334 PRO A CA 1
ATOM 2609 C C . PRO A 1 334 ? -17.705 -8.032 -2.290 1.00 80.38 334 PRO A C 1
ATOM 2611 O O . PRO A 1 334 ? -17.168 -7.188 -1.577 1.00 80.38 334 PRO A O 1
ATOM 2614 N N . LEU A 1 335 ? -18.265 -7.695 -3.458 1.00 80.06 335 LEU A N 1
ATOM 2615 C CA . LEU A 1 335 ? -18.306 -6.319 -3.959 1.00 80.06 335 LEU A CA 1
ATOM 2616 C C . LEU A 1 335 ? -19.205 -5.401 -3.120 1.00 80.06 335 LEU A C 1
ATOM 2618 O O . LEU A 1 335 ? -18.995 -4.191 -3.129 1.00 80.06 335 LEU A O 1
ATOM 2622 N N . THR A 1 336 ? -20.165 -5.937 -2.356 1.00 81.38 336 THR A N 1
ATOM 2623 C CA . THR A 1 336 ? -21.015 -5.106 -1.487 1.00 81.38 336 THR A CA 1
ATOM 2624 C C . THR A 1 336 ? -20.265 -4.574 -0.272 1.00 81.38 336 THR A C 1
ATOM 2626 O O . THR A 1 336 ? -20.778 -3.682 0.391 1.00 81.38 336 THR A O 1
ATOM 2629 N N . MET A 1 337 ? -19.053 -5.074 0.009 1.00 81.25 337 MET A N 1
ATOM 2630 C CA . MET A 1 337 ? -18.150 -4.501 1.017 1.00 81.25 337 MET A CA 1
ATOM 2631 C C . MET A 1 337 ? -17.669 -3.096 0.618 1.00 81.25 337 MET A C 1
ATOM 2633 O O . MET A 1 337 ? -17.193 -2.332 1.457 1.00 81.25 337 MET A O 1
ATOM 2637 N N . ILE A 1 338 ? -17.771 -2.749 -0.668 1.00 86.12 338 ILE A N 1
ATOM 2638 C CA . ILE A 1 338 ? -17.267 -1.501 -1.231 1.00 86.12 338 ILE A CA 1
ATOM 2639 C C . ILE A 1 338 ? -18.398 -0.467 -1.262 1.00 86.12 338 ILE A C 1
ATOM 2641 O O . ILE A 1 338 ? -19.279 -0.504 -2.118 1.00 86.12 338 ILE A O 1
ATOM 2645 N N . ASN A 1 339 ? -18.357 0.495 -0.337 1.00 85.06 339 ASN A N 1
ATOM 2646 C CA . ASN A 1 339 ? -19.278 1.635 -0.344 1.00 85.06 339 ASN A CA 1
ATOM 2647 C C . ASN A 1 339 ? -18.906 2.639 -1.456 1.00 85.06 339 ASN A C 1
ATOM 2649 O O . ASN A 1 339 ? -17.728 2.849 -1.750 1.00 85.06 339 ASN A O 1
ATOM 2653 N N . SER A 1 340 ? -19.894 3.340 -2.014 1.00 87.38 340 SER A N 1
ATOM 2654 C CA . SER A 1 340 ? -19.689 4.432 -2.976 1.00 87.38 340 SER A CA 1
ATOM 2655 C C . SER A 1 340 ? -18.782 5.535 -2.419 1.00 87.38 340 SER A C 1
ATOM 2657 O O . SER A 1 340 ? -17.948 6.084 -3.136 1.00 87.38 340 SER A O 1
ATOM 2659 N N . THR A 1 341 ? -18.878 5.813 -1.119 1.00 89.56 341 THR A N 1
ATOM 2660 C CA . THR A 1 341 ? -18.019 6.777 -0.419 1.00 89.56 341 THR A CA 1
ATOM 2661 C C . THR A 1 341 ? -16.563 6.336 -0.377 1.00 89.56 341 THR A C 1
ATOM 2663 O O . THR A 1 341 ? -15.672 7.153 -0.589 1.00 89.56 341 THR A O 1
ATOM 2666 N N . LEU A 1 342 ? -16.311 5.040 -0.173 1.00 91.44 342 LEU A N 1
ATOM 2667 C CA . LEU A 1 342 ? -14.966 4.474 -0.178 1.00 91.44 342 LEU A CA 1
ATOM 2668 C C . LEU A 1 342 ? -14.329 4.609 -1.564 1.00 91.44 342 LEU A C 1
ATOM 2670 O O . LEU A 1 342 ? -13.169 5.005 -1.663 1.00 91.44 342 LEU A O 1
ATOM 2674 N N . VAL A 1 343 ? -15.103 4.354 -2.625 1.00 91.44 343 VAL A N 1
ATOM 2675 C CA . VAL A 1 343 ? -14.649 4.546 -4.011 1.00 91.44 343 VAL A CA 1
ATOM 2676 C C . VAL A 1 343 ? -14.315 6.010 -4.278 1.00 91.44 343 VAL A C 1
ATOM 2678 O O . VAL A 1 343 ? -13.267 6.286 -4.849 1.00 91.44 343 VAL A O 1
ATOM 2681 N N . GLN A 1 344 ? -15.145 6.956 -3.825 1.00 91.44 344 GLN A N 1
ATOM 2682 C CA . GLN A 1 344 ? -14.866 8.389 -3.984 1.00 91.44 344 GLN A CA 1
ATOM 2683 C C . GLN A 1 344 ? -13.554 8.802 -3.302 1.00 91.44 344 GLN A C 1
ATOM 2685 O O . GLN A 1 344 ? -12.757 9.521 -3.901 1.00 91.44 344 GLN A O 1
ATOM 2690 N N . VAL A 1 345 ? -13.302 8.335 -2.073 1.00 93.19 345 VAL A N 1
ATOM 2691 C CA . VAL A 1 345 ? -12.050 8.623 -1.347 1.00 93.19 345 VAL A CA 1
ATOM 2692 C C . VAL A 1 345 ? -10.846 8.017 -2.060 1.00 93.19 345 VAL A C 1
ATOM 2694 O O . VAL A 1 345 ? -9.829 8.691 -2.226 1.00 93.19 345 VAL A O 1
ATOM 2697 N N . LEU A 1 346 ? -10.957 6.762 -2.498 1.00 91.75 346 LEU A N 1
ATOM 2698 C CA . LEU A 1 346 ? -9.880 6.064 -3.195 1.00 91.75 346 LEU A CA 1
ATOM 2699 C C . LEU A 1 346 ? -9.577 6.717 -4.547 1.00 91.75 346 LEU A C 1
ATOM 2701 O O . LEU A 1 346 ? -8.411 6.942 -4.862 1.00 91.75 346 LEU A O 1
ATOM 2705 N N . ALA A 1 347 ? -10.610 7.088 -5.304 1.00 91.75 347 ALA A N 1
ATOM 2706 C CA . ALA A 1 347 ? -10.475 7.812 -6.561 1.00 91.75 347 ALA A CA 1
ATOM 2707 C C . ALA A 1 347 ? -9.816 9.179 -6.349 1.00 91.75 347 ALA A C 1
ATOM 2709 O O . ALA A 1 347 ? -8.870 9.509 -7.056 1.00 91.75 347 ALA A O 1
ATOM 2710 N N . LEU A 1 348 ? -10.245 9.949 -5.343 1.00 93.19 348 LEU A N 1
ATOM 2711 C CA . LEU A 1 348 ? -9.641 11.244 -5.025 1.00 93.19 348 LEU A CA 1
ATOM 2712 C C . LEU A 1 348 ? -8.158 11.097 -4.664 1.00 93.19 348 LEU A C 1
ATOM 2714 O O . LEU A 1 348 ? -7.323 11.833 -5.182 1.00 93.19 348 LEU A O 1
ATOM 2718 N N . ARG A 1 349 ? -7.816 10.111 -3.827 1.00 90.81 349 ARG A N 1
ATOM 2719 C CA . ARG A 1 349 ? -6.426 9.807 -3.465 1.00 90.81 349 ARG A CA 1
ATOM 2720 C C . ARG A 1 349 ? -5.591 9.418 -4.688 1.00 90.81 349 ARG A C 1
ATOM 2722 O O . ARG A 1 349 ? -4.468 9.897 -4.831 1.00 90.81 349 ARG A O 1
ATOM 2729 N N . LEU A 1 350 ? -6.133 8.572 -5.565 1.00 89.38 350 LEU A N 1
ATOM 2730 C CA . LEU A 1 350 ? -5.461 8.140 -6.788 1.00 89.38 350 LEU A CA 1
ATOM 2731 C C . LEU A 1 350 ? -5.231 9.317 -7.735 1.00 89.38 350 LEU A C 1
ATOM 2733 O O . LEU A 1 350 ? -4.117 9.481 -8.216 1.00 89.38 350 LEU A O 1
ATOM 2737 N N . VAL A 1 351 ? -6.241 10.164 -7.950 1.00 90.56 351 VAL A N 1
ATOM 2738 C CA . VAL A 1 351 ? -6.134 11.365 -8.790 1.00 90.56 351 VAL A CA 1
ATOM 2739 C C . VAL A 1 351 ? -5.079 12.322 -8.244 1.00 90.56 351 VAL A C 1
ATOM 2741 O O . VAL A 1 351 ? -4.243 12.784 -9.013 1.00 90.56 351 VAL A O 1
ATOM 2744 N N . ILE A 1 352 ? -5.065 12.581 -6.931 1.00 90.94 352 ILE A N 1
ATOM 2745 C CA . ILE A 1 352 ? -4.048 13.438 -6.304 1.00 90.94 352 ILE A CA 1
ATOM 2746 C C . ILE A 1 352 ? -2.647 12.883 -6.578 1.00 90.94 352 ILE A C 1
ATOM 2748 O O . ILE A 1 352 ? -1.807 13.597 -7.116 1.00 90.94 352 ILE A O 1
ATOM 2752 N N . ASN A 1 353 ? -2.411 11.603 -6.284 1.00 87.75 353 ASN A N 1
ATOM 2753 C CA . ASN A 1 353 ? -1.104 10.984 -6.506 1.00 87.75 353 ASN A CA 1
ATOM 2754 C C . ASN A 1 353 ? -0.718 10.963 -7.993 1.00 87.75 353 ASN A C 1
ATOM 2756 O O . ASN A 1 353 ? 0.425 11.259 -8.333 1.00 87.75 353 ASN A O 1
ATOM 2760 N N . ALA A 1 354 ? -1.661 10.656 -8.886 1.00 84.62 354 ALA A N 1
ATOM 2761 C CA . ALA A 1 354 ? -1.423 10.616 -10.324 1.00 84.62 354 ALA A CA 1
ATOM 2762 C C . ALA A 1 354 ? -1.065 12.001 -10.878 1.00 84.62 354 ALA A C 1
ATOM 2764 O O . ALA A 1 354 ? -0.107 12.111 -11.638 1.00 84.62 354 ALA A O 1
ATOM 2765 N N . VAL A 1 355 ? -1.775 13.057 -10.472 1.00 87.50 355 VAL A N 1
ATOM 2766 C CA . VAL A 1 355 ? -1.464 14.445 -10.853 1.00 87.50 355 VAL A CA 1
ATOM 2767 C C . VAL A 1 355 ? -0.110 14.867 -10.283 1.00 87.50 355 VAL A C 1
ATOM 2769 O O . VAL A 1 355 ? 0.720 15.425 -10.998 1.00 87.50 355 VAL A O 1
ATOM 2772 N N . THR A 1 356 ? 0.158 14.564 -9.013 1.00 86.94 356 THR A N 1
ATOM 2773 C CA . THR A 1 356 ? 1.433 14.891 -8.372 1.00 86.94 356 THR A CA 1
ATOM 2774 C C . THR A 1 356 ? 2.620 14.225 -9.076 1.00 86.94 356 THR A C 1
ATOM 2776 O O . THR A 1 356 ? 3.606 14.896 -9.372 1.00 86.94 356 THR A O 1
ATOM 2779 N N . ILE A 1 357 ? 2.531 12.932 -9.390 1.00 82.94 357 ILE A N 1
ATOM 2780 C CA . ILE A 1 357 ? 3.644 12.173 -9.977 1.00 82.94 357 ILE A CA 1
ATOM 2781 C C . ILE A 1 357 ? 3.794 12.446 -11.477 1.00 82.94 357 ILE A C 1
ATOM 2783 O O . ILE A 1 357 ? 4.914 12.634 -11.935 1.00 82.94 357 ILE A O 1
ATOM 2787 N N . ASN A 1 358 ? 2.700 12.480 -12.244 1.00 82.00 358 ASN A N 1
ATOM 2788 C CA . ASN A 1 358 ? 2.776 12.558 -13.709 1.00 82.00 358 ASN A CA 1
ATOM 2789 C C . ASN A 1 358 ? 2.791 13.992 -14.250 1.00 82.00 358 ASN A C 1
ATOM 2791 O O . ASN A 1 358 ? 3.223 14.201 -15.377 1.00 82.00 358 ASN A O 1
ATOM 2795 N N . ILE A 1 359 ? 2.309 14.976 -13.482 1.00 85.50 359 ILE A N 1
ATOM 2796 C CA . ILE A 1 359 ? 2.238 16.376 -13.931 1.00 85.50 359 ILE A CA 1
ATOM 2797 C C . ILE A 1 359 ? 3.199 17.242 -13.122 1.00 85.50 359 ILE A C 1
ATOM 2799 O O . ILE A 1 359 ? 4.037 17.933 -13.692 1.00 85.50 359 ILE A O 1
ATOM 2803 N N . PHE A 1 360 ? 3.115 17.207 -11.790 1.00 87.25 360 PHE A N 1
ATOM 2804 C CA . PHE A 1 360 ? 3.890 18.133 -10.962 1.00 87.25 360 PHE A CA 1
ATOM 2805 C C . PHE A 1 360 ? 5.383 17.767 -10.881 1.00 87.25 360 PHE A C 1
ATOM 2807 O O . PHE A 1 360 ? 6.225 18.649 -11.050 1.00 87.25 360 PHE A O 1
ATOM 2814 N N . ARG A 1 361 ? 5.731 16.485 -10.680 1.00 86.44 361 ARG A N 1
ATOM 2815 C CA . ARG A 1 361 ? 7.139 16.034 -10.602 1.00 86.44 361 ARG A CA 1
ATOM 2816 C C . ARG A 1 361 ? 7.947 16.409 -11.859 1.00 86.44 361 ARG A C 1
ATOM 2818 O O . ARG A 1 361 ? 8.993 17.031 -11.674 1.00 86.44 361 ARG A O 1
ATOM 2825 N N . PRO A 1 362 ? 7.486 16.140 -13.102 1.00 86.44 362 PRO A N 1
ATOM 2826 C CA . PRO A 1 362 ? 8.244 16.484 -14.308 1.00 86.44 362 PRO A CA 1
ATOM 2827 C C . PRO A 1 362 ? 8.442 17.992 -14.475 1.00 86.44 362 PRO A C 1
ATOM 2829 O O . PRO A 1 362 ? 9.553 18.439 -14.751 1.00 86.44 362 PRO A O 1
ATOM 2832 N N . VAL A 1 363 ? 7.395 18.790 -14.228 1.00 89.00 363 VAL A N 1
ATOM 2833 C CA . VAL A 1 36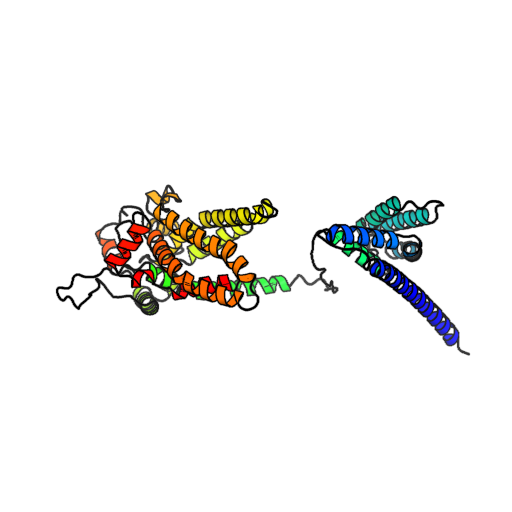3 ? 7.455 20.259 -14.334 1.00 89.00 363 VAL A CA 1
ATOM 2834 C C . VAL A 1 363 ? 8.495 20.838 -13.378 1.00 89.00 363 VAL A C 1
ATOM 2836 O O . VAL A 1 363 ? 9.284 21.700 -13.757 1.00 89.00 363 VAL A O 1
ATOM 2839 N N . VAL A 1 364 ? 8.526 20.349 -12.139 1.00 88.31 364 VAL A N 1
ATOM 2840 C CA . VAL A 1 364 ? 9.471 20.828 -11.127 1.00 88.31 364 VAL A CA 1
ATOM 2841 C C . VAL A 1 364 ? 10.895 20.326 -11.391 1.00 88.31 364 VAL A C 1
ATOM 2843 O O . VAL A 1 364 ? 11.849 21.048 -11.102 1.00 88.31 364 VAL A O 1
ATOM 2846 N N . SER A 1 365 ? 11.065 19.136 -11.978 1.00 85.44 365 SER A N 1
ATOM 2847 C CA . SER A 1 365 ? 12.393 18.580 -12.280 1.00 85.44 365 SER A CA 1
ATOM 2848 C C . SER A 1 365 ? 13.170 19.325 -13.370 1.00 85.44 365 SER A C 1
ATOM 2850 O O . SER A 1 365 ? 14.384 19.167 -13.438 1.00 85.44 365 SER A O 1
ATOM 2852 N N . ILE A 1 366 ? 12.511 20.173 -14.172 1.00 90.00 366 ILE A N 1
ATOM 2853 C CA . ILE A 1 366 ? 13.171 21.002 -15.199 1.00 90.00 366 ILE A CA 1
ATOM 2854 C C . ILE A 1 366 ? 14.143 22.010 -14.563 1.00 90.00 366 ILE A C 1
ATOM 2856 O O . ILE A 1 366 ? 15.132 22.397 -15.180 1.00 90.00 366 ILE A O 1
ATOM 2860 N N . ILE A 1 367 ? 13.881 22.446 -13.326 1.00 90.69 367 ILE A N 1
ATOM 2861 C CA . ILE A 1 367 ? 14.695 23.458 -12.648 1.00 90.69 367 ILE A CA 1
ATOM 2862 C C . ILE A 1 367 ? 15.848 22.764 -11.901 1.00 90.69 367 ILE A C 1
ATOM 2864 O O . ILE A 1 367 ? 15.605 22.130 -10.866 1.00 90.69 367 ILE A O 1
ATOM 2868 N N . PRO A 1 368 ? 17.111 22.902 -12.350 1.00 88.06 368 PRO A N 1
ATOM 2869 C CA . PRO A 1 368 ? 18.241 22.233 -11.714 1.00 88.06 368 PRO A CA 1
ATOM 2870 C C . PRO A 1 368 ? 18.453 22.734 -10.279 1.00 88.06 368 PRO A C 1
ATOM 2872 O O . PRO A 1 368 ? 18.267 23.917 -9.987 1.00 88.06 368 PRO A O 1
ATOM 2875 N N . TYR A 1 369 ? 18.854 21.824 -9.384 1.00 86.31 369 TYR A N 1
ATOM 2876 C CA . TYR A 1 369 ? 19.134 22.021 -7.947 1.00 86.31 369 TYR A CA 1
ATOM 2877 C C . TYR A 1 369 ? 17.959 22.493 -7.067 1.00 86.31 369 TYR A C 1
ATOM 2879 O O . TYR A 1 369 ? 17.798 22.000 -5.952 1.00 86.31 369 TYR A O 1
ATOM 2887 N N . ILE A 1 370 ? 17.112 23.406 -7.548 1.00 89.81 370 ILE A N 1
ATOM 2888 C CA . ILE A 1 370 ? 15.956 23.948 -6.820 1.00 89.81 370 ILE A CA 1
ATOM 2889 C C . ILE A 1 370 ? 14.736 23.031 -6.970 1.00 89.81 370 ILE A C 1
ATOM 2891 O O . ILE A 1 370 ? 13.980 22.862 -6.012 1.00 89.81 370 ILE A O 1
ATOM 2895 N N . GLY A 1 371 ? 14.561 22.395 -8.133 1.00 88.38 371 GLY A N 1
ATOM 2896 C CA . GLY A 1 371 ? 13.456 21.477 -8.410 1.00 88.38 371 GLY A CA 1
ATOM 2897 C C . GLY A 1 371 ? 13.268 20.402 -7.330 1.00 88.38 371 GLY A C 1
ATOM 2898 O O . GLY A 1 371 ? 12.200 20.340 -6.721 1.00 88.38 371 GLY A O 1
ATOM 2899 N N . PRO A 1 372 ? 14.300 19.613 -6.981 1.00 87.12 372 PRO A N 1
ATOM 2900 C CA . PRO A 1 372 ? 14.196 18.603 -5.924 1.00 87.12 372 PRO A CA 1
ATOM 2901 C C . PRO A 1 372 ? 13.771 19.164 -4.555 1.00 87.12 372 PRO A C 1
ATOM 2903 O O . PRO A 1 372 ? 13.037 18.509 -3.816 1.00 87.12 372 PRO A O 1
ATOM 2906 N N . ILE A 1 373 ? 14.178 20.394 -4.222 1.00 89.19 373 ILE A N 1
ATOM 2907 C CA . ILE A 1 373 ? 13.791 21.065 -2.972 1.00 89.19 373 ILE A CA 1
ATOM 2908 C C . ILE A 1 373 ? 12.309 21.458 -3.016 1.00 89.19 373 ILE A C 1
ATOM 2910 O O . ILE A 1 373 ? 11.577 21.204 -2.060 1.00 89.19 373 ILE A O 1
ATOM 2914 N N . ILE A 1 374 ? 11.847 22.037 -4.129 1.00 90.69 374 ILE A N 1
ATOM 2915 C CA . ILE A 1 374 ? 10.433 22.391 -4.335 1.00 90.69 374 ILE A CA 1
ATOM 2916 C C . ILE A 1 374 ? 9.556 21.139 -4.272 1.00 90.69 374 ILE A C 1
ATOM 2918 O O . ILE A 1 374 ? 8.529 21.146 -3.594 1.00 90.69 374 ILE A O 1
ATOM 2922 N N . TRP A 1 375 ? 9.977 20.059 -4.933 1.00 89.62 375 TRP A N 1
ATOM 2923 C CA . TRP A 1 375 ? 9.302 18.765 -4.890 1.00 89.62 375 TRP A CA 1
ATOM 2924 C C . TRP A 1 375 ? 9.128 18.282 -3.450 1.00 89.62 375 TRP A C 1
ATOM 2926 O O . TRP A 1 375 ? 8.031 17.893 -3.053 1.00 89.62 375 TRP A O 1
ATOM 2936 N N . GLN A 1 376 ? 10.178 18.399 -2.640 1.00 88.06 376 GLN A N 1
ATOM 2937 C CA . GLN A 1 376 ? 10.146 17.960 -1.255 1.00 88.06 376 GLN A CA 1
ATOM 2938 C C . GLN A 1 376 ? 9.274 18.837 -0.346 1.00 88.06 376 GLN A C 1
ATOM 2940 O O . GLN A 1 376 ? 8.566 18.333 0.525 1.00 88.06 376 GLN A O 1
ATOM 2945 N N . ILE A 1 377 ? 9.285 20.156 -0.540 1.00 90.88 377 ILE A N 1
ATOM 2946 C CA . ILE A 1 377 ? 8.379 21.058 0.186 1.00 90.88 377 ILE A CA 1
ATOM 2947 C C . ILE A 1 377 ? 6.925 20.732 -0.175 1.00 90.88 377 ILE A C 1
ATOM 2949 O O . ILE A 1 377 ? 6.058 20.681 0.701 1.00 90.88 377 ILE A O 1
ATOM 2953 N N . PHE A 1 378 ? 6.661 20.467 -1.455 1.00 91.25 378 PHE A N 1
ATOM 2954 C CA . PHE A 1 378 ? 5.336 20.099 -1.929 1.00 91.25 378 PHE A CA 1
ATOM 2955 C C . PHE A 1 378 ? 4.869 18.752 -1.367 1.00 91.25 378 PHE A C 1
ATOM 2957 O O . PHE A 1 378 ? 3.734 18.669 -0.905 1.00 91.25 378 PHE A O 1
ATOM 2964 N N . THR A 1 379 ? 5.714 17.716 -1.341 1.00 87.50 379 THR A N 1
ATOM 2965 C CA . THR A 1 379 ? 5.340 16.394 -0.797 1.00 87.50 379 THR A CA 1
ATOM 2966 C C . THR A 1 379 ? 4.989 16.475 0.690 1.00 87.50 379 THR A C 1
ATOM 2968 O O . THR A 1 379 ? 4.025 15.846 1.127 1.00 87.50 379 THR A O 1
ATOM 2971 N N . ILE A 1 380 ? 5.691 17.317 1.458 1.00 90.50 380 ILE A N 1
ATOM 2972 C CA . ILE A 1 380 ? 5.356 17.611 2.859 1.00 90.50 380 ILE A CA 1
ATOM 2973 C C . ILE A 1 380 ? 4.006 18.334 2.956 1.00 90.50 380 ILE A C 1
ATOM 2975 O O . ILE A 1 380 ? 3.159 17.950 3.765 1.00 90.50 380 ILE A O 1
ATOM 2979 N N . ALA A 1 381 ? 3.769 19.354 2.125 1.00 92.19 381 ALA A N 1
ATOM 2980 C CA . ALA A 1 381 ? 2.498 20.080 2.108 1.00 92.19 381 ALA A CA 1
ATOM 2981 C C . ALA A 1 381 ? 1.316 19.178 1.701 1.00 92.19 381 ALA A C 1
ATOM 2983 O O . ALA A 1 381 ? 0.220 19.298 2.253 1.00 92.19 381 ALA A O 1
ATOM 2984 N N . LEU A 1 382 ? 1.546 18.222 0.796 1.00 92.12 382 LEU A N 1
ATOM 2985 C CA . LEU A 1 382 ? 0.543 17.279 0.302 1.00 92.12 382 LEU A CA 1
ATOM 2986 C C . LEU A 1 382 ? -0.021 16.376 1.409 1.00 92.12 382 LEU A C 1
ATOM 2988 O O . LEU A 1 382 ? -1.171 15.939 1.328 1.00 92.12 382 LEU A O 1
ATOM 2992 N N . VAL A 1 383 ? 0.734 16.154 2.491 1.00 92.81 383 VAL A N 1
ATOM 2993 C CA . VAL A 1 383 ? 0.272 15.403 3.672 1.00 92.81 383 VAL A CA 1
ATOM 2994 C C . VAL A 1 383 ? -0.984 16.025 4.286 1.00 92.81 383 VAL A C 1
ATOM 2996 O O . VAL A 1 383 ? -1.846 15.290 4.767 1.00 92.81 383 VAL A O 1
ATOM 2999 N N . ILE A 1 384 ? -1.136 17.353 4.225 1.00 91.75 384 ILE A N 1
ATOM 3000 C CA . ILE A 1 384 ? -2.321 18.060 4.741 1.00 91.75 384 ILE A CA 1
ATOM 3001 C C . ILE A 1 384 ? -3.588 17.620 3.993 1.00 91.75 384 ILE A C 1
ATOM 3003 O O . ILE A 1 384 ? -4.658 17.531 4.595 1.00 91.75 384 ILE A O 1
ATOM 3007 N N . LEU A 1 385 ? -3.464 17.302 2.701 1.00 92.00 385 LEU A N 1
ATOM 3008 C CA . LEU A 1 385 ? -4.570 16.844 1.863 1.00 92.00 385 LEU A CA 1
ATOM 3009 C C . LEU A 1 385 ? -4.778 15.324 1.951 1.00 92.00 385 LEU A C 1
ATOM 3011 O O . LEU A 1 385 ? -5.914 14.858 1.998 1.00 92.00 385 LEU A O 1
ATOM 3015 N N . LEU A 1 386 ? -3.693 14.547 1.993 1.00 92.81 386 LEU A N 1
ATOM 3016 C CA . LEU A 1 386 ? -3.751 13.082 1.964 1.00 92.81 386 LEU A CA 1
ATOM 3017 C C . LEU A 1 386 ? -4.089 12.455 3.320 1.00 92.81 386 LEU A C 1
ATOM 3019 O O . LEU A 1 386 ? -4.776 11.436 3.367 1.00 92.81 386 LEU A O 1
ATOM 3023 N N . CYS A 1 387 ? -3.651 13.050 4.431 1.00 93.62 387 CYS A N 1
ATOM 3024 C CA . CYS A 1 387 ? -3.877 12.475 5.756 1.00 93.62 387 CYS A CA 1
ATOM 3025 C C . CYS A 1 387 ? -5.375 12.348 6.114 1.00 93.62 387 CYS A C 1
ATOM 3027 O O . CYS A 1 387 ? -5.771 11.260 6.544 1.00 93.62 387 CYS A O 1
ATOM 3029 N N . PRO A 1 388 ? -6.236 13.361 5.878 1.00 94.31 388 PRO A N 1
ATOM 3030 C CA . PRO A 1 388 ? -7.679 13.215 6.075 1.00 94.31 388 PRO A CA 1
ATOM 3031 C C . PRO A 1 388 ? -8.295 12.096 5.226 1.00 94.31 388 PRO A C 1
ATOM 3033 O O . PRO A 1 388 ? -9.191 11.391 5.694 1.00 94.31 388 PRO A O 1
ATOM 3036 N N . LEU A 1 389 ? -7.799 11.896 3.998 1.00 93.75 389 LEU A N 1
ATOM 3037 C CA . LEU A 1 389 ? -8.259 10.825 3.110 1.00 93.75 389 LEU A CA 1
ATOM 3038 C C . LEU A 1 389 ? -7.846 9.446 3.628 1.00 93.75 389 LEU A C 1
ATOM 3040 O O . LEU A 1 389 ? -8.666 8.534 3.617 1.00 93.75 389 LEU A O 1
ATOM 3044 N N . ASP A 1 390 ? -6.629 9.298 4.150 1.00 93.12 390 ASP A N 1
ATOM 3045 C CA . ASP A 1 390 ? -6.161 8.047 4.757 1.00 93.12 390 ASP A CA 1
ATOM 3046 C C . ASP A 1 390 ? -6.978 7.660 6.003 1.00 93.12 390 ASP A C 1
ATOM 3048 O O . ASP A 1 390 ? -7.315 6.486 6.209 1.00 93.12 390 ASP A O 1
ATOM 3052 N N . VAL A 1 391 ? -7.304 8.644 6.852 1.00 93.31 391 VAL A N 1
ATOM 3053 C CA . VAL A 1 391 ? -8.159 8.444 8.034 1.00 93.31 391 VAL A CA 1
ATOM 3054 C C . VAL A 1 391 ? -9.551 8.001 7.600 1.00 93.31 391 VAL A C 1
ATOM 3056 O O . VAL A 1 391 ? -10.071 7.004 8.109 1.00 93.31 391 VAL A O 1
ATOM 3059 N N . LEU A 1 392 ? -10.135 8.702 6.627 1.00 93.25 392 LEU A N 1
ATOM 3060 C CA . LEU A 1 392 ? -11.464 8.390 6.125 1.00 93.25 392 LEU A CA 1
ATOM 3061 C C . LEU A 1 392 ? -11.508 7.012 5.451 1.00 93.25 392 LEU A C 1
ATOM 3063 O O . LEU A 1 392 ? -12.394 6.217 5.753 1.00 93.25 392 LEU A O 1
ATOM 3067 N N . GLN A 1 393 ? -10.517 6.683 4.621 1.00 93.25 393 GLN A N 1
ATOM 3068 C CA . GLN A 1 393 ? -10.378 5.368 3.996 1.00 93.25 393 GLN A CA 1
ATOM 3069 C C . GLN A 1 393 ? -10.352 4.258 5.053 1.00 93.25 393 GLN A C 1
ATOM 3071 O O . GLN A 1 393 ? -11.072 3.270 4.933 1.00 93.25 393 GLN A O 1
ATOM 3076 N N . THR A 1 394 ? -9.567 4.439 6.119 1.00 92.75 394 THR A N 1
ATOM 3077 C CA . THR A 1 394 ? -9.473 3.454 7.206 1.00 92.75 394 THR A CA 1
ATOM 3078 C C . THR A 1 394 ? -10.826 3.251 7.889 1.00 92.75 394 THR A C 1
ATOM 3080 O O . THR A 1 394 ? -11.257 2.116 8.082 1.00 92.75 394 THR A O 1
ATOM 3083 N N . ARG A 1 395 ? -11.526 4.342 8.214 1.00 91.50 395 ARG A N 1
ATOM 3084 C CA . ARG A 1 395 ? -12.832 4.303 8.887 1.00 91.50 395 ARG A CA 1
ATOM 3085 C C . ARG A 1 395 ? -13.918 3.659 8.031 1.00 91.50 395 ARG A C 1
ATOM 3087 O O . ARG A 1 395 ? -14.673 2.841 8.543 1.00 91.50 395 ARG A O 1
ATOM 3094 N N . LEU A 1 396 ? -13.957 3.976 6.738 1.00 90.56 396 LEU A N 1
ATOM 3095 C CA . LEU A 1 396 ? -14.924 3.403 5.798 1.00 90.56 396 LEU A CA 1
ATOM 3096 C C . LEU A 1 396 ? -14.692 1.906 5.563 1.00 90.56 396 LEU A C 1
ATOM 3098 O O . LEU A 1 396 ? -15.651 1.169 5.381 1.00 90.56 396 LEU A O 1
ATOM 3102 N N . MET A 1 397 ? -13.440 1.444 5.590 1.00 90.69 397 MET A N 1
ATOM 3103 C CA . MET A 1 397 ? -13.115 0.018 5.457 1.00 90.69 397 MET A CA 1
ATOM 3104 C C . MET A 1 397 ? -13.446 -0.776 6.729 1.00 90.69 397 MET A C 1
ATOM 3106 O O . MET A 1 397 ? -13.872 -1.928 6.659 1.00 90.69 397 MET A O 1
ATOM 3110 N N . VAL A 1 398 ? -13.264 -0.170 7.903 1.00 88.38 398 VAL A N 1
ATOM 3111 C CA . VAL A 1 398 ? -13.589 -0.809 9.188 1.00 88.38 398 VAL A CA 1
ATOM 3112 C C . VAL A 1 398 ? -15.099 -0.883 9.417 1.00 88.38 398 VAL A C 1
ATOM 3114 O O . VAL A 1 398 ? -15.568 -1.833 10.038 1.00 88.38 398 VAL A O 1
ATOM 3117 N N . GLN A 1 399 ? -15.859 0.085 8.907 1.00 82.31 399 GLN A N 1
ATOM 3118 C CA . GLN A 1 399 ? -17.305 0.122 9.074 1.00 82.31 399 GLN A CA 1
ATOM 3119 C C . GLN A 1 399 ? -17.990 -1.064 8.358 1.00 82.31 399 GLN A C 1
ATOM 3121 O O . GLN A 1 399 ? -17.809 -1.238 7.148 1.00 82.31 399 GLN A O 1
ATOM 3126 N N . PRO A 1 400 ? -18.779 -1.892 9.069 1.00 66.50 400 PRO A N 1
ATOM 3127 C CA . PRO A 1 400 ? -19.601 -2.915 8.434 1.00 66.50 400 PRO A CA 1
ATOM 3128 C C . PRO A 1 400 ? -20.784 -2.266 7.704 1.00 66.50 400 PRO A C 1
ATOM 3130 O O . PRO A 1 400 ? -21.425 -1.350 8.223 1.00 66.50 400 PRO A O 1
ATOM 3133 N N . LEU A 1 401 ? -21.088 -2.737 6.493 1.00 56.31 401 LEU A N 1
ATOM 3134 C CA . LEU A 1 401 ? -22.253 -2.286 5.733 1.00 56.31 401 LEU A CA 1
ATOM 3135 C C . LEU A 1 401 ? -23.448 -3.189 6.076 1.00 56.31 401 LEU A C 1
ATOM 3137 O O . LEU A 1 401 ? -23.693 -4.196 5.413 1.00 56.31 401 LEU A O 1
ATOM 3141 N N . GLY A 1 402 ? -24.178 -2.845 7.140 1.00 50.28 402 GLY A N 1
ATOM 3142 C CA . GLY A 1 402 ? -25.435 -3.503 7.527 1.00 50.28 402 GLY A CA 1
ATOM 3143 C C . GLY A 1 402 ? -25.566 -3.798 9.024 1.00 50.28 402 GLY A C 1
ATOM 3144 O O . GLY A 1 402 ? -24.578 -3.797 9.755 1.00 50.28 402 GLY A O 1
ATOM 3145 N N . GLN A 1 403 ? -26.804 -4.057 9.466 1.00 43.19 403 GLN A N 1
ATOM 3146 C CA . GLN A 1 403 ? -27.093 -4.572 10.806 1.00 43.19 403 GLN A CA 1
ATOM 3147 C C . GLN A 1 403 ? -26.407 -5.932 10.935 1.00 43.19 403 GLN A C 1
ATOM 3149 O O . GLN A 1 403 ? -26.642 -6.846 10.144 1.00 43.19 403 GLN A O 1
ATOM 3154 N N . GLN A 1 404 ? -25.504 -6.042 11.891 1.00 52.56 404 GLN A N 1
ATOM 3155 C CA . GLN A 1 404 ? -24.801 -7.278 12.147 1.00 52.56 404 GLN A CA 1
ATOM 3156 C C . GLN A 1 404 ? -25.592 -7.982 13.251 1.00 52.56 404 GLN A C 1
ATOM 3158 O O . GLN A 1 404 ? -25.660 -7.471 14.367 1.00 52.56 404 GLN A O 1
ATOM 3163 N N . ASP A 1 405 ? -26.263 -9.084 12.897 1.00 44.44 405 ASP A N 1
ATOM 3164 C CA . ASP A 1 405 ? -27.018 -9.936 13.825 1.00 44.44 405 ASP A CA 1
ATOM 3165 C C . ASP A 1 405 ? -26.029 -10.593 14.798 1.00 44.44 405 ASP A C 1
ATOM 3167 O O . ASP A 1 405 ? -25.567 -11.721 14.613 1.00 44.44 405 ASP A O 1
ATOM 3171 N N . TRP A 1 406 ? -25.605 -9.830 15.796 1.00 49.59 406 TRP A N 1
ATOM 3172 C CA . TRP A 1 406 ? -24.846 -10.322 16.927 1.00 49.59 406 TRP A CA 1
ATOM 3173 C C . TRP A 1 406 ? -25.847 -10.811 17.965 1.00 49.59 406 TRP A C 1
ATOM 3175 O O . TRP A 1 406 ? -26.778 -10.079 18.287 1.00 49.59 406 TRP A O 1
ATOM 3185 N N . ASP A 1 407 ? -25.644 -11.999 18.535 1.00 45.44 407 ASP A N 1
ATOM 3186 C CA . ASP A 1 407 ? -26.350 -12.386 19.759 1.00 45.44 407 ASP A CA 1
ATOM 3187 C C . ASP A 1 407 ? -26.122 -11.272 20.806 1.00 45.44 407 ASP A C 1
ATOM 3189 O O . ASP A 1 407 ? -24.981 -11.056 21.239 1.00 45.44 407 ASP A O 1
ATOM 3193 N N . GLU A 1 408 ? -27.174 -10.499 21.109 1.00 51.59 408 GLU A N 1
ATOM 3194 C CA . GLU A 1 408 ? -27.080 -9.124 21.636 1.00 51.59 408 GLU A CA 1
ATOM 3195 C C . GLU A 1 408 ? -26.392 -9.041 23.006 1.00 51.59 408 GLU A C 1
ATOM 3197 O O . GLU A 1 408 ? -25.690 -8.076 23.288 1.00 51.59 408 GLU A O 1
ATOM 3202 N N . GLU A 1 409 ? -26.517 -10.065 23.848 1.00 46.12 409 GLU A N 1
ATOM 3203 C CA . GLU A 1 409 ? -26.149 -9.961 25.265 1.00 46.12 409 GLU A CA 1
ATOM 3204 C C . GLU A 1 409 ? -24.702 -10.403 25.559 1.00 46.12 409 GLU A C 1
ATOM 3206 O O . GLU A 1 409 ? -24.022 -9.833 26.409 1.00 46.12 409 GLU A O 1
ATOM 3211 N N . THR A 1 410 ? -24.172 -11.392 24.828 1.00 47.84 410 THR A N 1
ATOM 3212 C CA . THR A 1 410 ? -22.800 -11.903 25.045 1.00 47.84 410 THR A CA 1
ATOM 3213 C C . THR A 1 410 ? -21.744 -11.125 24.255 1.00 47.84 410 THR A C 1
ATOM 3215 O O . THR A 1 410 ? -20.563 -11.144 24.610 1.00 47.84 410 THR A O 1
ATOM 3218 N N . ASN A 1 411 ? -22.149 -10.451 23.173 1.00 52.19 411 ASN A N 1
ATOM 3219 C CA . ASN A 1 411 ? -21.242 -9.714 22.293 1.00 52.19 411 ASN A CA 1
ATOM 3220 C C . ASN A 1 411 ? -21.114 -8.227 22.656 1.00 52.19 411 ASN A C 1
ATOM 3222 O O . ASN A 1 411 ? -20.036 -7.678 22.433 1.00 52.19 411 ASN A O 1
ATOM 3226 N N . HIS A 1 412 ? -22.133 -7.589 23.251 1.00 53.38 412 HIS A N 1
ATOM 3227 C CA . HIS A 1 412 ? -22.078 -6.164 23.621 1.00 53.38 412 HIS A CA 1
ATOM 3228 C C . HIS A 1 412 ? -20.913 -5.863 24.577 1.00 53.38 412 HIS A C 1
ATOM 3230 O O . HIS A 1 412 ? -20.062 -5.030 24.265 1.00 53.38 412 HIS A O 1
ATOM 3236 N N . ASN A 1 413 ? -20.773 -6.661 25.643 1.00 54.66 413 ASN A N 1
ATOM 3237 C CA . ASN A 1 413 ? -19.689 -6.531 26.629 1.00 54.66 413 ASN A CA 1
ATOM 3238 C C . ASN A 1 413 ? -18.290 -6.609 25.991 1.00 54.66 413 ASN A C 1
ATOM 3240 O O . ASN A 1 413 ? -17.346 -5.963 26.433 1.00 54.66 413 ASN A O 1
ATOM 3244 N N . LYS A 1 414 ? -18.132 -7.389 24.913 1.00 62.25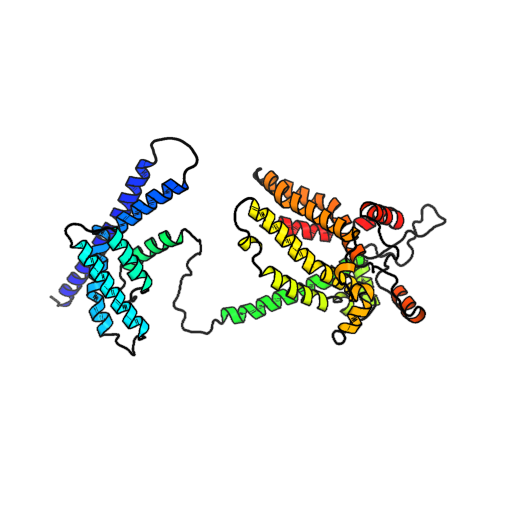 414 LYS A N 1
ATOM 3245 C CA . LYS A 1 414 ? -16.828 -7.586 24.265 1.00 62.25 414 LYS A CA 1
ATOM 3246 C C . LYS A 1 414 ? -16.414 -6.413 23.374 1.00 62.25 414 LYS A C 1
ATOM 3248 O O . LYS A 1 414 ? -15.225 -6.249 23.102 1.00 62.25 414 LYS A O 1
ATOM 3253 N N . TYR A 1 415 ? -17.380 -5.625 22.907 1.00 63.53 415 TYR A N 1
ATOM 3254 C CA . TYR A 1 415 ? -17.127 -4.381 22.187 1.00 63.53 415 TYR A CA 1
ATOM 3255 C C . TYR A 1 415 ? -16.974 -3.182 23.130 1.00 63.53 415 TYR A C 1
ATOM 3257 O O . TYR A 1 415 ? -16.244 -2.259 22.780 1.00 63.53 415 TYR A O 1
ATOM 3265 N N . GLU A 1 416 ? -17.564 -3.214 24.330 1.00 61.28 416 GLU A N 1
ATOM 3266 C CA . GLU A 1 416 ? -17.271 -2.234 25.390 1.00 61.28 416 GLU A CA 1
ATOM 3267 C C . GLU A 1 416 ? -15.803 -2.306 25.847 1.00 61.28 416 GLU A C 1
ATOM 3269 O O . GLU A 1 416 ? -15.137 -1.276 25.967 1.00 61.28 416 GLU A O 1
ATOM 3274 N N . ASP A 1 417 ? -15.264 -3.521 25.991 1.00 63.88 417 ASP A N 1
ATOM 3275 C CA . ASP A 1 417 ? -13.855 -3.762 26.339 1.00 63.88 417 ASP A CA 1
ATOM 3276 C C . ASP A 1 417 ? -12.897 -3.695 25.134 1.00 63.88 417 ASP A C 1
ATOM 3278 O O . ASP A 1 417 ? -11.693 -3.957 25.255 1.00 63.88 417 ASP A O 1
ATOM 3282 N N . ALA A 1 418 ? -13.393 -3.355 23.940 1.00 76.50 418 ALA A N 1
ATOM 3283 C CA . ALA A 1 418 ? -12.553 -3.301 22.754 1.00 76.50 418 ALA A CA 1
ATOM 3284 C C . ALA A 1 418 ? -11.480 -2.204 22.863 1.00 76.50 418 ALA A C 1
ATOM 3286 O O . ALA A 1 418 ? -11.613 -1.167 23.522 1.00 76.50 418 ALA A O 1
ATOM 3287 N N . VAL A 1 419 ? -10.372 -2.417 22.154 1.00 77.06 419 VAL A N 1
ATOM 3288 C CA . VAL A 1 419 ? -9.290 -1.426 22.067 1.00 77.06 419 VAL A CA 1
ATOM 3289 C C . VAL A 1 419 ? -9.747 -0.151 21.347 1.00 77.06 419 VAL A C 1
ATOM 3291 O O . VAL A 1 419 ? -9.223 0.930 21.617 1.00 77.06 419 VAL A O 1
ATOM 3294 N N . VAL A 1 420 ? -10.705 -0.281 20.428 1.00 83.12 420 VAL A N 1
ATOM 3295 C CA . VAL A 1 420 ? -11.117 0.760 19.486 1.00 83.12 420 VAL A CA 1
ATOM 3296 C C . VAL A 1 420 ? -12.632 0.895 19.492 1.00 83.12 420 VAL A C 1
ATOM 3298 O O . VAL A 1 420 ? -13.341 -0.096 19.336 1.00 83.12 420 VAL A O 1
ATOM 3301 N N . ASN A 1 421 ? -13.107 2.135 19.569 1.00 82.56 421 ASN A N 1
ATOM 3302 C CA . ASN A 1 421 ? -14.514 2.465 19.380 1.00 82.56 421 ASN A CA 1
ATOM 3303 C C . ASN A 1 421 ? -14.795 2.711 17.893 1.00 82.56 421 ASN A C 1
ATOM 3305 O O . ASN A 1 421 ? -14.046 3.440 17.240 1.00 82.56 421 ASN A O 1
ATOM 3309 N N . ILE A 1 422 ? -15.875 2.139 17.359 1.00 81.62 422 ILE A N 1
ATOM 3310 C CA . ILE A 1 422 ? -16.278 2.285 15.951 1.00 81.62 422 ILE A CA 1
ATOM 3311 C C . ILE A 1 422 ? -17.596 3.066 15.884 1.00 81.62 422 ILE A C 1
ATOM 3313 O O . ILE A 1 422 ? -18.530 2.794 16.638 1.00 81.62 422 ILE A O 1
ATOM 3317 N N . ARG A 1 423 ? -17.690 4.022 14.953 1.00 82.12 423 ARG A N 1
ATOM 3318 C CA . ARG A 1 423 ? -18.930 4.760 14.673 1.00 82.12 423 ARG A CA 1
ATOM 3319 C C . ARG A 1 423 ? -19.935 3.855 13.951 1.00 82.12 423 ARG A C 1
ATOM 3321 O O . ARG A 1 423 ? -19.623 3.313 12.896 1.00 82.12 423 ARG A O 1
ATOM 3328 N N . GLN A 1 424 ? -21.148 3.732 14.489 1.00 76.38 424 GLN A N 1
ATOM 3329 C CA . GLN A 1 424 ? -22.188 2.852 13.933 1.00 76.38 424 GLN A CA 1
ATOM 3330 C C . GLN A 1 424 ? -22.870 3.435 12.686 1.00 76.38 424 GLN A C 1
ATOM 3332 O O . GLN A 1 424 ? -23.184 2.713 11.746 1.00 76.38 424 GLN A O 1
ATOM 3337 N N . GLN A 1 425 ? -23.079 4.753 12.645 1.00 79.81 425 GLN A N 1
ATOM 3338 C CA . GLN A 1 425 ? -23.786 5.399 11.539 1.00 79.81 425 GLN A CA 1
ATOM 3339 C C . GLN A 1 425 ? -22.920 5.462 10.268 1.00 79.81 425 GLN A C 1
ATOM 3341 O O . GLN A 1 425 ? -21.764 5.900 10.353 1.00 79.81 425 GLN A O 1
ATOM 3346 N N . PRO A 1 426 ? -23.447 5.065 9.094 1.00 81.94 426 PRO A N 1
ATOM 3347 C CA . PRO A 1 426 ? -22.724 5.148 7.830 1.00 81.94 426 PRO A CA 1
ATOM 3348 C C . PRO A 1 426 ? -22.475 6.598 7.419 1.00 81.94 426 PRO A C 1
ATOM 3350 O O . PRO A 1 426 ? -23.222 7.507 7.777 1.00 81.94 426 PRO A O 1
ATOM 3353 N N . TYR A 1 427 ? -21.401 6.807 6.662 1.00 84.06 427 TYR A N 1
ATOM 3354 C CA . TYR A 1 427 ? -21.102 8.095 6.043 1.00 84.06 427 TYR A CA 1
ATOM 3355 C C . TYR A 1 427 ? -21.715 8.182 4.641 1.00 84.06 427 TYR A C 1
ATOM 3357 O O . TYR A 1 427 ? -21.637 7.213 3.876 1.00 84.06 427 TYR A O 1
ATOM 3365 N N . HIS A 1 428 ? -22.251 9.351 4.275 1.00 84.94 428 HIS A N 1
ATOM 3366 C CA . HIS A 1 428 ? -22.881 9.589 2.973 1.00 84.94 428 HIS A CA 1
ATOM 3367 C C . HIS A 1 428 ? -22.132 10.652 2.158 1.00 84.94 428 HIS A C 1
ATOM 3369 O O . HIS A 1 428 ? -22.448 11.834 2.149 1.00 84.94 428 HIS A O 1
ATOM 3375 N N . GLY A 1 429 ? -21.141 10.202 1.400 1.00 87.88 429 GLY A N 1
ATOM 3376 C CA . GLY A 1 429 ? -20.238 11.036 0.611 1.00 87.88 429 GLY A CA 1
ATOM 3377 C C . GLY A 1 429 ? -19.016 11.507 1.402 1.00 87.88 429 GLY A C 1
ATOM 3378 O O . GLY A 1 429 ? -18.991 11.494 2.631 1.00 87.88 429 GLY A O 1
ATOM 3379 N N . VAL A 1 430 ? -17.976 11.932 0.682 1.00 89.19 430 VAL A N 1
ATOM 3380 C CA . VAL A 1 430 ? -16.712 12.391 1.294 1.00 89.19 430 VAL A CA 1
ATOM 3381 C C . VAL A 1 430 ? -16.910 13.665 2.121 1.00 89.19 430 VAL A C 1
ATOM 3383 O O . VAL A 1 430 ? -16.383 13.775 3.225 1.00 89.19 430 VAL A O 1
ATOM 3386 N N . GLY A 1 431 ? -17.682 14.627 1.605 1.00 89.00 431 GLY A N 1
ATOM 3387 C CA . GLY A 1 431 ? -17.900 15.916 2.270 1.00 89.00 431 GLY A CA 1
ATOM 3388 C C . GLY A 1 431 ? -18.686 15.796 3.577 1.00 89.00 431 GLY A C 1
ATOM 3389 O O . GLY A 1 431 ? -18.309 16.412 4.573 1.00 89.00 431 GLY A O 1
ATOM 3390 N N . ASP A 1 432 ? -19.732 14.969 3.582 1.00 89.62 432 ASP A N 1
ATOM 3391 C CA . ASP A 1 432 ? -20.498 14.637 4.786 1.00 89.62 432 ASP A CA 1
ATOM 3392 C C . ASP A 1 432 ? -19.610 13.945 5.821 1.00 89.62 432 ASP A C 1
ATOM 3394 O O . ASP A 1 432 ? -19.577 14.349 6.978 1.00 89.62 432 ASP A O 1
ATOM 3398 N N . ALA A 1 433 ? -18.786 12.986 5.387 1.00 89.44 433 ALA A N 1
ATOM 3399 C CA . ALA A 1 433 ? -17.881 12.284 6.283 1.00 89.44 433 ALA A CA 1
ATOM 3400 C C . ALA A 1 433 ? -16.850 13.208 6.941 1.00 89.44 433 ALA A C 1
ATOM 3402 O O . ALA A 1 433 ? -16.638 13.146 8.150 1.00 89.44 433 ALA A O 1
ATOM 3403 N N . LEU A 1 434 ? -16.228 14.102 6.168 1.00 90.94 434 LEU A N 1
ATOM 3404 C CA . LEU A 1 434 ? -15.277 15.075 6.706 1.00 90.94 434 LEU A CA 1
ATOM 3405 C C . LEU A 1 434 ? -15.947 16.046 7.686 1.00 90.94 434 LEU A C 1
ATOM 3407 O O . LEU A 1 434 ? -15.355 16.378 8.715 1.00 90.94 434 LEU A O 1
ATOM 3411 N N . ARG A 1 435 ? -17.176 16.486 7.383 1.00 91.44 435 ARG A N 1
ATOM 3412 C CA . ARG A 1 435 ? -17.962 17.349 8.271 1.00 91.44 435 ARG A CA 1
ATOM 3413 C C . ARG A 1 435 ? -18.324 16.618 9.564 1.00 91.44 435 ARG A C 1
ATOM 3415 O O . ARG A 1 435 ? -18.005 17.128 10.631 1.00 91.44 435 ARG A O 1
ATOM 3422 N N . ALA A 1 436 ? -18.869 15.407 9.472 1.00 89.75 436 ALA A N 1
ATOM 3423 C CA . ALA A 1 436 ? -19.236 14.590 10.624 1.00 89.75 436 ALA A CA 1
ATOM 3424 C C . ALA A 1 436 ? -18.044 14.357 11.563 1.00 89.75 436 ALA A C 1
ATOM 3426 O O . ALA A 1 436 ? -18.151 14.601 12.758 1.00 89.75 436 ALA A O 1
ATOM 3427 N N . ILE A 1 437 ? -16.869 13.990 11.037 1.00 89.44 437 ILE A N 1
ATOM 3428 C CA . ILE A 1 437 ? -15.669 13.776 11.866 1.00 89.44 437 ILE A CA 1
ATOM 3429 C C . ILE A 1 437 ? -15.221 15.076 12.548 1.00 89.44 437 ILE A C 1
ATOM 3431 O O . ILE A 1 437 ? -14.869 15.080 13.730 1.00 89.44 437 ILE A O 1
ATOM 3435 N N . LYS A 1 438 ? -15.237 16.198 11.822 1.00 90.06 438 LYS A N 1
ATOM 3436 C CA . LYS A 1 438 ? -14.868 17.506 12.376 1.00 90.06 438 LYS A CA 1
ATOM 3437 C C . LYS A 1 438 ? -15.824 17.937 13.493 1.00 90.06 438 LYS A C 1
ATOM 3439 O O . LYS A 1 438 ? -15.374 18.462 14.518 1.00 90.06 438 LYS A O 1
ATOM 3444 N N . ASP A 1 439 ? -17.116 17.718 13.298 1.00 89.19 439 ASP A N 1
ATOM 3445 C CA . ASP A 1 439 ? -18.152 18.147 14.228 1.00 89.19 439 ASP A CA 1
ATOM 3446 C C . ASP A 1 439 ? -18.166 17.243 15.471 1.00 89.19 439 ASP A C 1
ATOM 3448 O O . ASP A 1 439 ? -18.110 17.754 16.593 1.00 89.19 439 ASP A O 1
ATOM 3452 N N . GLU A 1 440 ? -18.090 15.923 15.283 1.00 88.44 440 GLU A N 1
ATOM 3453 C CA . GLU A 1 440 ? -18.152 14.917 16.350 1.00 88.44 440 GLU A CA 1
ATOM 3454 C C . GLU A 1 440 ? -16.845 14.786 17.149 1.00 88.44 440 GLU A C 1
ATOM 3456 O O . GLU A 1 440 ? -16.904 14.640 18.366 1.00 88.44 440 GLU A O 1
ATOM 3461 N N . GLU A 1 441 ? -15.666 14.870 16.518 1.00 87.06 441 GLU A N 1
ATOM 3462 C CA . GLU A 1 441 ? -14.368 14.599 17.176 1.00 87.06 441 GLU A CA 1
ATOM 3463 C C . GLU A 1 441 ? -13.385 15.777 17.132 1.00 87.06 441 GLU A C 1
ATOM 3465 O O . GLU A 1 441 ? -12.472 15.863 17.952 1.00 87.06 441 GLU A O 1
ATOM 3470 N N . GLY A 1 442 ? -13.563 16.709 16.194 1.00 87.00 442 GLY A N 1
ATOM 3471 C CA . GLY A 1 442 ? -12.649 17.833 15.975 1.00 87.00 442 GLY A CA 1
ATOM 3472 C C . GLY A 1 442 ? -11.664 17.623 14.822 1.00 87.00 442 GLY A C 1
ATOM 3473 O O . GLY A 1 442 ? -11.530 16.547 14.244 1.00 87.00 442 GLY A O 1
ATOM 3474 N N . THR A 1 443 ? -10.943 18.688 14.464 1.00 85.69 443 THR A N 1
ATOM 3475 C CA . THR A 1 443 ? -10.011 18.702 13.320 1.00 85.69 443 THR A CA 1
ATOM 3476 C C . THR A 1 443 ? -8.767 17.841 13.540 1.00 85.69 443 THR A C 1
ATOM 3478 O O . THR A 1 443 ? -8.198 17.328 12.580 1.00 85.69 443 THR A O 1
ATOM 3481 N N . THR A 1 444 ? -8.363 17.625 14.793 1.00 86.75 444 THR A N 1
ATOM 3482 C CA . THR A 1 444 ? -7.213 16.778 15.148 1.00 86.75 444 THR A CA 1
ATOM 3483 C C . THR A 1 444 ? -7.452 15.304 14.821 1.00 86.75 444 THR A C 1
ATOM 3485 O O . THR A 1 444 ? -6.493 14.580 14.553 1.00 86.75 444 THR A O 1
ATOM 3488 N N . ALA A 1 445 ? -8.713 14.858 14.770 1.00 87.38 445 ALA A N 1
ATOM 3489 C CA . ALA A 1 445 ? -9.069 13.497 14.376 1.00 87.38 445 ALA A CA 1
ATOM 3490 C C . ALA A 1 445 ? -8.700 13.197 12.912 1.00 87.38 445 ALA A C 1
ATOM 3492 O O . ALA A 1 445 ? -8.260 12.090 12.603 1.00 87.38 445 ALA A O 1
ATOM 3493 N N . LEU A 1 446 ? -8.795 14.196 12.026 1.00 89.62 446 LEU A N 1
ATOM 3494 C CA 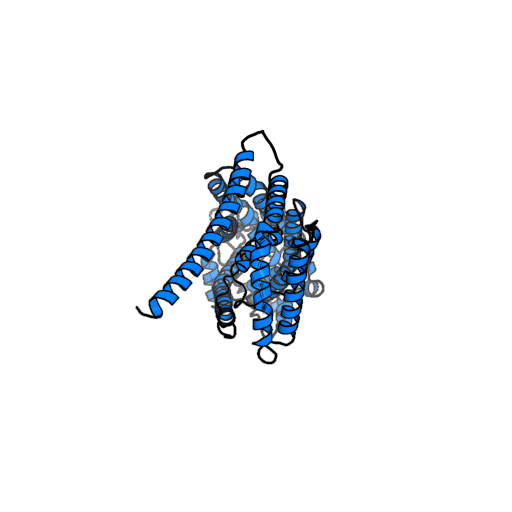. LEU A 1 446 ? -8.436 14.071 10.608 1.00 89.62 446 LEU A CA 1
ATOM 3495 C C . LEU A 1 446 ? -6.921 14.024 10.370 1.00 89.62 446 LEU A C 1
ATOM 3497 O O . LEU A 1 446 ? -6.483 13.516 9.345 1.00 89.62 446 LEU A O 1
ATOM 3501 N N . ALA A 1 447 ? -6.121 14.513 11.321 1.00 91.00 447 ALA A N 1
ATOM 3502 C CA . ALA A 1 447 ? -4.659 14.493 11.260 1.00 91.00 447 ALA A CA 1
ATOM 3503 C C . ALA A 1 447 ? -4.039 13.270 11.973 1.00 91.00 447 ALA A C 1
ATOM 3505 O O . ALA A 1 447 ? -2.832 13.231 12.240 1.00 91.00 447 ALA A O 1
ATOM 3506 N N . ARG A 1 448 ? -4.846 12.262 12.336 1.00 91.00 448 ARG A N 1
ATOM 3507 C CA . ARG A 1 448 ? -4.367 11.092 13.083 1.00 91.00 448 ARG A CA 1
ATOM 3508 C C . ARG A 1 448 ? -3.405 10.244 12.252 1.00 91.00 448 ARG A C 1
ATOM 3510 O O . ARG A 1 448 ? -3.751 9.660 11.224 1.00 91.00 448 ARG A O 1
ATOM 3517 N N . GLY A 1 449 ? -2.170 10.156 12.740 1.00 89.00 449 GLY A N 1
ATOM 3518 C CA . GLY A 1 449 ? -1.103 9.428 12.060 1.00 89.00 449 GLY A CA 1
ATOM 3519 C C . GLY A 1 449 ? -0.564 10.148 10.821 1.00 89.00 449 GLY A C 1
ATOM 3520 O O . GLY A 1 449 ? -0.144 9.474 9.882 1.00 89.00 449 GLY A O 1
ATOM 3521 N N . TRP A 1 450 ? -0.573 11.488 10.806 1.00 92.94 450 TRP A N 1
ATOM 3522 C CA . TRP A 1 450 ? -0.008 12.302 9.719 1.00 92.94 450 TRP A CA 1
ATOM 3523 C C . TRP A 1 450 ? 1.462 11.978 9.425 1.00 92.94 450 TRP A C 1
ATOM 3525 O O . TRP A 1 450 ? 1.863 11.947 8.268 1.00 92.94 450 TRP A O 1
ATOM 3535 N N . TRP A 1 451 ? 2.259 11.675 10.456 1.00 91.38 451 TRP A N 1
ATOM 3536 C CA . TRP A 1 451 ? 3.682 11.353 10.313 1.00 91.38 451 TRP A CA 1
ATOM 3537 C C . TRP A 1 451 ? 3.905 10.062 9.515 1.00 91.38 451 TRP A C 1
ATOM 3539 O O . TRP A 1 451 ? 4.902 9.938 8.815 1.00 91.38 451 TRP A O 1
ATOM 3549 N N . PHE A 1 452 ? 2.958 9.120 9.560 1.00 91.38 452 PHE A N 1
ATOM 3550 C CA . PHE A 1 452 ? 3.033 7.900 8.759 1.00 91.38 452 PHE A CA 1
ATOM 3551 C C . PHE A 1 452 ? 2.682 8.171 7.293 1.00 91.38 452 PHE A C 1
ATOM 3553 O O . PHE A 1 452 ? 3.340 7.658 6.392 1.00 91.38 452 PHE A O 1
ATOM 3560 N N . THR A 1 453 ? 1.686 9.031 7.046 1.00 91.00 453 THR A N 1
ATOM 3561 C CA . THR A 1 453 ? 1.400 9.531 5.693 1.00 91.00 453 THR A CA 1
ATOM 3562 C C . THR A 1 453 ? 2.611 10.283 5.140 1.00 91.00 453 THR A C 1
ATOM 3564 O O . THR A 1 453 ? 2.974 10.053 3.993 1.00 91.00 453 THR A O 1
ATOM 3567 N N . LEU A 1 454 ? 3.287 11.098 5.959 1.00 91.69 454 LEU A N 1
ATOM 3568 C CA . LEU A 1 454 ? 4.531 11.769 5.585 1.00 91.69 454 LEU A CA 1
ATOM 3569 C C . LEU A 1 454 ? 5.618 10.764 5.194 1.00 91.69 454 LEU A C 1
ATOM 3571 O O . LEU A 1 454 ? 6.162 10.889 4.107 1.00 91.69 454 LEU A O 1
ATOM 3575 N N . ILE A 1 455 ? 5.909 9.756 6.025 1.00 90.31 455 ILE A N 1
ATOM 3576 C CA . ILE A 1 455 ? 6.905 8.722 5.690 1.00 90.31 455 ILE A CA 1
ATOM 3577 C C . ILE A 1 455 ? 6.558 8.048 4.359 1.00 90.31 455 ILE A C 1
ATOM 3579 O O . ILE A 1 455 ? 7.429 7.919 3.508 1.00 90.31 455 ILE A O 1
ATOM 3583 N N . GLY A 1 456 ? 5.288 7.690 4.144 1.00 85.88 456 GLY A N 1
ATOM 3584 C CA . GLY A 1 456 ? 4.845 7.109 2.876 1.00 85.88 456 GLY A CA 1
ATOM 3585 C C . GLY A 1 456 ? 5.077 8.033 1.675 1.00 85.88 456 GLY A C 1
ATOM 3586 O O . GLY A 1 456 ? 5.563 7.579 0.644 1.00 85.88 456 GLY A O 1
ATOM 3587 N N . GLN A 1 457 ? 4.785 9.332 1.808 1.00 87.25 457 GLN A N 1
ATOM 3588 C CA . GLN A 1 457 ? 5.050 10.315 0.749 1.00 87.25 457 GLN A CA 1
ATOM 3589 C C . GLN A 1 457 ? 6.545 10.525 0.506 1.00 87.25 457 GLN A C 1
ATOM 3591 O O . GLN A 1 457 ? 6.965 10.644 -0.640 1.00 87.25 457 GLN A O 1
ATOM 3596 N N . LEU A 1 458 ? 7.356 10.520 1.563 1.00 85.94 458 LEU A N 1
ATOM 3597 C CA . LEU A 1 458 ? 8.808 10.602 1.458 1.00 85.94 458 LEU A CA 1
ATOM 3598 C C . LEU A 1 458 ? 9.375 9.386 0.724 1.00 85.94 458 LEU A C 1
ATOM 3600 O O . LEU A 1 458 ? 10.187 9.554 -0.176 1.00 85.94 458 LEU A O 1
ATOM 3604 N N . SER A 1 459 ? 8.918 8.175 1.044 1.00 81.81 459 SER A N 1
ATOM 3605 C CA . SER A 1 459 ? 9.345 6.961 0.340 1.00 81.81 459 SER A CA 1
ATOM 3606 C C . SER A 1 459 ? 9.050 7.024 -1.161 1.00 81.81 459 SER A C 1
ATOM 3608 O O . SER A 1 459 ? 9.909 6.651 -1.951 1.00 81.81 459 SER A O 1
ATOM 3610 N N . ILE A 1 460 ? 7.883 7.545 -1.555 1.00 75.62 460 ILE A N 1
ATOM 3611 C CA . ILE A 1 460 ? 7.535 7.768 -2.970 1.00 75.62 460 ILE A CA 1
ATOM 3612 C C . ILE A 1 460 ? 8.408 8.873 -3.582 1.00 75.62 460 ILE A C 1
ATOM 3614 O O . ILE A 1 460 ? 8.849 8.760 -4.719 1.00 75.62 460 ILE A O 1
ATOM 3618 N N . ALA A 1 461 ? 8.686 9.943 -2.835 1.00 71.56 461 ALA A N 1
ATOM 3619 C CA . ALA A 1 461 ? 9.530 11.038 -3.300 1.00 71.56 461 ALA A CA 1
ATOM 3620 C C . ALA A 1 461 ? 10.992 10.613 -3.533 1.00 71.56 461 ALA A C 1
ATOM 3622 O O . ALA A 1 461 ? 11.645 11.189 -4.402 1.00 71.56 461 ALA A O 1
ATOM 3623 N N . PHE A 1 462 ? 11.486 9.632 -2.769 1.00 70.38 462 PHE A N 1
ATOM 3624 C CA . PHE A 1 462 ? 12.845 9.090 -2.862 1.00 70.38 462 PHE A CA 1
ATOM 3625 C C . PHE A 1 462 ? 12.973 7.854 -3.761 1.00 70.38 462 PHE A C 1
ATOM 3627 O O . PHE A 1 462 ? 14.103 7.459 -4.047 1.00 70.38 462 PHE A O 1
ATOM 3634 N N . SER A 1 463 ? 11.873 7.231 -4.207 1.00 62.78 463 SER A N 1
ATOM 3635 C CA . SER A 1 463 ? 11.970 6.174 -5.216 1.00 62.78 463 SER A CA 1
ATOM 3636 C C . SER A 1 463 ? 12.383 6.818 -6.540 1.00 62.78 463 SER A C 1
ATOM 3638 O O . SER A 1 463 ? 11.621 7.618 -7.091 1.00 62.78 463 SER A O 1
ATOM 3640 N N . LEU A 1 464 ? 13.616 6.526 -6.965 1.00 38.91 464 LEU A N 1
ATOM 3641 C CA . LEU A 1 464 ? 14.244 7.036 -8.186 1.00 38.91 464 LEU A CA 1
ATOM 3642 C C . LEU A 1 464 ? 13.356 6.790 -9.408 1.00 38.91 464 LEU A C 1
ATOM 3644 O O . LEU A 1 464 ? 13.001 5.612 -9.633 1.00 38.91 464 LEU A O 1
#

Organism: NCBI:txid1708541

pLDDT: mean 73.9, std 16.99, range [28.64, 94.75]

Foldseek 3Di:
DDPVVVVVVVVVVVVVVVVVVVVVLVVVLVVLVVVVVVVVPDDDDDDDPPVVVLVSLVVVVLVCLDCVNLQVLLVQLLVCLVVVLVVQPPPNDDPLLSVLSVVLSVLSVVLNVLSVDPDRDSVSSVVSVVSNPVSPQHPPVRCPPVVVSVVSVVVSVCPVPDDDDDDDDPDDPDPPVVVVVVVVVVVVVVVVVLVPVQLLVLLLLQLLQFFWFFDDDPDPVDRDTPDDDDLDSVSLSVLQCVQVNPVLSCFLVVLVVVLCVVLVVLVVPPQLVVQDDDPSSLVSVLVSVVVSCVSSVLSVLQSSQRSQDLDDDDPVCPPVSVCVRAAPVCVVPVCVLDDPQLVVLVVVLSVLVSCLVVPVLVVLVVDPPVSLVVNLVVLLVCLLVVLLSVSLNSLSSNAHDDDHPDPPPPVVVSQVSTSHDHDNDDADHPVSSQVCCCNTPRPSSSCRPSVVSSVVSVVVSPPD

Solvent-accessible surface area (backbone atoms only — not comparable to full-atom values): 26546 Å² total; per-residue (Å²): 137,61,81,61,66,64,50,52,54,50,51,52,53,51,54,51,49,58,49,50,55,50,50,52,53,55,47,51,54,50,50,52,54,50,60,57,59,63,65,72,79,70,84,85,86,83,95,58,72,64,68,54,48,51,54,53,49,52,52,52,51,56,54,58,67,28,60,93,61,42,47,64,57,46,52,55,37,52,69,46,43,62,63,52,54,67,76,41,47,73,86,78,32,55,73,65,58,50,53,28,53,53,50,30,49,50,39,48,50,54,44,52,54,39,61,72,41,101,73,61,55,65,69,60,44,51,57,38,50,53,53,33,54,74,48,41,81,71,60,80,92,59,35,72,78,52,56,58,57,49,54,55,54,50,54,63,74,39,70,85,60,93,72,87,84,76,84,79,71,89,71,75,95,60,78,70,59,65,60,69,55,44,52,59,52,53,53,48,52,51,50,52,48,51,67,58,47,42,40,53,51,35,35,49,51,37,51,35,36,40,52,56,43,64,36,92,56,94,47,94,88,52,79,45,53,59,68,86,86,66,88,44,64,66,54,36,44,51,44,37,43,73,74,53,32,77,68,47,33,53,40,30,50,68,55,45,56,51,39,53,53,55,50,50,60,56,64,69,51,59,53,46,70,77,48,62,64,70,79,51,27,59,54,32,40,53,51,42,52,51,53,53,46,61,67,44,45,62,44,53,29,51,28,48,26,45,43,57,46,70,68,86,74,56,86,91,43,58,72,65,44,48,61,74,70,39,49,78,69,31,69,75,38,64,70,65,68,62,49,72,38,48,51,52,46,51,49,50,54,50,50,51,50,50,46,46,59,74,51,48,47,60,64,38,59,72,42,77,87,52,15,67,53,52,52,52,54,47,49,60,57,44,33,74,65,48,21,41,46,54,23,49,49,47,36,54,43,50,45,74,90,66,90,71,93,58,68,68,78,79,48,49,63,49,56,72,69,30,87,44,44,74,70,83,74,84,70,72,43,63,68,49,38,56,48,51,46,37,73,42,53,28,69,69,59,38,49,44,64,37,68,56,47,39,52,55,44,48,54,60,72,66,59,127